Protein 2FHD (pdb70)

Organism: Schizosaccharomyces pombe (strain 972 / ATCC 24843) (NCBI:txid284812)

B-factor: mean 39.92, std 14.91, range [3.48, 126.41]

Radius of gyration: 26.93 Å; Cα contacts (8 Å, |Δi|>4): 938; chains: 3; bounding box: 66×70×70 Å

Foldseek 3Di:
DDDDDLLQWKFFFDPDPPTWTAIWGFDAKDCDPPDHAITDIAAPVRDDDHGQLGIWAPDFDFQQWWDFQVPPPQIWTWHDFAAPDDDDDDSLQAGNVRTNTWTHDPNDIDDDGSSRIIGHPVSVVPDPPTGDDPVPDHDDDDDPD/DFDLQQWKFFQDPDPPGWTAIWGFQAKDADDVPGAITDIAGLDDGHDDHLLTMWAFDADFAQWKDFQVHPPDIWTFPHFAADDPDDDDSLQAGNPRTQTWTHDPHDTDDDGSNRIIHGPVRVVPDPPIGDDDPDDND/DLLQWKFFFDPDPPTWTAIWGWDFWDDDPVDRAITDTQGPVRHDDDGQLGIWAFDFDFAQWKDFQPDDPDTKTWPDFAAPDPDDDDSLQAGNVRTQTWIDDVPDIDDDGSNRMIGHSVSVVVDDPTHDDPPRVVPHHD

Solvent-accessible surface area: 22410 Å² total

Nearest PDB structures (foldseek):
  2fhd-assembly1_B  TM=1.005E+00  e=3.250E-24  Schizosaccharomyces pombe
  2fhd-assembly1_A  TM=9.693E-01  e=2.604E-20  Schizosaccharomyces pombe
  6my0-assembly2_B  TM=7.775E-01  e=3.580E-03  Homo sapiens
  5j26-assembly1_A  TM=7.506E-01  e=7.300E-03  Homo sapiens
  4iuu-assembly1_A  TM=3.582E-01  e=1.489E-02  Arabidopsis thaliana

Sequence (420 aa):
HSRRSFKNRVLAFFKGYPSSFYYPATLVAPVHSAVTSSIYKVQFDDATSTVNSNQIKRFFLKKGDVVQSTRLGKIKHTVVKTFRSTNEQLSLIAVDALNNDVILAHGEIEVTVPISTIYVAPVNIRRFQGRDLLSFSTLKDKKFEETSRRSFKNRVLAFFKGYPSFYYPATLVAPVHSAVTSSIYKVQFDDATSTVNSNQIKRFFLKKGDVVQSTRLGKIKHTVVKTFRSTNEQLSLIAVDALNNDVILAHGEIEVTVPISTIYVAPVNIRRFQGRDDLSFSTLKDSFKNRVLAFFKGYPSFYYPATLVAPVHSAVTSSSIYKVQFDDATSTVNSNQIKRFFLKKGDVVQSTRLGKIKHTVVKTFRSTNEQLSLIAVDALNNDVILAHGEIEVTVPISTIYVAPVNIRRFQGRDLSFSTLKDKFE

GO terms:
  GO:0005634 nucleus (C, EXP)
  GO:0035861 site of double-strand break (C, IDA)
  GO:0000785 chro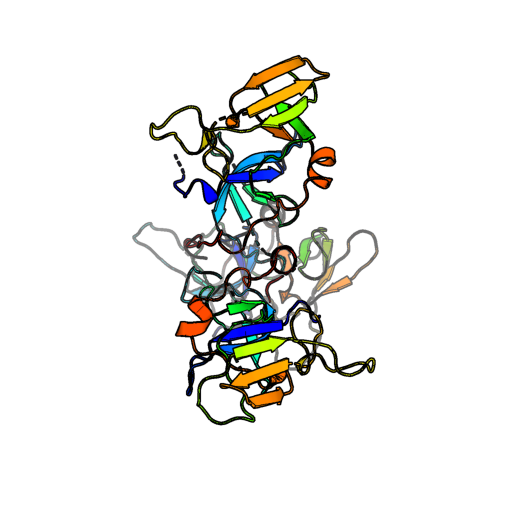matin (C, IDA)
  GO:0005634 nucleus (C, IDA)
  GO:0007095 mitotic G2 DNA damage checkpoint signaling (P, IDA)
  GO:0044773 mitotic DNA damage checkpoint signaling (P, EXP)
  GO:0042393 histone binding (F, EXP)
  GO:0140005 histone H4K20me2 reader activity (F, EXP)
  GO:0010569 regulation of double-strand break repair via homologous recombination (P, IGI)
  GO:0005634 nucleus (C, HDA)
  GO:0044773 mitotic DNA damage checkpoint signaling (P, IMP)
  GO:0033314 mitotic DNA replication checkpoint signaling (P, IMP)
  GO:0007095 mitotic G2 DNA damage checkpoint signaling (P, IMP)
  GO:0000077 DNA damage checkpoint signaling (P, IMP)
  GO:0005515 protein binding (F, IPI)
  GO:0140172 histone H2AT120pho reader activity (F, IPI)
  GO:0140173 histone H2AS139pho reader activity (F, IPI)
  GO:0140463 chromatin-protein adaptor activity (F, IPI)
  GO:0042802 identical protein binding (F, IPI)

InterPro domains:
  IPR001357 BRCT domain [PF00533] (536-640)
  IPR001357 BRCT domain [PS50172] (535-653)
  IPR001357 BRCT domain [PS50172] (759-778)
  IPR001357 BRCT domain [SM00292] (537-643)
  IPR036420 BRCT domain superfamily [G3DSA:3.40.50.10190] (538-685)
  IPR036420 BRCT domain superfamily [G3DSA:3.40.50.10190] (686-778)
  IPR036420 BRCT domain superfamily [SSF52113] (534-669)
  IPR041297 DNA repair protein Crb2, Tudor domain [PF18115] (363-416)
  IPR047249 TP53-binding protein 1-like, first BRCT domain [cd17745] (539-644)
  IPR047252 TP53-binding protein 1-like [PTHR15321] (517-773)
  IPR055249 Crb2, Tudor domain, schizosaccharomyces [PF22520] (420-480)
  IPR055249 Crb2, Tudor domain, schizosaccharomyces [cd20396] (419-491)
  IPR059148 Crb2, C-terminal domain [PF22395] (690-771)

CATH classification: 2.30.30.140 (+1 more: 2.30.30.810)

Secondary structure (DSSP, 8-state):
-----GGGEEEEE--SSS--EEEEEEEE----SS-----EEEETT---B--TTSEEES---TT-EEEETTSTT--EEEEE-----SS---GGG--TT----EEEETTEEEE--GGGEEB-HHHHTT--S-SPPTT-------S--/---GGGEEEEE-SSSS--EEEEEEEE----SSSS---EEEESS------TTSEEES---TT-EEEETTSTT--EEEEE-----SS---GGG--TTS---EE-STT--EE--GGGEEB-HHHHHT--S-----S-S--/--TTEEEEE-SSSS--EEEEEEEE----SS-S---EEEETT------TTSEEES---TT-B-EETTS-SS--EEEE---S-SS---GGG--TTS---EEEETTEEEE--GGGEEB-HHHHTT--S----SHHHH----

Structure (mmCIF, N/CA/C/O backbone):
data_2FHD
#
_entry.id   2FHD
#
_cell.length_a   116.924
_cell.length_b   116.924
_cell.length_c   87.015
_cell.angle_alpha   90.00
_cell.angle_beta   90.00
_cell.angle_gamma   120.00
#
_symmetry.space_group_name_H-M   'P 32 2 1'
#
loop_
_entity.id
_entity.type
_entity.pdbx_description
1 polymer 'DNA repair protein rhp9/CRB2'
2 non-polymer 'PHOSPHATE ION'
3 water water
#
loop_
_atom_site.group_PDB
_atom_site.id
_atom_site.type_symbol
_atom_site.label_atom_id
_atom_site.label_alt_id
_atom_site.label_comp_id
_atom_site.label_asym_id
_atom_site.label_entity_id
_atom_site.label_seq_id
_atom_site.pdbx_PDB_ins_code
_atom_site.Cartn_x
_atom_site.Cartn_y
_atom_site.Cartn_z
_atom_site.occupancy
_atom_site.B_iso_or_equiv
_atom_site.auth_seq_id
_atom_site.auth_comp_id
_atom_site.auth_asym_id
_atom_site.auth_atom_id
_atom_site.pdbx_PDB_model_num
ATOM 1 N N . HIS A 1 2 ? 27.133 62.042 3.461 1.00 54.52 356 HIS A N 1
ATOM 2 C CA . HIS A 1 2 ? 27.611 60.806 4.152 1.00 53.13 356 HIS A CA 1
ATOM 3 C C . HIS A 1 2 ? 29.056 60.967 4.711 1.00 52.84 356 HIS A C 1
ATOM 4 O O . HIS A 1 2 ? 29.678 62.043 4.486 1.00 51.11 356 HIS A O 1
ATOM 19 N N . SER A 1 4 ? 29.511 56.659 5.764 1.00 50.13 358 SER A N 1
ATOM 20 C CA . SER A 1 4 ? 29.571 55.542 4.915 1.00 48.43 358 SER A CA 1
ATOM 21 C C . SER A 1 4 ? 29.392 54.244 5.702 1.00 47.77 358 SER A C 1
ATOM 22 O O . SER A 1 4 ? 29.591 54.210 6.948 1.00 47.65 358 SER A O 1
ATOM 25 N N . ARG A 1 5 ? 28.911 53.183 5.076 1.00 45.58 359 ARG A N 1
ATOM 26 C CA . ARG A 1 5 ? 27.579 52.705 5.064 1.00 44.03 359 ARG A CA 1
ATOM 27 C C . ARG A 1 5 ? 28.184 51.273 5.280 1.00 42.49 359 ARG A C 1
ATOM 28 O O . ARG A 1 5 ? 28.770 50.667 4.374 1.00 40.32 359 ARG A O 1
ATOM 36 N N . ARG A 1 6 ? 28.162 50.818 6.525 1.00 39.74 360 ARG A N 1
ATOM 37 C CA . ARG A 1 6 ? 28.788 49.577 6.924 1.00 38.20 360 ARG A CA 1
ATOM 38 C C . ARG A 1 6 ? 27.854 48.975 7.986 1.00 37.24 360 ARG A C 1
ATOM 39 O O . ARG A 1 6 ? 27.003 49.682 8.521 1.00 37.08 360 ARG A O 1
ATOM 47 N N . SER A 1 7 ? 27.994 47.689 8.304 1.00 35.74 361 SER A N 1
ATOM 48 C CA . SER A 1 7 ? 27.237 47.077 9.407 1.00 33.98 361 SER A CA 1
ATOM 49 C C . SER A 1 7 ? 27.667 47.711 10.748 1.00 32.59 361 SER A C 1
ATOM 50 O O . SER A 1 7 ? 28.805 48.191 10.865 1.00 32.53 361 SER A O 1
ATOM 53 N N . PHE A 1 8 ? 26.807 47.642 11.761 1.00 31.05 362 PHE A N 1
ATOM 54 C CA . PHE A 1 8 ? 27.095 48.140 13.120 1.00 31.13 362 PHE A CA 1
ATOM 55 C C . PHE A 1 8 ? 28.298 47.416 13.739 1.00 30.12 362 PHE A C 1
ATOM 56 O O . PHE A 1 8 ? 29.022 47.991 14.525 1.00 30.20 362 PHE A O 1
ATOM 64 N N . LYS A 1 9 ? 28.476 46.162 13.357 1.00 29.59 363 LYS A N 1
ATOM 65 C CA . LYS A 1 9 ? 29.621 45.321 13.739 1.00 29.19 363 LYS A CA 1
ATOM 66 C C . LYS A 1 9 ? 31.010 45.923 13.349 1.00 27.80 363 LYS A C 1
ATOM 67 O O . LYS A 1 9 ? 31.995 45.584 13.958 1.00 25.71 363 LYS A O 1
ATOM 73 N N . ASN A 1 10 ? 31.038 46.826 12.355 1.00 26.04 364 ASN A N 1
ATOM 74 C CA . ASN A 1 10 ? 32.184 47.700 12.059 1.00 26.97 364 ASN A CA 1
ATOM 75 C C . ASN A 1 10 ? 32.456 48.915 12.994 1.00 26.06 364 ASN A C 1
ATOM 76 O O . ASN A 1 10 ? 33.444 49.641 12.786 1.00 24.14 364 ASN A O 1
ATOM 81 N N . ARG A 1 11 ? 31.615 49.121 14.000 1.00 23.84 365 ARG A N 1
ATOM 82 C CA . ARG A 1 11 ? 31.894 50.182 14.966 1.00 23.29 365 ARG A CA 1
ATOM 83 C C . ARG A 1 11 ? 33.112 49.893 15.851 1.00 22.01 365 ARG A C 1
ATOM 84 O O . ARG A 1 11 ? 33.214 48.825 16.485 1.00 20.90 365 ARG A O 1
ATOM 92 N N . VAL A 1 12 ? 33.994 50.889 15.924 1.00 22.06 366 VAL A N 1
ATOM 93 C CA . VAL A 1 12 ? 35.252 50.805 16.664 1.00 22.88 366 VAL A CA 1
ATOM 94 C C . VAL A 1 12 ? 35.394 52.040 17.548 1.00 24.18 366 VAL A C 1
ATOM 95 O O . VAL A 1 12 ? 34.612 53.002 17.404 1.00 25.45 366 VAL A O 1
ATOM 99 N N . LEU A 1 13 ? 36.370 51.976 18.443 1.00 22.63 367 LEU A N 1
ATOM 100 C CA . LEU A 1 13 ? 36.943 53.098 19.111 1.00 23.39 367 LEU A CA 1
ATOM 101 C C . LEU A 1 13 ? 38.343 53.235 18.468 1.00 22.85 367 LEU A C 1
ATOM 102 O O . LEU A 1 13 ? 39.154 52.296 18.483 1.00 23.54 367 LEU A O 1
ATOM 107 N N . ALA A 1 14 ? 38.609 54.373 17.849 1.00 22.59 368 ALA A N 1
ATOM 108 C CA . ALA A 1 14 ? 39.775 54.506 17.061 1.00 22.40 368 ALA A CA 1
ATOM 109 C C . ALA A 1 14 ? 40.533 55.685 17.674 1.00 24.58 368 ALA A C 1
ATOM 110 O O . ALA A 1 14 ? 39.926 56.653 18.154 1.00 24.22 368 ALA A O 1
ATOM 112 N N . PHE A 1 15 ? 41.865 55.609 17.664 1.00 27.08 369 PHE A N 1
ATOM 113 C CA . PHE A 1 15 ? 42.693 56.692 18.200 1.00 29.26 369 PHE A CA 1
ATOM 114 C C . PHE A 1 15 ? 42.654 57.885 17.271 1.00 31.78 369 PHE A C 1
ATOM 115 O O . PHE A 1 15 ? 43.011 57.744 16.102 1.00 32.95 369 PHE A O 1
ATOM 123 N N . PHE A 1 16 ? 42.254 59.038 17.787 1.00 33.93 370 PHE A N 1
ATOM 124 C CA . PHE A 1 16 ? 42.248 60.249 17.020 1.00 36.35 370 PHE A CA 1
ATOM 125 C C . PHE A 1 16 ? 43.607 60.926 17.134 1.00 38.73 370 PHE A C 1
ATOM 126 O O . PHE A 1 16 ? 44.029 61.348 18.221 1.00 38.01 370 PHE A O 1
ATOM 134 N N . LYS A 1 17 ? 44.268 61.005 15.972 1.00 42.81 371 LYS A N 1
ATOM 135 C CA . LYS A 1 17 ? 45.700 61.313 15.814 1.00 47.15 371 LYS A CA 1
ATOM 136 C C . LYS A 1 17 ? 46.014 62.811 15.856 1.00 50.10 371 LYS A C 1
ATOM 137 O O . LYS A 1 17 ? 47.186 63.197 16.092 1.00 50.73 371 LYS A O 1
ATOM 143 N N . GLY A 1 18 ? 44.954 63.622 15.639 1.00 52.12 372 GLY A N 1
ATOM 144 C CA . GLY A 1 18 ? 44.933 65.070 15.867 1.00 54.27 372 GLY A CA 1
ATOM 145 C C . GLY A 1 18 ? 44.913 65.412 17.349 1.00 55.84 372 GLY A C 1
ATOM 146 O O . GLY A 1 18 ? 45.115 64.527 18.193 1.00 55.96 372 GLY A O 1
ATOM 147 N N . TYR A 1 19 ? 44.639 66.680 17.685 1.00 57.92 373 TYR A N 1
ATOM 148 C CA . TYR A 1 19 ? 45.197 67.211 18.951 1.00 59.70 373 TYR A CA 1
ATOM 149 C C . TYR A 1 19 ? 44.399 67.762 20.140 1.00 57.61 373 TYR A C 1
ATOM 150 O O . TYR A 1 19 ? 44.823 68.772 20.742 1.00 59.65 373 TYR A O 1
ATOM 159 N N . PRO A 1 20 ? 43.239 67.153 20.466 1.00 54.16 374 PRO A N 1
ATOM 160 C CA . PRO A 1 20 ? 43.185 66.468 21.805 1.00 48.79 374 PRO A CA 1
ATOM 161 C C . PRO A 1 20 ? 43.294 64.913 21.501 1.00 45.55 374 PRO A C 1
ATOM 162 O O . PRO A 1 20 ? 42.521 64.420 20.671 1.00 45.15 374 PRO A O 1
ATOM 166 N N A SER A 1 21 ? 44.230 64.182 22.126 0.50 43.71 375 SER A N 1
ATOM 167 N N B SER A 1 21 ? 44.218 64.167 22.107 0.50 42.57 375 SER A N 1
ATOM 168 C CA A SER A 1 21 ? 44.368 62.742 21.792 0.50 42.41 375 SER A CA 1
ATOM 169 C CA B SER A 1 21 ? 44.351 62.760 21.671 0.50 39.54 375 SER A CA 1
ATOM 170 C C A SER A 1 21 ? 43.510 61.826 22.657 0.50 38.38 375 SER A C 1
ATOM 171 C C B SER A 1 21 ? 43.585 61.760 22.565 0.50 37.08 375 SER A C 1
ATOM 172 O O A SER A 1 21 ? 43.814 61.611 23.825 0.50 38.28 375 SER A O 1
ATOM 173 O O B SER A 1 21 ? 44.012 61.439 23.664 0.50 36.96 375 SER A O 1
ATOM 178 N N . PHE A 1 22 ? 42.429 61.310 22.066 1.00 34.87 376 PHE A N 1
ATOM 179 C CA . PHE A 1 22 ? 41.550 60.371 22.732 1.00 30.76 376 PHE A CA 1
ATOM 180 C C . PHE A 1 22 ? 41.148 59.325 21.712 1.00 28.78 376 PHE A C 1
ATOM 181 O O . PHE A 1 22 ? 41.327 59.552 20.527 1.00 29.38 376 PHE A O 1
ATOM 189 N N . TYR A 1 23 ? 40.649 58.174 22.156 1.00 26.56 377 TYR A N 1
ATOM 190 C CA . TYR A 1 23 ? 39.864 57.240 21.322 1.00 25.06 377 TYR A CA 1
ATOM 191 C C . TYR A 1 23 ? 38.412 57.671 21.187 1.00 25.34 377 TYR A C 1
ATOM 192 O O . TYR A 1 23 ? 37.722 57.963 22.203 1.00 25.53 377 TYR A O 1
ATOM 201 N N . TYR A 1 24 ? 37.922 57.703 19.963 1.00 23.90 378 TYR A N 1
ATOM 202 C CA . TYR A 1 24 ? 36.527 58.064 19.761 1.00 24.02 378 TYR A CA 1
ATOM 203 C C . TYR A 1 24 ? 35.789 56.977 19.002 1.00 23.57 378 TYR A C 1
ATOM 204 O O . TYR A 1 24 ? 36.434 56.180 18.293 1.00 24.01 378 TYR A O 1
ATOM 213 N N . PRO A 1 25 ? 34.439 56.991 19.060 1.00 23.58 3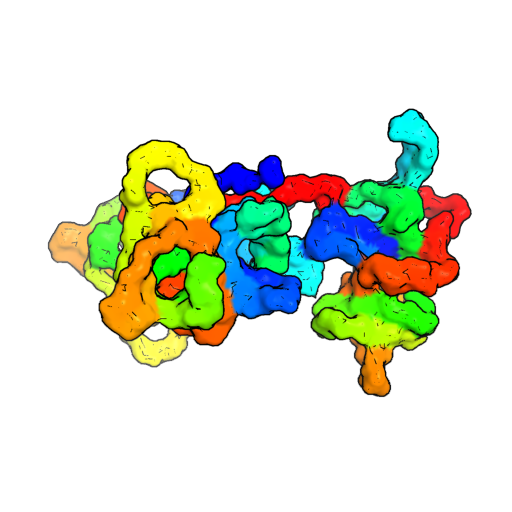79 PRO A N 1
ATOM 214 C CA . PRO A 1 25 ? 33.597 56.094 18.199 1.00 22.32 379 PRO A CA 1
ATOM 215 C C . PRO A 1 25 ? 33.848 56.338 16.681 1.00 22.91 379 PRO A C 1
ATOM 216 O O . PRO A 1 25 ? 33.915 57.475 16.229 1.00 21.74 379 PRO A O 1
ATOM 220 N N . ALA A 1 26 ? 33.974 55.279 15.887 1.00 22.92 380 ALA A N 1
ATOM 221 C CA . ALA A 1 26 ? 34.182 55.484 14.472 1.00 21.52 380 ALA A CA 1
ATOM 222 C C . ALA A 1 26 ? 33.610 54.225 13.840 1.00 22.67 380 ALA A C 1
ATOM 223 O O . ALA A 1 26 ? 33.241 53.259 14.551 1.00 23.69 380 ALA A O 1
ATOM 225 N N . THR A 1 27 ? 33.551 54.220 12.517 1.00 23.43 381 THR A N 1
ATOM 226 C CA . THR A 1 27 ? 33.272 53.047 11.709 1.00 24.43 381 THR A CA 1
ATOM 227 C C . THR A 1 27 ? 34.547 52.573 10.983 1.00 24.29 381 THR A C 1
ATOM 228 O O . THR A 1 27 ? 35.269 53.365 10.352 1.00 23.74 381 THR A O 1
ATOM 232 N N . LEU A 1 28 ? 34.878 51.295 11.141 1.00 24.82 382 LEU A N 1
ATOM 233 C CA . LEU A 1 28 ? 35.903 50.641 10.320 1.00 24.28 382 LEU A CA 1
ATOM 234 C C . LEU A 1 28 ? 35.409 50.551 8.838 1.00 24.17 382 LEU A C 1
ATOM 235 O O . LEU A 1 28 ? 34.405 49.882 8.537 1.00 23.00 382 LEU A O 1
ATOM 240 N N . VAL A 1 29 ? 36.123 51.242 7.963 1.00 22.74 383 VAL A N 1
ATOM 241 C CA . VAL A 1 29 ? 35.715 51.457 6.607 1.00 25.55 383 VAL A CA 1
ATOM 242 C C . VAL A 1 29 ? 36.369 50.394 5.671 1.00 26.82 383 VAL A C 1
ATOM 243 O O . VAL A 1 29 ? 35.693 49.789 4.815 1.00 29.32 383 VAL A O 1
ATOM 247 N N . ALA A 1 30 ? 37.656 50.101 5.883 1.00 26.48 384 ALA A N 1
ATOM 248 C CA . ALA A 1 30 ? 38.413 49.243 5.009 1.00 26.21 384 ALA A CA 1
ATOM 249 C C . ALA A 1 30 ? 39.802 48.989 5.608 1.00 26.78 384 ALA A C 1
ATOM 250 O O . ALA A 1 30 ? 40.382 49.904 6.218 1.00 26.95 384 ALA A O 1
ATOM 252 N N . PRO A 1 31 ? 40.394 47.790 5.320 1.00 27.20 385 PRO A N 1
ATOM 253 C CA . PRO A 1 31 ? 41.809 47.542 5.568 1.00 26.28 385 PRO A CA 1
ATOM 254 C C . PRO A 1 31 ? 42.628 48.367 4.560 1.00 28.68 385 PRO A C 1
ATOM 255 O O . PRO A 1 31 ? 42.177 48.675 3.432 1.00 28.98 385 PRO A O 1
ATOM 259 N N . VAL A 1 32 ? 43.821 48.757 4.964 1.00 29.38 386 VAL A N 1
ATOM 260 C CA . VAL A 1 32 ? 44.719 49.520 4.128 1.00 29.77 386 VAL A CA 1
ATOM 261 C C . VAL A 1 32 ? 46.067 48.742 4.047 1.00 31.05 386 VAL A C 1
ATOM 262 O O . VAL A 1 32 ? 46.645 48.282 5.090 1.00 31.37 386 VAL A O 1
ATOM 266 N N . HIS A 1 33 ? 46.530 48.545 2.818 1.00 30.95 387 HIS A N 1
ATOM 267 C CA . HIS A 1 33 ? 47.898 48.146 2.558 1.00 32.20 387 HIS A CA 1
ATOM 268 C C . HIS A 1 33 ? 48.751 49.438 2.398 1.00 30.87 387 HIS A C 1
ATOM 269 O O . HIS A 1 33 ? 48.652 50.146 1.415 1.00 30.86 387 HIS A O 1
ATOM 276 N N . SER A 1 34 ? 49.609 49.710 3.358 1.00 29.65 388 SER A N 1
ATOM 277 C CA . SER A 1 34 ? 50.569 50.793 3.221 1.00 31.24 388 SER A CA 1
ATOM 278 C C . SER A 1 34 ? 51.725 50.515 2.295 1.00 31.68 388 SER A C 1
ATOM 279 O O . SER A 1 34 ? 52.358 49.544 2.476 1.00 31.36 388 SER A O 1
ATOM 282 N N . ALA A 1 35 ? 52.052 51.414 1.353 1.00 34.11 389 ALA A N 1
ATOM 283 C CA . ALA A 1 35 ? 53.164 51.173 0.395 1.00 34.93 389 ALA A CA 1
ATOM 284 C C . ALA A 1 35 ? 54.552 51.131 1.011 1.00 36.72 389 ALA A C 1
ATOM 285 O O . ALA A 1 35 ? 55.526 50.696 0.398 1.00 37.77 389 ALA A O 1
ATOM 287 N N . VAL A 1 36 ? 54.609 51.513 2.271 1.00 39.89 390 VAL A N 1
ATOM 288 C CA . VAL A 1 36 ? 55.810 51.969 2.955 1.00 41.72 390 VAL A CA 1
ATOM 289 C C . VAL A 1 36 ? 56.049 51.257 4.306 1.00 43.95 390 VAL A C 1
ATOM 290 O O . VAL A 1 36 ? 57.151 51.362 4.847 1.00 44.45 390 VAL A O 1
ATOM 294 N N . THR A 1 37 ? 55.028 50.593 4.880 1.00 44.39 391 THR A N 1
ATOM 295 C CA . THR A 1 37 ? 55.252 49.734 6.068 1.00 45.85 391 THR A CA 1
ATOM 296 C C . THR A 1 37 ? 54.524 48.397 5.944 1.00 43.77 391 THR A C 1
ATOM 297 O O . THR A 1 37 ? 53.535 48.265 5.223 1.00 43.92 391 THR A O 1
ATOM 301 N N . SER A 1 38 ? 54.999 47.389 6.646 1.00 42.56 392 SER A N 1
ATOM 302 C CA . SER A 1 38 ? 54.335 46.104 6.491 1.00 41.36 392 SER A CA 1
ATOM 303 C C . SER A 1 38 ? 53.120 45.864 7.377 1.00 39.09 392 SER A C 1
ATOM 304 O O . SER A 1 38 ? 52.282 45.097 7.005 1.00 37.26 392 SER A O 1
ATOM 307 N N . SER A 1 39 ? 53.007 46.461 8.546 1.00 38.69 393 SER A N 1
ATOM 308 C CA . SER A 1 39 ? 51.815 46.125 9.374 1.00 40.10 393 SER A CA 1
ATOM 309 C C . SER A 1 39 ? 50.510 46.455 8.646 1.00 39.22 393 SER A C 1
ATOM 310 O O . SER A 1 39 ? 50.427 47.443 7.907 1.00 39.04 393 SER A O 1
ATOM 313 N N . ILE A 1 40 ? 49.489 45.641 8.848 1.00 38.16 394 ILE A N 1
ATOM 314 C CA . ILE A 1 40 ? 48.145 45.975 8.338 1.00 37.20 394 ILE A CA 1
ATOM 315 C C . ILE A 1 40 ? 47.593 47.292 8.941 1.00 36.95 394 ILE A C 1
ATOM 316 O O . ILE A 1 40 ? 47.813 47.569 10.097 1.00 34.92 394 ILE A O 1
ATOM 329 N N . TYR A 1 42 ? 44.193 50.464 8.937 1.00 31.58 396 TYR A N 1
ATOM 330 C CA . TYR A 1 42 ? 42.706 50.601 8.918 1.00 29.62 396 TYR A CA 1
ATOM 331 C C . TYR A 1 42 ? 42.191 51.965 8.589 1.00 28.08 396 TYR A C 1
ATOM 332 O O . TYR A 1 42 ? 42.584 52.955 9.202 1.00 27.18 396 TYR A O 1
ATOM 341 N N . LYS A 1 43 ? 41.347 52.030 7.569 1.00 25.79 397 LYS A N 1
ATOM 342 C CA . LYS A 1 43 ? 40.723 53.265 7.350 1.00 25.42 397 LYS A CA 1
ATOM 343 C C . LYS A 1 43 ? 39.469 53.258 8.247 1.00 24.29 397 LYS A C 1
ATOM 344 O O . LYS A 1 43 ? 38.668 52.321 8.233 1.00 23.14 397 LYS A O 1
ATOM 350 N N . VAL A 1 44 ? 39.312 54.362 8.959 1.00 21.75 398 VAL A N 1
ATOM 351 C CA . VAL A 1 44 ? 38.277 54.517 9.948 1.00 22.59 398 VAL A CA 1
ATOM 352 C C . VAL A 1 44 ? 37.627 55.887 9.681 1.00 23.08 398 VAL A C 1
ATOM 353 O O . VAL A 1 44 ? 38.265 56.809 9.198 1.00 21.96 398 VAL A O 1
ATOM 357 N N . GLN A 1 45 ? 36.321 55.979 9.953 1.00 25.29 399 GLN A N 1
ATOM 358 C CA . GLN A 1 45 ? 35.551 57.246 9.872 1.00 24.54 399 GLN A CA 1
ATOM 359 C C . GLN A 1 45 ? 34.951 57.696 11.249 1.00 25.03 399 GLN A C 1
ATOM 360 O O . GLN A 1 45 ? 34.212 56.997 11.868 1.00 23.89 399 GLN A O 1
ATOM 366 N N . PHE A 1 46 ? 35.276 58.898 11.703 1.00 26.51 400 PHE A N 1
ATOM 367 C CA . PHE A 1 46 ? 34.700 59.436 12.925 1.00 26.44 400 PHE A CA 1
ATOM 368 C C . PHE A 1 46 ? 33.261 59.921 12.648 1.00 28.05 400 PHE A C 1
ATOM 369 O O . PHE A 1 46 ? 32.803 59.943 11.489 1.00 28.55 400 PHE A O 1
ATOM 377 N N . ASP A 1 47 ? 32.556 60.247 13.699 1.00 28.04 401 ASP A N 1
ATOM 378 C CA . ASP A 1 47 ? 31.104 60.496 13.623 1.00 30.66 401 ASP A CA 1
ATOM 379 C C . ASP A 1 47 ? 30.842 61.890 12.982 1.00 31.50 401 ASP A C 1
ATOM 380 O O . ASP A 1 47 ? 29.742 62.136 12.497 1.00 30.87 401 ASP A O 1
ATOM 385 N N . ASP A 1 48 ? 31.868 62.752 12.919 1.00 31.53 402 ASP A N 1
ATOM 386 C CA . ASP A 1 48 ? 31.768 63.977 12.111 1.00 32.94 402 ASP A CA 1
ATOM 387 C C . ASP A 1 48 ? 32.166 63.734 10.637 1.00 34.24 402 ASP A C 1
ATOM 388 O O . ASP A 1 48 ? 32.357 64.687 9.904 1.00 36.49 402 ASP A O 1
ATOM 393 N N . ALA A 1 49 ? 32.242 62.476 10.208 1.00 33.66 403 ALA A N 1
ATOM 394 C CA . ALA A 1 49 ? 32.699 62.058 8.891 1.00 34.10 403 ALA A CA 1
ATOM 395 C C . ALA A 1 49 ? 34.175 62.217 8.537 1.00 33.67 403 ALA A C 1
ATOM 396 O O . ALA A 1 49 ? 34.565 61.824 7.484 1.00 34.68 403 ALA A O 1
ATOM 398 N N . THR A 1 50 ? 34.994 62.769 9.400 1.00 34.09 404 THR A N 1
ATOM 399 C CA . THR A 1 50 ? 36.452 62.718 9.225 1.00 35.31 404 THR A CA 1
ATOM 400 C C . THR A 1 50 ? 36.969 61.281 9.123 1.00 34.83 404 THR A C 1
ATOM 401 O O . THR A 1 50 ? 36.576 60.389 9.908 1.00 33.87 404 THR A O 1
ATOM 413 N N . SER A 1 52 ? 40.360 58.632 8.734 1.00 30.33 406 SER A N 1
ATOM 414 C CA . SER A 1 52 ? 41.725 58.521 9.191 1.00 28.01 406 SER A CA 1
ATOM 415 C C . SER A 1 52 ? 42.250 57.101 9.023 1.00 27.07 406 SER A C 1
ATOM 416 O O . SER A 1 52 ? 41.485 56.163 9.010 1.00 27.86 406 SER A O 1
ATOM 419 N N . THR A 1 53 ? 43.551 56.941 8.862 1.00 26.21 407 THR A N 1
ATOM 420 C CA . THR A 1 53 ? 44.186 55.622 8.740 1.00 26.75 407 THR A CA 1
ATOM 421 C C . THR A 1 53 ? 45.043 55.313 9.988 1.00 25.95 407 THR A C 1
ATOM 422 O O . THR A 1 53 ? 45.882 56.147 10.330 1.00 26.29 407 THR A O 1
ATOM 426 N N . VAL A 1 54 ? 44.820 54.191 10.672 1.00 23.45 408 VAL A N 1
ATOM 427 C CA . VAL A 1 54 ? 45.447 53.979 11.982 1.00 23.24 408 VAL A CA 1
ATOM 428 C C . VAL A 1 54 ? 46.069 52.611 11.968 1.00 25.45 408 VAL A C 1
ATOM 429 O O . VAL A 1 54 ? 45.664 51.758 11.161 1.00 25.89 408 VAL A O 1
ATOM 433 N N . ASN A 1 55 ? 47.033 52.359 12.841 1.00 26.83 409 ASN A N 1
ATOM 434 C CA . ASN A 1 55 ? 47.519 50.986 12.930 1.00 28.92 409 ASN A CA 1
ATOM 435 C C . ASN A 1 55 ? 46.681 50.112 13.853 1.00 29.41 409 ASN A C 1
ATOM 436 O O . ASN A 1 55 ? 45.719 50.610 14.495 1.00 27.37 409 ASN A O 1
ATOM 441 N N . SER A 1 56 ? 47.087 48.830 13.975 1.00 29.90 410 SER A N 1
ATOM 442 C CA . SER A 1 56 ? 46.324 47.806 14.726 1.00 30.19 410 SER A CA 1
ATOM 443 C C . SER A 1 56 ? 46.426 48.044 16.231 1.00 29.35 410 SER A C 1
ATOM 444 O O . SER A 1 56 ? 45.674 47.503 16.992 1.00 28.69 410 SER A O 1
ATOM 447 N N . ASN A 1 57 ? 47.391 48.857 16.636 1.00 28.39 411 ASN A N 1
ATOM 448 C CA . ASN A 1 57 ? 47.511 49.354 17.989 1.00 29.19 411 ASN A CA 1
ATOM 449 C C . ASN A 1 57 ? 46.637 50.600 18.291 1.00 27.65 411 ASN A C 1
ATOM 450 O O . ASN A 1 57 ? 46.697 51.136 19.379 1.00 26.66 411 ASN A O 1
ATOM 455 N N . GLN A 1 58 ? 45.878 51.069 17.328 1.00 25.03 412 GLN A N 1
ATOM 456 C CA . GLN A 1 58 ? 45.173 52.301 17.518 1.00 24.35 412 GLN A CA 1
ATOM 457 C C . GLN A 1 58 ? 43.668 52.104 17.335 1.00 24.35 412 GLN A C 1
ATOM 458 O O . GLN A 1 58 ? 42.968 53.084 17.108 1.00 24.29 412 GLN A O 1
ATOM 464 N N . ILE A 1 59 ? 43.166 50.861 17.554 1.00 22.39 413 ILE A N 1
ATOM 465 C CA . ILE A 1 59 ? 41.811 50.552 17.216 1.00 23.38 413 ILE A CA 1
ATOM 466 C C . ILE A 1 59 ? 41.321 49.378 18.049 1.00 24.00 413 ILE A C 1
ATOM 467 O O . ILE A 1 59 ? 42.049 48.392 18.254 1.00 24.62 413 ILE A O 1
ATOM 472 N N . LYS A 1 60 ? 40.100 49.525 18.569 1.00 23.17 414 LYS A N 1
ATOM 473 C CA . LYS A 1 60 ? 39.435 48.469 19.362 1.00 24.05 414 LYS A CA 1
ATOM 474 C C . LYS A 1 60 ? 38.023 48.278 18.818 1.00 24.59 414 LYS A C 1
ATOM 475 O O . LYS A 1 60 ? 37.465 49.234 18.310 1.00 24.24 414 LYS A O 1
ATOM 481 N N . ARG A 1 61 ? 37.430 47.097 18.968 1.00 25.38 415 ARG A N 1
ATOM 482 C CA . ARG A 1 61 ? 35.992 46.942 18.762 1.00 27.20 415 ARG A CA 1
ATOM 483 C C . ARG A 1 61 ? 35.243 47.903 19.730 1.00 25.98 415 ARG A C 1
ATOM 484 O O . ARG A 1 61 ? 35.624 48.021 20.869 1.00 24.47 415 ARG A O 1
ATOM 492 N N . PHE A 1 62 ? 34.147 48.517 19.312 1.00 26.20 416 PHE A N 1
ATOM 493 C CA . PHE A 1 62 ? 33.387 49.407 20.211 1.00 26.26 416 PHE A CA 1
ATOM 494 C C . PHE A 1 62 ? 32.466 48.496 21.024 1.00 26.84 416 PHE A C 1
ATOM 495 O O . PHE A 1 62 ? 31.270 48.350 20.694 1.00 25.53 416 PHE A O 1
ATOM 503 N N . PHE A 1 63 ? 33.032 47.782 21.993 1.00 27.15 417 PHE A N 1
ATOM 504 C CA . PHE A 1 63 ? 32.217 47.317 23.057 1.00 29.18 417 PHE A CA 1
ATOM 505 C C . PHE A 1 63 ? 32.794 47.498 24.440 1.00 29.35 417 PHE A C 1
ATOM 506 O O . PHE A 1 63 ? 34.033 47.506 24.660 1.00 30.66 417 PHE A O 1
ATOM 514 N N . LEU A 1 64 ? 31.862 47.737 25.344 1.00 27.79 418 LEU A N 1
ATOM 515 C CA . LEU A 1 64 ? 32.157 48.261 26.644 1.00 28.20 418 LEU A CA 1
ATOM 516 C C . LEU A 1 64 ? 31.796 47.181 27.595 1.00 27.36 418 LEU A C 1
ATOM 517 O O . LEU A 1 64 ? 30.825 46.468 27.390 1.00 28.19 418 LEU A O 1
ATOM 522 N N . LYS A 1 65 ? 32.610 47.058 28.621 1.00 27.57 419 LYS A N 1
ATOM 523 C CA . LYS A 1 65 ? 32.398 46.085 29.664 1.00 29.43 419 LYS A CA 1
ATOM 524 C C . LYS A 1 65 ? 32.252 46.835 30.950 1.00 28.91 419 LYS A C 1
ATOM 525 O O . LYS A 1 65 ? 32.873 47.892 31.146 1.00 29.25 419 LYS A O 1
ATOM 531 N N . LYS A 1 66 ? 31.459 46.254 31.825 1.00 29.07 420 LYS A N 1
ATOM 532 C CA . LYS A 1 66 ? 31.380 46.672 33.213 1.00 31.09 420 LYS A CA 1
ATOM 533 C C . LYS A 1 66 ? 32.761 46.957 33.825 1.00 29.22 420 LYS A C 1
ATOM 534 O O . LYS A 1 66 ? 33.669 46.126 33.730 1.00 30.07 420 LYS A O 1
ATOM 540 N N . GLY A 1 67 ? 32.925 48.122 34.450 1.00 27.99 421 GLY A N 1
ATOM 541 C CA . GLY A 1 67 ? 34.211 48.465 35.078 1.00 25.48 421 GLY A CA 1
ATOM 542 C C . GLY A 1 67 ? 35.154 49.218 34.135 1.00 25.68 421 GLY A C 1
ATOM 543 O O . GLY A 1 67 ? 36.134 49.736 34.602 1.00 25.45 421 GLY A O 1
ATOM 544 N N . ASP A 1 68 ? 34.869 49.308 32.820 1.00 24.52 422 ASP A N 1
ATOM 545 C CA . ASP A 1 68 ? 35.720 50.094 31.921 1.00 23.76 422 ASP A CA 1
ATOM 546 C C . ASP A 1 68 ? 35.628 51.508 32.422 1.00 24.43 422 ASP A C 1
ATOM 547 O O . ASP A 1 68 ? 34.510 52.001 32.773 1.00 24.03 422 ASP A O 1
ATOM 552 N N . VAL A 1 69 ? 36.771 52.189 32.415 1.00 24.17 423 VAL A N 1
ATOM 553 C CA . VAL A 1 69 ? 36.847 53.600 32.745 1.00 23.54 423 VAL A CA 1
ATOM 554 C C . VAL A 1 69 ? 36.787 54.408 31.428 1.00 25.75 423 VAL A C 1
ATOM 555 O O . VAL A 1 69 ? 37.681 54.292 30.551 1.00 26.46 423 VAL A O 1
ATOM 559 N N . VAL A 1 70 ? 35.782 55.289 31.323 1.00 25.08 424 VAL A N 1
ATOM 560 C CA . VAL A 1 70 ? 35.552 56.067 30.151 1.00 25.59 424 VAL A CA 1
ATOM 561 C C . VAL A 1 70 ? 35.163 57.500 30.496 1.00 26.57 424 VAL A C 1
ATOM 562 O O . VAL A 1 70 ? 34.886 57.818 31.648 1.00 29.16 424 VAL A O 1
ATOM 566 N N . GLN A 1 71 ? 35.106 58.372 29.502 1.00 26.52 425 GLN A N 1
ATOM 567 C CA . GLN A 1 71 ? 34.470 59.680 29.690 1.00 25.73 425 GLN A CA 1
ATOM 568 C C . GLN A 1 71 ? 33.292 59.803 28.787 1.00 25.78 425 GLN A C 1
ATOM 569 O O . GLN A 1 71 ? 33.039 58.909 27.947 1.00 24.37 425 GLN A O 1
ATOM 575 N N . SER A 1 72 ? 32.512 60.859 28.997 1.00 26.45 426 SER A N 1
ATOM 576 C CA . SER A 1 72 ? 31.383 61.156 28.111 1.00 26.71 426 SER A CA 1
ATOM 577 C C . SER A 1 72 ? 31.410 62.661 27.897 1.00 28.06 426 SER A C 1
ATOM 578 O O . SER A 1 72 ? 31.725 63.443 28.785 1.00 27.55 426 SER A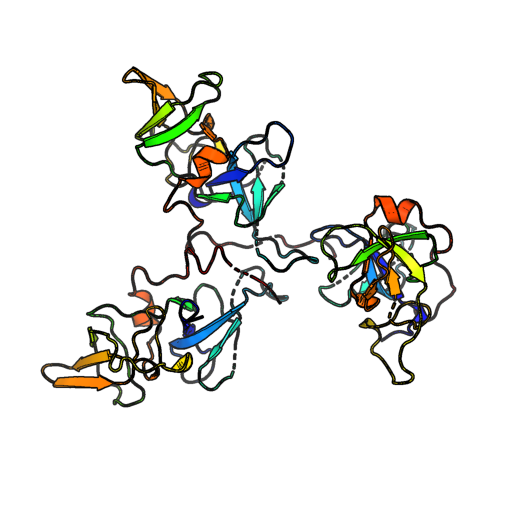 O 1
ATOM 581 N N . THR A 1 73 ? 31.231 62.998 26.650 1.00 26.91 427 THR A N 1
ATOM 582 C CA . THR A 1 73 ? 30.969 64.325 26.134 1.00 29.96 427 THR A CA 1
ATOM 583 C C . THR A 1 73 ? 29.890 65.246 26.876 1.00 29.69 427 THR A C 1
ATOM 584 O O . THR A 1 73 ? 29.983 66.437 26.815 1.00 31.50 427 THR A O 1
ATOM 588 N N . ARG A 1 74 ? 28.931 64.677 27.573 1.00 28.66 428 ARG A N 1
ATOM 589 C CA . ARG A 1 74 ? 27.952 65.365 28.326 1.00 30.74 428 ARG A CA 1
ATOM 590 C C . ARG A 1 74 ? 28.254 65.523 29.811 1.00 32.74 428 ARG A C 1
ATOM 591 O O . ARG A 1 74 ? 27.480 66.202 30.518 1.00 33.19 428 ARG A O 1
ATOM 599 N N . LEU A 1 75 ? 29.346 64.900 30.286 1.00 31.84 429 LEU A N 1
ATOM 600 C CA . LEU A 1 75 ? 29.784 64.985 31.678 1.00 32.61 429 LEU A CA 1
ATOM 601 C C . LEU A 1 75 ? 31.213 65.610 31.810 1.00 33.78 429 LEU A C 1
ATOM 602 O O . LEU A 1 75 ? 31.951 65.242 32.683 1.00 34.00 429 LEU A O 1
ATOM 607 N N . GLY A 1 76 ? 31.615 66.484 30.906 1.00 34.76 430 GLY A N 1
ATOM 608 C CA . GLY A 1 76 ? 32.896 67.147 31.057 1.00 35.99 430 GLY A CA 1
ATOM 609 C C . GLY A 1 76 ? 34.008 66.119 30.975 1.00 37.83 430 GLY A C 1
ATOM 610 O O . GLY A 1 76 ? 33.944 65.195 30.145 1.00 38.71 430 GLY A O 1
ATOM 611 N N . LYS A 1 77 ? 35.016 66.262 31.852 1.00 37.30 431 LYS A N 1
ATOM 612 C CA . LYS A 1 77 ? 36.221 65.405 31.838 1.00 37.53 431 LYS A CA 1
ATOM 613 C C . LYS A 1 77 ? 36.184 64.378 32.989 1.00 35.87 431 LYS A C 1
ATOM 614 O O . LYS A 1 77 ? 37.179 63.710 33.258 1.00 38.16 431 LYS A O 1
ATOM 620 N N . ILE A 1 78 ? 35.029 64.245 33.632 1.00 33.68 432 ILE A N 1
ATOM 621 C CA . ILE A 1 78 ? 34.852 63.405 34.787 1.00 31.25 432 ILE A CA 1
ATOM 622 C C . ILE A 1 78 ? 34.868 61.948 34.338 1.00 30.10 432 ILE A C 1
ATOM 623 O O . ILE A 1 78 ? 34.079 61.537 33.508 1.00 29.66 432 ILE A O 1
ATOM 628 N N . LYS A 1 79 ? 35.796 61.188 34.860 1.00 28.25 433 LYS A N 1
ATOM 629 C CA . LYS A 1 79 ? 35.917 59.795 34.518 1.00 28.15 433 LYS A CA 1
ATOM 630 C C . LYS A 1 79 ? 34.835 58.966 35.214 1.00 27.74 433 LYS A C 1
ATOM 631 O O . LYS A 1 79 ? 34.547 59.221 36.371 1.00 27.99 433 LYS A O 1
ATOM 637 N N . HIS A 1 80 ? 34.268 57.975 34.515 1.00 27.13 434 HIS A N 1
ATOM 638 C CA . HIS A 1 80 ? 33.186 57.153 35.013 1.00 27.53 434 HIS A CA 1
ATOM 639 C C . HIS A 1 80 ? 33.530 55.707 34.779 1.00 27.44 434 HIS A C 1
ATOM 640 O O . HIS A 1 80 ? 34.334 55.458 33.985 1.00 29.98 434 HIS A O 1
ATOM 647 N N . THR A 1 81 ? 32.901 54.751 35.425 1.00 27.02 435 THR A N 1
ATOM 648 C CA . THR A 1 81 ? 33.032 53.368 35.030 1.00 26.97 435 THR A CA 1
ATOM 649 C C . THR A 1 81 ? 31.695 52.932 34.360 1.00 25.62 435 THR A C 1
ATOM 650 O O . THR A 1 81 ? 30.597 53.443 34.655 1.00 27.03 435 THR A O 1
ATOM 654 N N . VAL A 1 82 ? 31.810 51.996 33.438 1.00 24.01 436 VAL A N 1
ATOM 655 C CA . VAL A 1 82 ? 30.718 51.489 32.779 1.00 23.26 436 VAL A CA 1
ATOM 656 C C . VAL A 1 82 ? 29.952 50.556 33.702 1.00 24.65 436 VAL A C 1
ATOM 657 O O . VAL A 1 82 ? 30.487 49.670 34.386 1.00 23.15 436 VAL A O 1
ATOM 661 N N . VAL A 1 83 ? 28.653 50.790 33.739 1.00 25.96 437 VAL A N 1
ATOM 662 C CA . VAL A 1 83 ? 27.778 49.889 34.473 1.00 25.61 437 VAL A CA 1
ATOM 663 C C . VAL A 1 83 ? 27.173 48.899 33.497 1.00 24.71 437 VAL A C 1
ATOM 664 O O . VAL A 1 83 ? 27.414 47.758 33.668 1.00 25.81 437 VAL A O 1
ATOM 668 N N . LYS A 1 84 ? 26.475 49.326 32.450 1.00 25.05 438 LYS A N 1
ATOM 669 C CA . LYS A 1 84 ? 25.793 48.419 31.507 1.00 25.70 438 LYS A CA 1
ATOM 670 C C . LYS A 1 84 ? 25.473 49.153 30.227 1.00 25.51 438 LYS A C 1
ATOM 671 O O . LYS A 1 84 ? 25.183 50.329 30.249 1.00 28.37 438 LYS A O 1
ATOM 677 N N . THR A 1 85 ? 25.550 48.498 29.088 1.00 25.20 439 THR A N 1
ATOM 678 C CA . THR A 1 85 ? 25.097 49.098 27.829 1.00 26.11 439 THR A CA 1
ATOM 679 C C . THR A 1 85 ? 23.788 48.349 27.455 1.00 27.28 439 THR A C 1
ATOM 680 O O . THR A 1 85 ? 23.602 47.153 27.831 1.00 27.63 439 THR A O 1
ATOM 684 N N . PHE A 1 86 ? 22.889 49.042 26.752 1.00 26.59 440 PHE A N 1
ATOM 685 C CA . PHE A 1 86 ? 21.673 48.457 26.325 1.00 26.40 440 PHE A CA 1
ATOM 686 C C . PHE A 1 86 ? 21.156 49.145 25.082 1.00 26.82 440 PHE A C 1
ATOM 687 O O . PHE A 1 86 ? 21.645 50.208 24.732 1.00 26.28 440 PHE A O 1
ATOM 695 N N . ARG A 1 87 ? 20.191 48.511 24.397 1.00 29.10 441 ARG A N 1
ATOM 696 C CA . ARG A 1 87 ? 19.454 49.139 23.317 1.00 32.00 441 ARG A CA 1
ATOM 697 C C . ARG A 1 87 ? 18.040 49.682 23.747 1.00 32.41 441 ARG A C 1
ATOM 698 O O . ARG A 1 87 ? 17.148 48.937 24.175 1.00 31.71 441 ARG A O 1
ATOM 706 N N . SER A 1 88 ? 17.854 50.986 23.620 1.00 34.20 442 SER A N 1
ATOM 707 C CA . SER A 1 88 ? 16.670 51.635 24.143 1.00 36.70 442 SER A CA 1
ATOM 708 C C . SER A 1 88 ? 15.473 51.478 23.227 1.00 40.22 442 SER A C 1
ATOM 709 O O . SER A 1 88 ? 14.374 51.867 23.573 1.00 41.50 442 SER 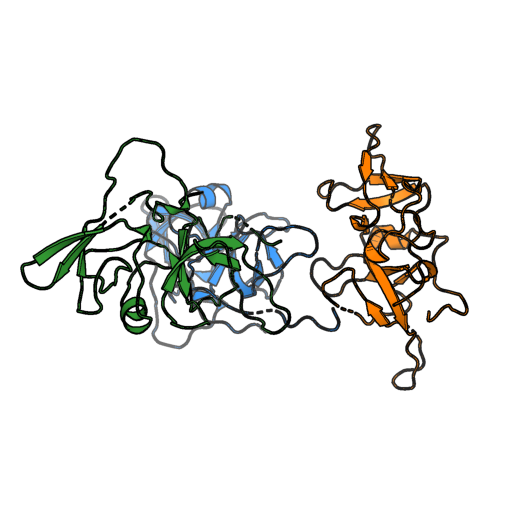A O 1
ATOM 712 N N . THR A 1 89 ? 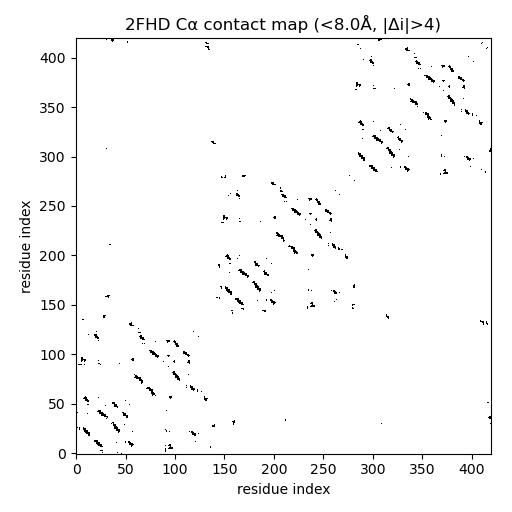15.662 50.954 22.038 1.00 43.88 443 THR A N 1
ATOM 713 C CA . THR A 1 89 ? 14.578 51.017 21.093 1.00 46.57 443 THR A CA 1
ATOM 714 C C . THR A 1 89 ? 14.681 49.944 20.061 1.00 47.21 443 THR A C 1
ATOM 715 O O . THR A 1 89 ? 15.731 49.332 19.874 1.00 46.31 443 THR A O 1
ATOM 719 N N . ASN A 1 90 ? 13.561 49.699 19.397 1.00 49.15 444 ASN A N 1
ATOM 720 C CA . ASN A 1 90 ? 13.578 48.665 18.406 1.00 51.52 444 ASN A CA 1
ATOM 721 C C . ASN A 1 90 ? 13.624 49.220 16.977 1.00 52.85 444 ASN A C 1
ATOM 722 O O . ASN A 1 90 ? 13.907 48.471 16.047 1.00 53.12 444 ASN A O 1
ATOM 727 N N . GLU A 1 91 ? 13.468 50.547 16.852 1.00 54.88 445 GLU A N 1
ATOM 728 C CA . GLU A 1 91 ? 13.576 51.259 15.585 1.00 57.50 445 GLU A CA 1
ATOM 729 C C . GLU A 1 91 ? 15.000 51.201 15.038 1.00 57.93 445 GLU A C 1
ATOM 730 O O . GLU A 1 91 ? 15.951 50.909 15.776 1.00 58.09 445 GLU A O 1
ATOM 736 N N . GLN A 1 92 ? 15.114 51.440 13.725 1.00 57.98 446 GLN A N 1
ATOM 737 C CA . GLN A 1 92 ? 16.391 51.510 13.012 1.00 57.65 446 GLN A CA 1
ATOM 738 C C . GLN A 1 92 ? 17.118 52.731 13.555 1.00 55.48 446 GLN A C 1
ATOM 739 O O . GLN A 1 92 ? 16.520 53.815 13.713 1.00 56.06 446 GLN A O 1
ATOM 745 N N . LEU A 1 93 ? 18.384 52.552 13.918 1.00 52.26 447 LEU A N 1
ATOM 746 C CA . LEU A 1 93 ? 19.125 53.686 14.436 1.00 48.51 447 LEU A CA 1
ATOM 747 C C . LEU A 1 93 ? 20.223 53.847 13.456 1.00 45.99 447 LEU A C 1
ATOM 748 O O . LEU A 1 93 ? 20.567 52.913 12.774 1.00 46.01 447 LEU A O 1
ATOM 753 N N . SER A 1 94 ? 20.747 55.042 13.373 1.00 43.15 448 SER A N 1
ATOM 754 C CA . SER A 1 94 ? 21.860 55.339 12.518 1.00 41.67 448 SER A CA 1
ATOM 755 C C . SER A 1 94 ? 23.204 54.800 13.089 1.00 40.20 448 SER A C 1
ATOM 756 O O . SER A 1 94 ? 23.364 54.629 14.298 1.00 40.55 448 SER A O 1
ATOM 759 N N . LEU A 1 95 ? 24.174 54.586 12.219 1.00 37.38 449 LEU A N 1
ATOM 760 C CA . LEU A 1 95 ? 25.479 54.087 12.623 1.00 35.98 449 LEU A CA 1
ATOM 761 C C . LEU A 1 95 ? 26.183 54.902 13.747 1.00 34.52 449 LEU A C 1
ATOM 762 O O . LEU A 1 95 ? 26.749 54.341 14.666 1.00 32.84 449 LEU A O 1
ATOM 767 N N . ILE A 1 96 ? 26.135 56.223 13.663 1.00 33.80 450 ILE A N 1
ATOM 768 C CA . ILE A 1 96 ? 26.783 57.047 14.692 1.00 34.26 450 ILE A CA 1
ATOM 769 C C . ILE A 1 96 ? 26.132 56.898 16.109 1.00 31.68 450 ILE A C 1
ATOM 770 O O . ILE A 1 96 ? 26.744 57.237 17.088 1.00 33.01 450 ILE A O 1
ATOM 775 N N . ALA A 1 97 ? 24.942 56.313 16.199 1.00 29.27 451 ALA A N 1
ATOM 776 C CA . ALA A 1 97 ? 24.171 56.208 17.456 1.00 27.39 451 ALA A CA 1
ATOM 777 C C . ALA A 1 97 ? 24.513 54.921 18.211 1.00 27.26 451 ALA A C 1
ATOM 778 O O . ALA A 1 97 ? 24.300 54.885 19.401 1.00 25.83 451 ALA A O 1
ATOM 780 N N . VAL A 1 98 ? 25.090 53.897 17.535 1.00 27.47 452 VAL A N 1
ATOM 781 C CA . VAL A 1 98 ? 25.309 52.556 18.140 1.00 25.95 452 VAL A CA 1
ATOM 782 C C . VAL A 1 98 ? 26.786 52.154 18.317 1.00 26.90 452 VAL A C 1
ATOM 783 O O . VAL A 1 98 ? 27.671 52.785 17.778 1.00 27.69 452 VAL A O 1
ATOM 787 N N . ASP A 1 99 ? 27.055 51.088 19.071 1.00 27.15 453 ASP A N 1
ATOM 788 C CA . ASP A 1 99 ? 28.364 50.485 19.169 1.00 25.66 453 ASP A CA 1
ATOM 789 C C . ASP A 1 99 ? 28.325 49.161 18.391 1.00 25.78 453 ASP A C 1
ATOM 790 O O . ASP A 1 99 ? 27.354 48.895 17.642 1.00 26.61 453 ASP A O 1
ATOM 795 N N . ALA A 1 100 ? 29.328 48.302 18.599 1.00 24.60 454 ALA A N 1
ATOM 796 C CA . ALA A 1 100 ? 29.505 47.111 17.796 1.00 24.99 454 ALA A CA 1
ATOM 797 C C . ALA A 1 100 ? 28.460 46.031 18.087 1.00 25.75 454 ALA A C 1
ATOM 798 O O . ALA A 1 100 ? 28.370 45.031 17.369 1.00 25.52 454 ALA A O 1
ATOM 800 N N . LEU A 1 101 ? 27.696 46.186 19.149 1.00 27.00 455 LEU A N 1
ATOM 801 C CA . LEU A 1 101 ? 26.645 45.182 19.405 1.00 29.28 455 LEU A CA 1
ATOM 802 C C . LEU A 1 101 ? 25.250 45.801 19.168 1.00 28.63 455 LEU A C 1
ATOM 803 O O . LEU A 1 101 ? 24.219 45.226 19.512 1.00 29.08 455 LEU A O 1
ATOM 808 N N . ASN A 1 102 ? 25.226 46.985 18.573 1.00 27.87 456 ASN A N 1
ATOM 809 C CA . ASN A 1 102 ? 23.963 47.639 18.272 1.00 27.99 456 ASN A CA 1
ATOM 810 C C . ASN A 1 102 ? 23.265 48.225 19.517 1.00 28.55 456 ASN A C 1
ATOM 811 O O . ASN A 1 102 ? 22.081 48.506 19.462 1.00 29.22 456 ASN A O 1
ATOM 816 N N . ASN A 1 103 ? 24.007 48.415 20.622 1.00 27.71 457 ASN A N 1
ATOM 817 C CA . ASN A 1 103 ? 23.557 49.252 21.685 1.00 28.89 457 ASN A CA 1
ATOM 818 C C . ASN A 1 103 ? 23.668 50.708 21.358 1.00 28.60 457 ASN A C 1
ATOM 819 O O . ASN A 1 103 ? 24.484 51.180 20.606 1.00 29.72 457 ASN A O 1
ATOM 824 N N . ASP A 1 104 ? 22.944 51.412 22.160 1.00 29.27 458 ASP A N 1
ATOM 825 C CA . ASP A 1 104 ? 22.512 52.739 21.975 1.00 28.15 458 ASP A CA 1
ATOM 826 C C . ASP A 1 104 ? 22.818 53.622 23.178 1.00 26.15 458 ASP A C 1
ATOM 827 O O . ASP A 1 104 ? 23.001 54.831 23.054 1.00 24.83 458 ASP A O 1
ATOM 840 N N . VAL A 1 106 ? 24.379 53.926 27.372 1.00 25.77 460 VAL A N 1
ATOM 841 C CA . VAL A 1 106 ? 25.218 53.357 28.398 1.00 24.43 460 VAL A CA 1
ATOM 842 C C . VAL A 1 106 ? 24.945 54.002 29.767 1.00 24.30 460 VAL A C 1
ATOM 843 O O . VAL A 1 106 ? 24.771 55.218 29.870 1.00 26.93 460 VAL A O 1
ATOM 847 N N . ILE A 1 107 ? 24.929 53.188 30.796 1.00 23.86 461 ILE A N 1
ATOM 848 C CA . ILE A 1 107 ? 24.923 53.665 32.172 1.00 24.95 461 ILE A CA 1
ATOM 849 C C . ILE A 1 107 ? 26.377 53.703 32.767 1.00 24.17 461 ILE A C 1
ATOM 850 O O . ILE A 1 107 ? 27.136 52.706 32.747 1.00 24.40 461 ILE A O 1
ATOM 855 N N . LEU A 1 108 ? 26.731 54.876 33.279 1.00 25.21 462 LEU A N 1
ATOM 856 C CA . LEU A 1 108 ? 28.038 55.271 33.803 1.00 24.38 462 LEU A CA 1
ATOM 857 C C . LEU A 1 108 ? 27.940 55.599 35.286 1.00 26.45 462 LEU A C 1
ATOM 858 O O . LEU A 1 108 ? 26.947 56.180 35.705 1.00 28.27 462 LEU A O 1
ATOM 863 N N . ALA A 1 109 ? 28.964 55.246 36.077 1.00 26.99 463 ALA A N 1
ATOM 864 C CA . ALA A 1 109 ? 29.000 55.490 37.526 1.00 26.53 463 ALA A CA 1
ATOM 865 C C . ALA A 1 109 ? 30.200 56.310 37.894 1.00 28.55 463 ALA A C 1
ATOM 866 O O . ALA A 1 109 ? 31.291 56.187 37.327 1.00 28.80 463 ALA A O 1
ATOM 868 N N . HIS A 1 110 ? 29.992 57.212 38.826 1.00 31.57 464 HIS A N 1
ATOM 869 C CA . HIS A 1 110 ? 31.088 57.980 39.386 1.00 34.37 464 HIS A CA 1
ATOM 870 C C . HIS A 1 110 ? 30.815 58.008 40.839 1.00 36.39 464 HIS A C 1
ATOM 871 O O . HIS A 1 110 ? 30.099 58.868 41.368 1.00 38.10 464 HIS A O 1
ATOM 878 N N . GLY A 1 111 ? 31.465 57.059 41.488 1.00 38.22 465 GLY A N 1
ATOM 879 C CA . GLY A 1 111 ? 31.126 56.688 42.793 1.00 38.78 465 GLY A CA 1
ATOM 880 C C . GLY A 1 111 ? 30.057 55.639 42.544 1.00 40.41 465 GLY A C 1
ATOM 881 O O . GLY A 1 111 ? 30.193 54.675 41.699 1.00 41.01 465 GLY A O 1
ATOM 882 N N . GLU A 1 112 ? 28.985 55.849 43.279 1.00 39.22 466 GLU A N 1
ATOM 883 C CA . GLU A 1 112 ? 27.807 55.096 43.107 1.00 39.58 466 GLU A CA 1
ATOM 884 C C . GLU A 1 112 ? 26.669 56.004 42.604 1.00 36.40 466 GLU A C 1
ATOM 885 O O . GLU A 1 112 ? 25.519 55.670 42.759 1.00 35.69 466 GLU A O 1
ATOM 891 N N . ILE A 1 113 ? 27.028 57.116 41.976 1.00 32.74 467 ILE A N 1
ATOM 892 C CA . ILE A 1 113 ? 26.104 57.940 41.298 1.00 30.72 467 ILE A CA 1
ATOM 893 C C . ILE A 1 113 ? 26.087 57.568 39.800 1.00 29.91 467 ILE A C 1
ATOM 894 O O . ILE A 1 113 ? 27.061 57.762 39.090 1.00 30.24 467 ILE A O 1
ATOM 899 N N . GLU A 1 114 ? 24.949 57.072 39.342 1.00 27.73 468 GLU A N 1
ATOM 900 C CA . GLU A 1 114 ? 24.786 56.582 37.983 1.00 27.88 468 GLU A CA 1
ATOM 901 C C . GLU A 1 114 ? 24.039 57.607 37.165 1.00 27.96 468 GLU A C 1
ATOM 902 O O . GLU A 1 114 ? 23.133 58.321 37.704 1.00 27.68 468 GLU A O 1
ATOM 908 N N . VAL A 1 115 ? 24.411 57.647 35.881 1.00 26.22 469 VAL A N 1
ATOM 909 C CA . VAL A 1 115 ? 23.810 58.482 34.874 1.00 26.66 469 VAL A CA 1
ATOM 910 C C . VAL A 1 115 ? 23.689 57.627 33.661 1.00 26.11 469 VAL A C 1
ATOM 911 O O . VAL A 1 115 ? 24.605 56.844 33.358 1.00 25.82 469 VAL A O 1
ATOM 915 N N . THR A 1 116 ? 22.613 57.829 32.904 1.00 25.75 470 THR A N 1
ATOM 916 C CA . THR A 1 116 ? 22.386 57.127 31.639 1.00 25.80 470 THR A CA 1
ATOM 917 C C . THR A 1 116 ? 22.678 58.096 30.499 1.00 27.27 470 THR A C 1
ATOM 918 O O . THR A 1 116 ? 22.200 59.214 30.538 1.00 28.97 470 THR A O 1
ATOM 922 N N . VAL A 1 117 ? 23.487 57.687 29.518 1.00 26.71 471 VAL A N 1
ATOM 923 C CA . VAL A 1 117 ? 23.944 58.610 28.483 1.00 25.40 471 VAL A CA 1
ATOM 924 C C . VAL A 1 117 ? 23.957 57.858 27.114 1.00 24.02 471 VAL A C 1
ATOM 925 O O . VAL A 1 117 ? 24.016 56.616 27.106 1.00 24.55 471 VAL A O 1
ATOM 929 N N . PRO A 1 118 ? 23.832 58.577 25.979 1.00 22.47 472 PRO A N 1
ATOM 930 C CA . PRO A 1 118 ? 23.992 57.881 24.694 1.00 22.32 472 PRO A CA 1
ATOM 931 C C . PRO A 1 118 ? 25.417 57.367 24.523 1.00 23.69 472 PRO A C 1
ATOM 932 O O . PRO A 1 118 ? 26.362 58.061 24.886 1.00 24.63 472 PRO A O 1
ATOM 936 N N . ILE A 1 119 ? 25.551 56.143 24.015 1.00 24.59 473 ILE A N 1
ATOM 937 C CA . ILE A 1 119 ? 26.815 55.448 23.767 1.00 26.06 473 ILE A CA 1
ATOM 938 C C . ILE A 1 119 ? 27.694 56.330 22.781 1.00 28.02 473 ILE A C 1
ATOM 939 O O . ILE A 1 119 ? 28.957 56.383 22.917 1.00 28.91 473 ILE A O 1
ATOM 944 N N . SER A 1 120 ? 27.063 57.080 21.859 1.00 26.75 474 SER A N 1
ATOM 945 C CA . SER A 1 120 ? 27.817 57.923 20.872 1.00 27.38 474 SER A CA 1
ATOM 946 C C . SER A 1 120 ? 28.635 59.062 21.498 1.00 27.21 474 SER A C 1
ATOM 947 O O . SER A 1 120 ? 29.530 59.645 20.848 1.00 28.87 474 SER A O 1
ATOM 950 N N . THR A 1 121 ? 28.367 59.323 22.774 1.00 24.83 475 THR A N 1
ATOM 951 C CA . THR A 1 121 ? 28.959 60.411 23.601 1.00 23.86 475 THR A CA 1
ATOM 952 C C . THR A 1 121 ? 30.292 59.914 24.298 1.00 24.58 475 THR A C 1
ATOM 953 O O . THR A 1 121 ? 31.105 60.674 24.802 1.00 25.34 475 THR A O 1
ATOM 957 N N . ILE A 1 122 ? 30.526 58.616 24.290 1.00 24.60 476 ILE A N 1
ATOM 958 C CA . ILE A 1 122 ? 31.747 58.059 24.851 1.00 25.54 476 ILE A CA 1
ATOM 959 C C . ILE A 1 122 ? 33.020 58.506 24.183 1.00 26.44 476 ILE A C 1
ATOM 960 O O . ILE A 1 122 ? 33.116 58.613 22.951 1.00 26.65 476 ILE A O 1
ATOM 965 N N . TYR A 1 123 ? 34.046 58.726 24.998 1.00 26.74 477 TYR A N 1
ATOM 966 C CA . TYR A 1 123 ? 35.405 58.841 24.468 1.00 25.07 477 TYR A CA 1
ATOM 967 C C . TYR A 1 123 ? 36.325 58.336 25.535 1.00 24.83 477 TYR A C 1
ATOM 968 O O . TYR A 1 123 ? 35.911 58.211 26.693 1.00 25.06 477 TYR A O 1
ATOM 977 N N . VAL A 1 124 ? 37.542 57.948 25.147 1.00 24.17 478 VAL A N 1
ATOM 978 C CA . VAL A 1 124 ? 38.381 57.153 26.034 1.00 22.22 478 VAL A CA 1
ATOM 979 C C . VAL A 1 124 ? 39.824 57.602 26.017 1.00 23.05 478 VAL A C 1
ATOM 980 O O . VAL A 1 124 ? 40.407 57.827 24.945 1.00 22.45 478 VAL A O 1
ATOM 984 N N . ALA A 1 125 ? 40.394 57.761 27.210 1.00 23.15 479 ALA A N 1
ATOM 985 C CA . ALA A 1 125 ? 41.764 58.090 27.302 1.00 24.54 479 ALA A CA 1
ATOM 986 C C . ALA A 1 125 ? 42.594 56.889 26.861 1.00 24.61 479 ALA A C 1
ATOM 987 O O . ALA A 1 125 ? 42.333 55.751 27.272 1.00 25.37 479 ALA A O 1
ATOM 989 N N . PRO A 1 126 ? 43.620 57.146 26.049 1.00 24.67 480 PRO A N 1
ATOM 990 C CA . PRO A 1 126 ? 44.548 56.051 25.763 1.00 25.26 480 PRO A CA 1
ATOM 991 C C . PRO A 1 126 ? 45.042 55.259 27.016 1.00 26.11 480 PRO A C 1
ATOM 992 O O . PRO A 1 126 ? 45.211 54.033 26.904 1.00 27.23 480 PRO A O 1
ATOM 996 N N . VAL A 1 127 ? 45.319 55.911 28.177 1.00 26.48 481 VAL A N 1
ATOM 997 C CA . VAL A 1 127 ? 45.744 55.105 29.363 1.00 25.82 481 VAL A CA 1
ATOM 998 C C . VAL A 1 127 ? 44.655 54.173 29.849 1.00 25.76 481 VAL A C 1
ATOM 999 O O . VAL A 1 127 ? 44.898 53.138 30.423 1.00 26.15 481 VAL A O 1
ATOM 1003 N N . ASN A 1 128 ? 43.412 54.538 29.604 1.00 26.79 482 ASN A N 1
ATOM 1004 C CA . ASN A 1 128 ? 42.321 53.671 29.985 1.00 26.13 482 ASN A CA 1
ATOM 1005 C C . ASN A 1 128 ? 42.107 52.560 29.005 1.00 27.34 482 ASN A C 1
ATOM 1006 O O . ASN A 1 128 ? 41.801 51.465 29.397 1.00 27.58 482 ASN A O 1
ATOM 1011 N N . ILE A 1 129 ? 42.340 52.837 27.729 1.00 28.94 483 ILE A N 1
ATOM 1012 C CA . ILE A 1 129 ? 42.245 51.847 26.678 1.00 30.96 483 ILE A CA 1
ATOM 1013 C C . ILE A 1 129 ? 43.275 50.682 26.837 1.00 33.59 483 ILE A C 1
ATOM 1014 O O . ILE A 1 129 ? 43.010 49.562 26.393 1.00 32.70 483 ILE A O 1
ATOM 1019 N N . ARG A 1 130 ? 44.421 50.937 27.465 1.00 35.87 484 ARG A N 1
ATOM 1020 C CA . ARG A 1 130 ? 45.418 49.873 27.590 1.00 39.67 484 ARG A CA 1
ATOM 1021 C C . ARG A 1 130 ? 44.926 48.729 28.471 1.00 39.43 484 ARG A C 1
ATOM 1022 O O . ARG A 1 130 ? 45.386 47.557 28.371 1.00 39.01 484 ARG A O 1
ATOM 1030 N N . ARG A 1 131 ? 43.886 49.011 29.235 1.00 39.51 485 ARG A N 1
ATOM 1031 C CA . ARG A 1 131 ? 43.322 47.955 30.046 1.00 39.76 485 ARG A CA 1
ATOM 1032 C C . ARG A 1 131 ? 42.028 47.297 29.525 1.00 38.58 485 ARG A C 1
ATOM 1033 O O . ARG A 1 131 ? 41.495 46.414 30.110 1.00 39.75 485 ARG A O 1
ATOM 1041 N N . PHE A 1 132 ? 41.590 47.665 28.347 1.00 36.63 486 PHE A N 1
ATOM 1042 C CA . PHE A 1 132 ? 40.519 46.964 27.708 1.00 35.35 486 PHE A CA 1
ATOM 1043 C C . PHE A 1 132 ? 40.998 45.584 27.243 1.00 36.78 486 PHE A C 1
ATOM 1044 O O . PHE A 1 132 ? 41.781 45.472 26.333 1.00 38.52 486 PHE A O 1
ATOM 1052 N N . GLN A 1 133 ? 40.538 44.514 27.858 1.00 37.40 487 GLN A N 1
ATOM 1053 C CA . GLN A 1 133 ? 40.952 43.176 27.419 1.00 36.54 487 GLN A CA 1
ATOM 1054 C C . GLN A 1 133 ? 39.845 42.640 26.564 1.00 33.57 487 GLN A C 1
ATOM 1055 O O . GLN A 1 133 ? 38.708 43.009 26.789 1.00 33.29 487 GLN A O 1
ATOM 1061 N N . GLY A 1 134 ? 40.133 41.750 25.608 1.00 31.52 488 GLY A N 1
ATOM 1062 C CA . GLY A 1 134 ? 39.067 41.171 24.787 1.00 28.61 488 GLY A CA 1
ATOM 1063 C C . GLY A 1 134 ? 38.380 42.131 23.821 1.00 28.47 488 GLY A C 1
ATOM 1064 O O . GLY A 1 134 ? 37.278 41.798 23.312 1.00 29.62 488 GLY A O 1
ATOM 1065 N N . ARG A 1 135 ? 39.012 43.285 23.519 1.00 27.03 489 ARG A N 1
ATOM 1066 C CA . ARG A 1 135 ? 38.431 44.313 22.627 1.00 26.68 489 ARG A CA 1
ATOM 1067 C C . ARG A 1 135 ? 39.074 44.509 21.268 1.00 27.30 489 ARG A C 1
ATOM 1068 O O . ARG A 1 135 ? 38.718 45.418 20.523 1.00 28.67 489 ARG A O 1
ATOM 1076 N N . ASP A 1 136 ? 39.980 43.638 20.906 1.00 28.88 490 ASP A N 1
ATOM 1077 C CA . ASP A 1 136 ? 40.627 43.705 19.626 1.00 30.77 490 ASP A CA 1
ATOM 1078 C C . ASP A 1 136 ? 39.589 43.325 18.552 1.00 31.12 490 ASP A C 1
ATOM 1079 O O . ASP A 1 136 ? 38.601 42.610 18.855 1.00 31.09 490 ASP A O 1
ATOM 1084 N N A LEU A 1 137 ? 39.803 43.810 17.325 0.50 31.14 491 LEU A N 1
ATOM 1085 N N B LEU A 1 137 ? 39.819 43.795 17.326 0.50 31.18 491 LEU A N 1
ATOM 1086 C CA A LEU A 1 137 ? 39.014 43.389 16.170 0.50 31.85 491 LEU A CA 1
ATOM 1087 C CA B LEU A 1 137 ? 39.056 43.386 16.147 0.50 31.91 491 LEU A CA 1
ATOM 1088 C C A LEU A 1 137 ? 38.973 41.858 16.037 0.50 32.55 491 LEU A C 1
ATOM 1089 C C B LEU A 1 137 ? 38.989 41.855 15.984 0.50 32.61 491 LEU A C 1
ATOM 1090 O O A LEU A 1 137 ? 40.000 41.165 16.167 0.50 32.59 491 LEU A O 1
ATOM 1091 O O B LEU A 1 137 ? 40.019 41.155 16.041 0.50 32.64 491 LEU A O 1
ATOM 1100 N N . SER A 1 138 ? 37.787 41.341 15.776 1.00 32.29 492 SER A N 1
ATOM 1101 C CA . SER A 1 138 ? 37.616 39.937 15.550 1.00 33.52 492 SER A CA 1
ATOM 1102 C C . SER A 1 138 ? 37.725 39.596 14.064 1.00 34.15 492 SER A C 1
ATOM 1103 O O . SER A 1 138 ? 37.394 40.420 13.210 1.00 34.84 492 SER A O 1
ATOM 1106 N N . PHE A 1 139 ? 38.181 38.377 13.757 1.00 35.65 493 PHE A N 1
ATOM 1107 C CA . PHE A 1 139 ? 38.148 37.808 12.397 1.00 35.93 493 PHE A CA 1
ATOM 1108 C C . PHE A 1 139 ? 36.831 38.026 11.640 1.00 37.18 493 PHE A C 1
ATOM 1109 O O . PHE A 1 139 ? 36.858 38.433 10.471 1.00 35.17 493 PHE A O 1
ATOM 1117 N N . SER A 1 140 ? 35.695 37.733 12.286 1.00 38.52 494 SER A N 1
ATOM 1118 C CA . SER A 1 140 ? 34.387 38.002 11.620 1.00 40.93 494 SER A CA 1
ATOM 1119 C C . SER A 1 140 ? 34.209 39.430 11.093 1.00 41.55 494 SER A C 1
ATOM 1120 O O . SER A 1 140 ? 33.556 39.576 10.074 1.00 41.36 494 SER A O 1
ATOM 1123 N N . THR A 1 141 ? 34.820 40.457 11.710 1.00 42.42 495 THR A N 1
ATOM 1124 C CA . THR A 1 141 ? 34.970 41.781 11.037 1.00 44.38 495 THR A CA 1
ATOM 1125 C C . THR A 1 141 ? 35.961 41.731 9.823 1.00 44.19 495 THR A C 1
ATOM 1126 O O . THR A 1 141 ? 37.123 41.394 9.958 1.00 42.60 495 THR A O 1
ATOM 1130 N N . LEU A 1 142 ? 35.471 42.035 8.613 1.00 48.85 496 LEU A N 1
ATOM 1131 C CA . LEU A 1 142 ? 36.142 41.569 7.212 1.00 49.32 496 LEU A CA 1
ATOM 1132 C C . LEU A 1 142 ? 35.114 41.407 5.925 1.00 49.89 496 LEU A C 1
ATOM 1133 O O . LEU A 1 142 ? 34.253 40.497 5.979 1.00 49.73 496 LEU A O 1
ATOM 1138 N N . LYS A 1 143 ? 35.160 42.214 4.809 1.00 49.38 497 LYS A N 1
ATOM 1139 C CA . LYS A 1 143 ? 35.963 43.467 4.540 1.00 48.35 497 LYS A CA 1
ATOM 1140 C C . LYS A 1 143 ? 36.844 43.646 3.273 1.00 47.69 497 LYS A C 1
ATOM 1141 O O . LYS A 1 143 ? 37.686 42.809 2.919 1.00 47.28 497 LYS A O 1
ATOM 1147 N N . ASP A 1 144 ? 36.654 44.797 2.627 1.00 46.85 498 ASP A N 1
ATOM 1148 C CA . ASP A 1 144 ? 37.273 45.094 1.317 1.00 46.79 498 ASP A CA 1
ATOM 1149 C C . ASP A 1 144 ? 38.298 46.224 1.255 1.00 45.04 498 ASP A C 1
ATOM 1150 O O . ASP A 1 144 ? 38.027 47.316 1.716 1.00 44.30 498 ASP A O 1
ATOM 1171 N N A LYS A 1 146 ? 39.860 49.593 -0.325 0.70 46.28 500 LYS A N 1
ATOM 1172 N N B LYS A 1 146 ? 40.005 49.086 -0.417 0.30 46.72 500 LYS A N 1
ATOM 1173 C CA A LYS A 1 146 ? 39.321 50.641 -1.203 0.70 48.11 500 LYS A CA 1
ATOM 1174 C CA B LYS A 1 146 ? 39.328 50.071 -1.264 0.30 46.81 500 LYS A CA 1
ATOM 1175 C C A LYS A 1 146 ? 39.813 50.369 -2.665 0.70 48.27 500 LYS A C 1
ATOM 1176 C C B LYS A 1 146 ? 39.781 50.005 -2.724 0.30 48.02 500 LYS A C 1
ATOM 1177 O O A LYS A 1 146 ? 40.986 50.073 -2.869 0.70 47.74 500 LYS A O 1
ATOM 1178 O O B LYS A 1 146 ? 40.911 49.611 -3.003 0.30 47.74 500 LYS A O 1
ATOM 1189 N N . PHE A 1 147 ? 38.909 50.398 -3.656 1.00 49.94 501 PHE A N 1
ATOM 1190 C CA . PHE A 1 147 ? 39.290 50.293 -5.110 1.00 51.00 501 PHE A CA 1
ATOM 1191 C C . PHE A 1 147 ? 40.030 51.567 -5.570 1.00 52.07 501 PHE A C 1
ATOM 1192 O O . PHE A 1 147 ? 39.477 52.534 -6.022 1.00 51.72 501 PHE A O 1
ATOM 1200 N N . GLU A 1 148 ? 41.325 51.536 -5.429 1.00 53.20 502 GLU A N 1
ATOM 1201 C CA . GLU A 1 148 ? 42.082 52.713 -5.610 1.00 55.13 502 GLU A CA 1
ATOM 1202 C C . GLU A 1 148 ? 42.035 53.174 -7.089 1.00 55.90 502 GLU A C 1
ATOM 1203 O O . GLU A 1 148 ? 42.283 52.409 -8.053 1.00 55.56 502 GLU A O 1
ATOM 1209 N N . GLU A 1 149 ? 41.669 54.444 -7.231 1.00 56.81 503 GLU A N 1
ATOM 1210 C CA . GLU A 1 149 ? 41.669 55.163 -8.500 1.00 57.89 503 GLU A CA 1
ATOM 1211 C C . GLU A 1 149 ? 43.054 55.473 -9.169 1.00 57.90 503 GLU A C 1
ATOM 1212 O O . GLU A 1 149 ? 43.817 56.347 -8.704 1.00 57.41 503 GLU A O 1
ATOM 1218 N N . THR A 1 150 ? 43.329 54.781 -10.276 1.00 58.11 504 THR A N 1
ATOM 1219 C CA . THR A 1 150 ? 44.580 54.909 -11.068 1.00 58.71 504 THR A CA 1
ATOM 1220 C C . THR A 1 150 ? 45.764 54.101 -10.438 1.00 59.33 504 THR A C 1
ATOM 1221 O O . THR A 1 150 ? 46.151 53.051 -10.967 1.00 59.61 504 THR A O 1
ATOM 1225 N N . SER A 1 151 ? 46.279 54.514 -9.284 1.00 60.01 505 SER A N 1
ATOM 1226 C CA . SER A 1 151 ? 47.160 53.650 -8.510 1.00 60.31 505 SER A CA 1
ATOM 1227 C C . SER A 1 151 ? 46.433 52.483 -7.808 1.00 61.08 505 SER A C 1
ATOM 1228 O O . SER A 1 151 ? 45.904 51.572 -8.451 1.00 61.95 505 SER A O 1
ATOM 1231 N N . ARG B 1 5 ? 61.157 46.289 -21.095 1.00 58.00 359 ARG B N 1
ATOM 1232 C CA . ARG B 1 5 ? 60.367 47.543 -21.049 1.00 58.75 359 ARG B CA 1
ATOM 1233 C C . ARG B 1 5 ? 61.267 48.743 -21.462 1.00 58.56 359 ARG B C 1
ATOM 1234 O O . ARG B 1 5 ? 61.739 48.807 -22.620 1.00 59.51 359 ARG B O 1
ATOM 1242 N N . ARG B 1 6 ? 61.523 49.687 -20.553 1.00 56.81 360 ARG B N 1
ATOM 1243 C CA . ARG B 1 6 ? 62.232 50.930 -20.924 1.00 54.75 360 ARG B CA 1
ATOM 1244 C C . ARG B 1 6 ? 63.725 51.021 -20.611 1.00 52.31 360 ARG B C 1
ATOM 1245 O O . ARG B 1 6 ? 64.301 50.202 -19.911 1.00 53.06 360 ARG B O 1
ATOM 1253 N N . SER B 1 7 ? 64.353 52.034 -21.159 1.00 48.88 361 SER B N 1
ATOM 1254 C CA . SER B 1 7 ? 65.659 52.404 -20.739 1.00 46.35 361 SER B CA 1
ATOM 1255 C C . SER B 1 7 ? 65.592 52.921 -19.255 1.00 44.76 361 SER B C 1
ATOM 1256 O O . SER B 1 7 ? 64.549 53.397 -18.756 1.00 44.40 361 SER B O 1
ATOM 1259 N N . PHE B 1 8 ? 66.701 52.818 -18.549 1.00 42.25 362 PHE B N 1
ATOM 1260 C CA . PHE B 1 8 ? 66.861 53.486 -17.262 1.00 40.35 362 PHE B CA 1
ATOM 1261 C C . PHE B 1 8 ? 66.526 54.987 -17.356 1.00 40.13 362 PHE B C 1
ATOM 1262 O O . PHE B 1 8 ? 66.216 55.614 -16.359 1.00 39.86 362 PHE B O 1
ATOM 1270 N N . LYS B 1 9 ? 66.562 55.562 -18.556 1.00 40.57 363 LYS B N 1
ATOM 1271 C CA . LYS B 1 9 ? 66.388 57.020 -18.700 1.00 41.06 363 LYS B CA 1
ATOM 1272 C C . LYS B 1 9 ? 64.961 57.479 -18.463 1.00 39.75 363 LYS B C 1
ATOM 1273 O O . LYS B 1 9 ? 64.709 58.692 -18.255 1.00 38.76 363 LYS B O 1
ATOM 1279 N N . ASN B 1 10 ? 64.043 56.509 -18.530 1.00 39.00 364 ASN B N 1
ATOM 1280 C CA . ASN B 1 10 ? 62.615 56.696 -18.215 1.00 38.29 364 ASN B CA 1
ATOM 1281 C C . ASN B 1 10 ? 62.266 56.583 -16.708 1.00 36.84 364 ASN B C 1
ATOM 1282 O O . ASN B 1 10 ? 61.093 56.582 -16.384 1.00 37.58 364 ASN B O 1
ATOM 1287 N N . ARG B 1 11 ? 63.235 56.399 -15.799 1.00 34.82 365 ARG B N 1
ATOM 1288 C CA . ARG B 1 11 ? 62.901 56.175 -14.394 1.00 32.59 365 ARG B CA 1
ATOM 1289 C C . ARG B 1 11 ? 62.517 57.534 -13.867 1.00 32.14 365 ARG B C 1
ATOM 1290 O O . ARG B 1 11 ? 63.205 58.539 -14.141 1.00 31.37 365 ARG B O 1
ATOM 1298 N N . VAL B 1 12 ? 61.379 57.542 -13.170 1.00 30.99 366 VAL B N 1
ATOM 1299 C CA . VAL B 1 12 ? 60.802 58.740 -12.571 1.00 31.16 366 VAL B CA 1
ATOM 1300 C C . VAL B 1 12 ? 60.491 58.516 -11.114 1.00 31.32 366 VAL B C 1
ATOM 1301 O O . VAL B 1 12 ? 60.528 57.378 -10.609 1.00 32.54 366 VAL B O 1
ATOM 1305 N N . LEU B 1 13 ? 60.207 59.621 -10.451 1.00 30.68 367 LEU B N 1
ATOM 1306 C CA . LEU B 1 13 ? 59.556 59.647 -9.181 1.00 29.45 367 LEU B CA 1
ATOM 1307 C C . LEU B 1 13 ? 58.159 60.187 -9.477 1.00 29.13 367 LEU B C 1
ATOM 1308 O O . LEU B 1 13 ? 58.031 61.258 -10.072 1.00 28.64 367 LEU B O 1
ATOM 1313 N N . ALA B 1 14 ? 57.135 59.429 -9.100 1.00 28.97 368 ALA B N 1
ATOM 1314 C CA . ALA B 1 14 ? 55.743 59.728 -9.445 1.00 30.01 368 ALA B CA 1
ATOM 1315 C C . ALA B 1 14 ? 54.829 59.708 -8.206 1.00 30.29 368 ALA B C 1
ATOM 1316 O O . ALA B 1 14 ? 54.968 58.868 -7.331 1.00 29.24 368 ALA B O 1
ATOM 1318 N N . PHE B 1 15 ? 53.916 60.675 -8.144 1.00 31.07 369 PHE B N 1
ATOM 1319 C CA . PHE B 1 15 ? 52.869 60.707 -7.145 1.00 31.14 369 PHE B CA 1
ATOM 1320 C C . PHE B 1 15 ? 52.063 59.410 -7.124 1.00 31.28 369 PHE B C 1
ATOM 1321 O O . PHE B 1 15 ? 51.536 58.960 -8.152 1.00 31.81 369 PHE B O 1
ATOM 1329 N N . PHE B 1 16 ? 51.939 58.827 -5.944 1.00 31.40 370 PHE B N 1
ATOM 1330 C CA . PHE B 1 16 ? 51.241 57.582 -5.804 1.00 31.37 370 PHE B CA 1
ATOM 1331 C C . PHE B 1 16 ? 49.892 57.865 -5.247 1.00 32.43 370 PHE B C 1
ATOM 1332 O O . PHE B 1 16 ? 49.766 58.491 -4.211 1.00 31.94 370 PHE B O 1
ATOM 1340 N N . LYS B 1 17 ? 48.874 57.387 -5.936 1.00 34.83 371 LYS B N 1
ATOM 1341 C CA . LYS B 1 17 ? 47.468 57.715 -5.574 1.00 37.32 371 LYS B CA 1
ATOM 1342 C C . LYS B 1 17 ? 46.866 56.826 -4.481 1.00 38.20 371 LYS B C 1
ATOM 1343 O O . LYS B 1 17 ? 45.780 57.123 -3.982 1.00 40.24 371 LYS B O 1
ATOM 1349 N N . GLY B 1 18 ? 47.578 55.764 -4.083 1.00 37.94 372 GLY B N 1
ATOM 1350 C CA . GLY B 1 18 ? 47.201 54.957 -2.898 1.00 35.72 372 GLY B CA 1
ATOM 1351 C C . GLY B 1 18 ? 47.766 55.532 -1.630 1.00 35.26 372 GLY B C 1
ATOM 1352 O O . GLY B 1 18 ? 48.050 56.727 -1.548 1.00 36.95 372 GLY B O 1
ATOM 1353 N N . TYR B 1 19 ? 47.944 54.693 -0.627 1.00 34.96 373 TYR B N 1
ATOM 1354 C CA . TYR B 1 19 ? 48.396 55.129 0.689 1.00 33.95 373 TYR B CA 1
ATOM 1355 C C . TYR B 1 19 ? 49.843 54.687 0.997 1.00 33.64 373 TYR B C 1
ATOM 1356 O O . TYR B 1 19 ? 50.190 53.538 0.793 1.00 34.62 373 TYR B O 1
ATOM 1365 N N . PRO B 1 20 ? 50.676 55.590 1.535 1.00 33.43 374 PRO B N 1
ATOM 1366 C CA . PRO B 1 20 ? 50.492 57.049 1.596 1.00 33.76 374 PRO B CA 1
ATOM 1367 C C . PRO B 1 20 ? 50.881 57.734 0.266 1.00 34.77 374 PRO B C 1
ATOM 1368 O O . PRO B 1 20 ? 51.643 57.209 -0.563 1.00 35.39 374 PRO B O 1
ATOM 1372 N N . SER B 1 21 ? 50.293 58.888 0.038 1.00 35.62 375 SER B N 1
ATOM 1373 C CA . SER B 1 21 ? 50.366 59.477 -1.260 1.00 36.59 375 SER B CA 1
ATOM 1374 C C . SER B 1 21 ? 51.666 60.271 -1.327 1.00 37.06 375 SER B C 1
ATOM 1375 O O . SER B 1 21 ? 51.631 61.497 -1.290 1.00 38.08 375 SER B O 1
ATOM 1378 N N . PHE B 1 22 ? 52.801 59.552 -1.414 1.00 35.87 376 PHE B N 1
ATOM 1379 C CA . PHE B 1 22 ? 54.102 60.162 -1.615 1.00 34.72 376 PHE B CA 1
ATOM 1380 C C . PHE B 1 22 ? 54.562 59.953 -3.062 1.00 33.29 376 PHE B C 1
ATOM 1381 O O . PHE B 1 22 ? 53.800 59.509 -3.893 1.00 32.41 376 PHE B O 1
ATOM 1389 N N . TYR B 1 23 ? 55.818 60.295 -3.352 1.00 32.24 377 TYR B N 1
ATOM 1390 C CA . TYR B 1 23 ? 56.430 60.030 -4.665 1.00 31.25 377 TYR B CA 1
ATOM 1391 C C . TYR B 1 23 ? 57.336 58.845 -4.550 1.00 30.23 377 TYR B C 1
ATOM 1392 O O . TYR B 1 23 ? 58.182 58.778 -3.654 1.00 30.58 377 TYR B O 1
ATOM 1401 N N . TYR B 1 24 ? 57.201 57.941 -5.499 1.00 29.04 378 TYR B N 1
ATOM 1402 C CA . TYR B 1 24 ? 57.894 56.668 -5.483 1.00 28.06 378 TYR B CA 1
ATOM 1403 C C . TYR B 1 24 ? 58.582 56.462 -6.835 1.00 27.21 378 TYR B C 1
ATOM 1404 O O . TYR B 1 24 ? 58.222 57.086 -7.823 1.00 26.94 378 TYR B O 1
ATOM 1413 N N . PRO B 1 25 ? 59.600 55.586 -6.865 1.00 27.10 379 PRO B N 1
ATOM 1414 C CA . PRO B 1 25 ? 60.272 55.243 -8.100 1.00 27.11 379 PRO B CA 1
ATOM 1415 C C . PRO B 1 25 ? 59.293 54.591 -9.052 1.00 27.77 379 PRO B C 1
ATOM 1416 O O . PRO B 1 25 ? 58.488 53.733 -8.615 1.00 27.55 379 PRO B O 1
ATOM 1420 N N . ALA B 1 26 ? 59.339 55.000 -10.332 1.00 29.31 380 ALA B N 1
ATOM 1421 C CA . ALA B 1 26 ? 58.522 54.363 -11.394 1.00 30.72 380 ALA B CA 1
ATOM 1422 C C . ALA B 1 26 ? 59.204 54.460 -12.724 1.00 32.10 380 ALA B C 1
ATOM 1423 O O . ALA B 1 26 ? 60.212 55.177 -12.868 1.00 32.18 380 ALA B O 1
ATOM 1425 N N . THR B 1 27 ? 58.628 53.787 -13.716 1.00 33.35 381 THR B N 1
ATOM 1426 C CA . THR B 1 27 ? 59.143 53.859 -15.073 1.00 35.75 381 THR B CA 1
ATOM 1427 C C . THR B 1 27 ? 58.096 54.566 -15.902 1.00 38.59 381 THR B C 1
ATOM 1428 O O . THR B 1 27 ? 56.880 54.254 -15.795 1.00 39.75 381 THR B O 1
ATOM 1432 N N . LEU B 1 28 ? 58.532 55.543 -16.695 1.00 40.32 382 LEU B N 1
ATOM 1433 C CA . LEU B 1 28 ? 57.599 56.298 -17.533 1.00 42.01 382 LEU B CA 1
ATOM 1434 C C . LEU B 1 28 ? 57.373 55.405 -18.697 1.00 43.12 382 LEU B C 1
ATOM 1435 O O . LEU B 1 28 ? 58.263 55.209 -19.515 1.00 43.11 382 LEU B O 1
ATOM 1440 N N . VAL B 1 29 ? 56.194 54.831 -18.747 1.00 45.53 383 VAL B N 1
ATOM 1441 C CA . VAL B 1 29 ? 55.843 53.933 -19.843 1.00 48.68 383 VAL B CA 1
ATOM 1442 C C . VAL B 1 29 ? 55.472 54.681 -21.149 1.00 50.75 383 VAL B C 1
ATOM 1443 O O . VAL B 1 29 ? 55.988 54.333 -22.195 1.00 52.41 383 VAL B O 1
ATOM 1447 N N . ALA B 1 30 ? 54.619 55.711 -21.077 1.00 53.05 384 ALA B N 1
ATOM 1448 C CA . ALA B 1 30 ? 54.164 56.474 -22.265 1.00 54.91 384 ALA B CA 1
ATOM 1449 C C . ALA B 1 30 ? 53.513 57.803 -21.898 1.00 56.33 384 ALA B C 1
ATOM 1450 O O . ALA B 1 30 ? 52.698 57.869 -20.979 1.00 55.66 384 ALA B O 1
ATOM 1452 N N . PRO B 1 31 ? 53.817 58.856 -22.673 1.00 58.55 385 PRO B N 1
ATOM 1453 C CA . PRO B 1 31 ? 53.090 60.144 -22.490 1.00 59.95 385 PRO B CA 1
ATOM 1454 C C . PRO B 1 31 ? 51.635 59.977 -23.006 1.00 61.24 385 PRO B C 1
ATOM 1455 O O . PRO B 1 31 ? 51.387 59.142 -23.885 1.00 61.86 385 PRO B O 1
ATOM 1459 N N . VAL B 1 32 ? 50.676 60.664 -22.413 1.00 62.20 386 VAL B N 1
ATOM 1460 C CA . VAL B 1 32 ? 49.333 60.598 -22.944 1.00 64.08 386 VAL B CA 1
ATOM 1461 C C . VAL B 1 32 ? 48.726 61.989 -23.218 1.00 66.13 386 VAL B C 1
ATOM 1462 O O . VAL B 1 32 ? 48.681 62.893 -22.386 1.00 65.80 386 VAL B O 1
ATOM 1466 N N . HIS B 1 33 ? 48.287 62.116 -24.453 1.00 69.02 387 HIS B N 1
ATOM 1467 C CA . HIS B 1 33 ? 47.825 63.343 -25.073 1.00 71.76 387 HIS B CA 1
ATOM 1468 C C . HIS B 1 33 ? 46.288 63.299 -25.191 1.00 72.32 387 HIS B C 1
ATOM 1469 O O . HIS B 1 33 ? 45.767 62.253 -25.571 1.00 72.06 387 HIS B O 1
ATOM 1476 N N . SER B 1 34 ? 45.585 64.382 -24.795 1.00 74.19 388 SER B N 1
ATOM 1477 C CA . SER B 1 34 ? 44.325 64.908 -25.485 1.00 75.56 388 SER B CA 1
ATOM 1478 C C . SER B 1 34 ? 43.194 63.949 -26.024 1.00 77.09 388 SER B C 1
ATOM 1479 O O . SER B 1 34 ? 43.330 62.747 -25.955 1.00 78.00 388 SER B O 1
ATOM 1482 N N . ALA B 1 35 ? 42.053 64.434 -26.532 1.00 79.00 389 ALA B N 1
ATOM 1483 C CA . ALA B 1 35 ? 41.566 65.817 -26.478 1.00 80.56 389 ALA B CA 1
ATOM 1484 C C . ALA B 1 35 ? 40.582 65.931 -25.304 1.00 82.30 389 ALA B C 1
ATOM 1485 O O . ALA B 1 35 ? 39.754 66.866 -25.229 1.00 82.40 389 ALA B O 1
ATOM 1487 N N . VAL B 1 36 ? 40.697 64.929 -24.411 1.00 84.44 390 VAL B N 1
ATOM 1488 C CA . VAL B 1 36 ? 39.958 64.756 -23.143 1.00 85.95 390 VAL B CA 1
ATOM 1489 C C . VAL B 1 36 ? 40.367 65.872 -22.160 1.00 87.26 390 VAL B C 1
ATOM 1490 O O . VAL B 1 36 ? 40.317 65.693 -20.917 1.00 88.44 390 VAL B O 1
ATOM 1494 N N . THR B 1 37 ? 40.737 67.029 -22.734 1.00 87.96 391 THR B N 1
ATOM 1495 C CA . THR B 1 37 ? 41.737 67.948 -22.156 1.00 87.88 391 THR B CA 1
ATOM 1496 C C . THR B 1 37 ? 42.321 68.809 -23.313 1.00 87.21 391 THR B C 1
ATOM 1497 O O . THR B 1 37 ? 41.718 68.895 -24.408 1.00 86.70 391 THR B O 1
ATOM 1501 N N . SER B 1 38 ? 43.467 69.452 -23.071 1.00 86.35 392 SER B N 1
ATOM 1502 C CA . SER B 1 38 ? 44.532 69.417 -24.101 1.00 85.40 392 SER B CA 1
ATOM 1503 C C . SER B 1 38 ? 45.859 68.794 -23.580 1.00 84.44 392 SER B C 1
ATOM 1504 O O . SER B 1 38 ? 46.264 67.738 -24.087 1.00 85.60 392 SER B O 1
ATOM 1507 N N . SER B 1 39 ? 46.533 69.443 -22.628 1.00 81.41 393 SER B N 1
ATOM 1508 C CA . SER B 1 39 ? 47.292 68.737 -21.586 1.00 78.85 393 SER B CA 1
ATOM 1509 C C . SER B 1 39 ? 48.047 67.413 -21.920 1.00 77.21 393 SER B C 1
ATOM 1510 O O . SER B 1 39 ? 47.529 66.502 -22.579 1.00 76.81 393 SER B O 1
ATOM 1513 N N . ILE B 1 40 ? 49.269 67.292 -21.413 1.00 74.98 394 ILE B N 1
ATOM 1514 C CA . ILE B 1 40 ? 49.974 66.002 -21.418 1.00 72.26 394 ILE B CA 1
ATOM 1515 C C . ILE B 1 40 ? 49.859 65.300 -20.023 1.00 69.95 394 ILE B C 1
ATOM 1516 O O . ILE B 1 40 ? 50.056 65.934 -18.985 1.00 68.97 394 ILE B O 1
ATOM 1529 N N . TYR B 1 42 ? 50.985 61.322 -18.000 1.00 57.96 396 TYR B N 1
ATOM 1530 C CA . TYR B 1 42 ? 52.020 60.292 -18.138 1.00 54.42 396 TYR B CA 1
ATOM 1531 C C . TYR B 1 42 ? 51.597 59.008 -17.567 1.00 52.20 396 TYR B C 1
ATOM 1532 O O . TYR B 1 42 ? 51.067 58.941 -16.443 1.00 52.43 396 TYR B O 1
ATOM 1541 N N . LYS B 1 43 ? 51.799 57.980 -18.358 1.00 49.43 397 LYS B N 1
ATOM 1542 C CA . LYS B 1 43 ? 51.582 56.626 -17.893 1.00 48.20 397 LYS B CA 1
ATOM 1543 C C . LYS B 1 43 ? 52.913 56.092 -17.334 1.00 46.48 397 LYS B C 1
ATOM 1544 O O . LYS B 1 43 ? 53.969 56.071 -18.009 1.00 45.22 397 LYS B O 1
ATOM 1550 N N . VAL B 1 44 ? 52.779 55.619 -16.102 1.00 43.99 398 VAL B N 1
ATOM 1551 C CA . VAL B 1 44 ? 53.829 55.461 -15.143 1.00 41.89 398 VAL B CA 1
ATOM 1552 C C . VAL B 1 44 ? 53.594 54.058 -14.621 1.00 41.12 398 VAL B C 1
ATOM 1553 O O . VAL B 1 44 ? 52.467 53.652 -14.462 1.00 39.96 398 VAL B O 1
ATOM 1557 N N . GLN B 1 45 ? 54.667 53.288 -14.402 1.00 40.55 399 GLN B N 1
ATOM 1558 C CA . GLN B 1 45 ? 54.547 51.981 -13.778 1.00 38.70 399 GLN B CA 1
ATOM 1559 C C . GLN B 1 45 ? 55.376 51.929 -12.442 1.00 36.98 399 GLN B C 1
ATOM 1560 O O . GLN B 1 45 ? 56.539 52.250 -12.464 1.00 36.64 399 GLN B O 1
ATOM 1566 N N . PHE B 1 46 ? 54.792 51.527 -11.322 1.00 35.00 400 PHE B N 1
ATOM 1567 C CA . PHE B 1 46 ? 55.505 51.534 -10.042 1.00 35.36 400 PHE B CA 1
ATOM 1568 C C . PHE B 1 46 ? 56.189 50.190 -9.912 1.00 36.23 400 PHE B C 1
ATOM 1569 O O . PHE B 1 46 ? 55.964 49.317 -10.753 1.00 36.59 400 PHE B O 1
ATOM 1577 N N . ASP B 1 47 ? 57.045 50.037 -8.914 1.00 37.26 401 ASP B N 1
ATOM 1578 C CA . ASP B 1 47 ? 58.077 48.956 -8.941 1.00 40.05 401 ASP B CA 1
ATOM 1579 C C . ASP B 1 47 ? 57.428 47.629 -8.602 1.00 42.18 401 ASP B C 1
ATOM 1580 O O . ASP B 1 47 ? 57.903 46.540 -8.951 1.00 43.23 401 ASP B O 1
ATOM 1585 N N . ASP B 1 48 ? 56.396 47.767 -7.811 1.00 44.41 402 ASP B N 1
ATOM 1586 C CA . ASP B 1 48 ? 55.183 47.281 -8.230 1.00 46.99 402 ASP B CA 1
ATOM 1587 C C . ASP B 1 48 ? 54.099 47.158 -7.279 1.00 49.06 402 ASP B C 1
ATOM 1588 O O . ASP B 1 48 ? 54.132 46.327 -6.384 1.00 49.79 402 ASP B O 1
ATOM 1593 N N . ALA B 1 49 ? 53.145 48.033 -7.511 1.00 49.83 403 ALA B N 1
ATOM 1594 C CA . ALA B 1 49 ? 51.801 47.758 -7.226 1.00 52.30 403 ALA B CA 1
ATOM 1595 C C . ALA B 1 49 ? 50.885 48.455 -8.343 1.00 54.04 403 ALA B C 1
ATOM 1596 O O . ALA B 1 49 ? 49.711 48.711 -8.060 1.00 55.09 403 ALA B O 1
ATOM 1598 N N . THR B 1 50 ? 51.366 48.788 -9.562 1.00 53.15 404 THR B N 1
ATOM 1599 C CA . THR B 1 50 ? 50.444 49.505 -10.419 1.00 52.83 404 THR B CA 1
ATOM 1600 C C . THR B 1 50 ? 50.902 50.237 -11.703 1.00 52.53 404 THR B C 1
ATOM 1601 O O . THR B 1 50 ? 51.947 50.849 -11.797 1.00 52.31 404 THR B O 1
ATOM 1613 N N . SER B 1 52 ? 49.465 53.482 -13.896 1.00 50.41 406 SER B N 1
ATOM 1614 C CA . SER B 1 52 ? 49.764 54.704 -13.207 1.00 49.48 406 SER B CA 1
ATOM 1615 C C . SER B 1 52 ? 48.889 55.871 -12.881 1.00 49.17 406 SER B C 1
ATOM 1616 O O . SER B 1 52 ? 48.857 56.293 -11.641 1.00 46.79 406 SER B O 1
ATOM 1619 N N . THR B 1 53 ? 48.243 56.338 -14.004 1.00 46.92 407 THR B N 1
ATOM 1620 C CA . THR B 1 53 ? 48.459 57.675 -14.746 1.00 46.59 407 THR B CA 1
ATOM 1621 C C . THR B 1 53 ? 48.338 59.075 -14.119 1.00 45.63 407 THR B C 1
ATOM 1622 O O . THR B 1 53 ? 47.442 59.414 -13.386 1.00 45.84 407 THR B O 1
ATOM 1626 N N . VAL B 1 54 ? 49.262 59.929 -14.482 1.00 45.40 408 VAL B N 1
ATOM 1627 C CA . VAL B 1 54 ? 49.628 60.973 -13.573 1.00 45.00 408 VAL B CA 1
ATOM 1628 C C . VAL B 1 54 ? 49.761 62.320 -14.326 1.00 46.33 408 VAL B C 1
ATOM 1629 O O . VAL B 1 54 ? 49.963 62.371 -15.530 1.00 45.97 408 VAL B O 1
ATOM 1633 N N . ASN B 1 55 ? 49.617 63.392 -13.580 1.00 47.64 409 ASN B N 1
ATOM 1634 C CA . ASN B 1 55 ? 49.733 64.744 -14.050 1.00 49.95 409 ASN B CA 1
ATOM 1635 C C . ASN B 1 55 ? 51.135 65.176 -14.401 1.00 50.58 409 ASN B C 1
ATOM 1636 O O . ASN B 1 55 ? 52.110 64.698 -13.807 1.00 50.73 409 ASN B O 1
ATOM 1641 N N . SER B 1 56 ? 51.214 66.218 -15.217 1.00 49.88 410 SER B N 1
ATOM 1642 C CA . SER B 1 56 ? 52.433 66.970 -15.434 1.00 49.72 410 SER B CA 1
ATOM 1643 C C . SER B 1 56 ? 53.051 67.503 -14.136 1.00 49.21 410 SER B C 1
ATOM 1644 O O . SER B 1 56 ? 54.257 67.594 -14.018 1.00 49.79 410 SER B O 1
ATOM 1647 N N . ASN B 1 57 ? 52.203 67.867 -13.194 1.00 49.55 411 ASN B N 1
ATOM 1648 C CA . ASN B 1 57 ? 52.557 68.326 -11.838 1.00 49.93 411 ASN B CA 1
ATOM 1649 C C . ASN B 1 57 ? 52.888 67.182 -10.855 1.00 47.90 411 ASN B C 1
ATOM 1650 O O . ASN B 1 57 ? 53.059 67.426 -9.690 1.00 48.36 411 ASN B O 1
ATOM 1655 N N . GLN B 1 58 ? 52.890 65.937 -11.304 1.00 45.94 412 GLN B N 1
ATOM 1656 C CA . GLN B 1 58 ? 52.956 64.808 -10.387 1.00 43.27 412 GLN B CA 1
ATOM 1657 C C . GLN B 1 58 ? 54.094 63.849 -10.730 1.00 42.25 412 GLN B C 1
ATOM 1658 O O . GLN B 1 58 ? 53.993 62.634 -10.514 1.00 41.14 412 GLN B O 1
ATOM 1664 N N . ILE B 1 59 ? 55.174 64.405 -11.263 1.00 40.99 413 ILE B N 1
ATOM 1665 C CA . ILE B 1 59 ? 56.203 63.565 -11.838 1.00 41.44 413 ILE B CA 1
ATOM 1666 C C . ILE B 1 59 ? 57.515 64.314 -11.962 1.00 40.97 413 ILE B C 1
ATOM 1667 O O . ILE B 1 59 ? 57.535 65.504 -12.262 1.00 41.83 413 ILE B O 1
ATOM 1672 N N . LYS B 1 60 ? 58.603 63.621 -11.668 1.00 40.23 414 LYS B N 1
ATOM 1673 C CA . LYS B 1 60 ? 59.942 64.155 -11.814 1.00 39.28 414 LYS B CA 1
ATOM 1674 C C . LYS B 1 60 ? 60.827 63.069 -12.381 1.00 38.35 414 LYS B C 1
ATOM 1675 O O . LYS B 1 60 ? 60.591 61.890 -12.196 1.00 38.02 414 LYS B O 1
ATOM 1681 N N . ARG B 1 61 ? 61.877 63.473 -13.046 1.00 38.43 415 ARG B N 1
ATOM 1682 C CA . ARG B 1 61 ? 62.915 62.544 -13.432 1.00 37.91 415 ARG B CA 1
ATOM 1683 C C . ARG B 1 61 ? 63.588 62.040 -12.186 1.00 36.94 415 ARG B C 1
ATOM 1684 O O . ARG B 1 61 ? 63.876 62.824 -11.263 1.00 36.13 415 ARG B O 1
ATOM 1692 N N . PHE B 1 62 ? 63.788 60.720 -12.143 1.00 36.25 416 PHE B N 1
ATOM 1693 C CA . PHE B 1 62 ? 64.492 60.069 -10.996 1.00 35.68 416 PHE B CA 1
ATOM 1694 C C . PHE B 1 62 ? 66.025 60.289 -10.947 1.00 36.76 416 PHE B C 1
ATOM 1695 O O . PHE B 1 62 ? 66.838 59.415 -11.330 1.00 35.75 416 PHE B O 1
ATOM 1703 N N . PHE B 1 63 ? 66.428 61.459 -10.496 1.00 38.45 417 PHE B N 1
ATOM 1704 C CA . PHE B 1 63 ? 67.820 61.586 -10.128 1.00 41.50 417 PHE B CA 1
ATOM 1705 C C . PHE B 1 63 ? 68.033 62.499 -8.937 1.00 41.86 417 PHE B C 1
ATOM 1706 O O . PHE B 1 63 ? 67.552 63.632 -8.873 1.00 44.53 417 PHE B O 1
ATOM 1714 N N . LEU B 1 64 ? 68.701 61.966 -7.946 1.00 41.21 418 LEU B N 1
ATOM 1715 C CA . LEU B 1 64 ? 68.822 62.679 -6.714 1.00 40.68 418 LEU B CA 1
ATOM 1716 C C . LEU B 1 64 ? 70.096 63.502 -6.788 1.00 41.29 418 LEU B C 1
ATOM 1717 O O . LEU B 1 64 ? 71.046 63.129 -7.491 1.00 40.77 418 LEU B O 1
ATOM 1722 N N . LYS B 1 65 ? 70.080 64.638 -6.096 1.00 42.03 419 LYS B N 1
ATOM 1723 C CA . LYS B 1 65 ? 71.187 65.624 -6.096 1.00 42.93 419 LYS B CA 1
ATOM 1724 C C . LYS B 1 65 ? 71.548 65.944 -4.652 1.00 41.70 419 LYS B C 1
ATOM 1725 O O . LYS B 1 65 ? 70.699 65.846 -3.795 1.00 40.79 419 LYS B O 1
ATOM 1731 N N . LYS B 1 66 ? 72.789 66.341 -4.383 1.00 41.59 420 LYS B N 1
ATOM 1732 C CA . LYS B 1 66 ? 73.208 66.723 -3.010 1.00 42.18 420 LYS B CA 1
ATOM 1733 C C . LYS B 1 66 ? 72.177 67.687 -2.456 1.00 40.46 420 LYS B C 1
ATOM 1734 O O . LYS B 1 66 ? 71.736 68.548 -3.189 1.00 41.57 420 LYS B O 1
ATOM 1740 N N . GLY B 1 67 ? 71.767 67.571 -1.211 1.00 39.78 421 GLY B N 1
ATOM 1741 C CA . GLY B 1 67 ? 70.697 68.490 -0.681 1.00 39.81 421 GLY B CA 1
ATOM 1742 C C . GLY B 1 67 ? 69.192 68.058 -0.683 1.00 39.35 421 GLY B C 1
ATOM 1743 O O . GLY B 1 67 ? 68.443 68.403 0.236 1.00 39.74 421 GLY B O 1
ATOM 1744 N N . ASP B 1 68 ? 68.727 67.352 -1.719 1.00 37.57 422 ASP B N 1
ATOM 1745 C CA . ASP B 1 68 ? 67.397 66.684 -1.682 1.00 36.73 422 ASP B CA 1
ATOM 1746 C C . ASP B 1 68 ? 67.096 66.036 -0.328 1.00 35.30 422 ASP B C 1
ATOM 1747 O O . ASP B 1 68 ? 67.917 65.335 0.210 1.00 36.08 422 ASP B O 1
ATOM 1752 N N . VAL B 1 69 ? 65.915 66.301 0.214 1.00 34.99 423 VAL B N 1
ATOM 1753 C CA . VAL B 1 69 ? 65.361 65.611 1.383 1.00 34.59 423 VAL B CA 1
ATOM 1754 C C . VAL B 1 69 ? 64.424 64.475 0.921 1.00 34.62 423 VAL B C 1
ATOM 1755 O O . VAL B 1 69 ? 63.488 64.721 0.109 1.00 35.35 423 VAL B O 1
ATOM 1759 N N . VAL B 1 70 ? 64.714 63.242 1.396 1.00 33.29 424 VAL B N 1
ATOM 1760 C CA . VAL B 1 70 ? 64.046 62.011 0.994 1.00 31.75 424 VAL B CA 1
ATOM 1761 C C . VAL B 1 70 ? 63.900 61.070 2.193 1.00 32.83 424 VAL B C 1
ATOM 1762 O O . VAL B 1 70 ? 64.370 61.339 3.301 1.00 32.57 424 VAL B O 1
ATOM 1766 N N . GLN B 1 71 ? 63.225 59.949 1.962 1.00 31.69 425 GLN B N 1
ATOM 1767 C CA . GLN B 1 71 ? 63.083 58.971 2.978 1.00 30.94 425 GLN B CA 1
ATOM 1768 C C . GLN B 1 71 ? 63.397 57.650 2.338 1.00 30.43 425 GLN B C 1
ATOM 1769 O O . GLN B 1 71 ? 63.475 57.554 1.132 1.00 31.11 425 GLN B O 1
ATOM 1775 N N . SER B 1 72 ? 63.559 56.617 3.136 1.00 30.61 426 SER B N 1
ATOM 1776 C CA . SER B 1 72 ? 63.902 55.304 2.617 1.00 31.51 426 SER B CA 1
ATOM 1777 C C . SER B 1 72 ? 63.142 54.258 3.400 1.00 32.56 426 SER B C 1
ATOM 1778 O O . SER B 1 72 ? 63.029 54.381 4.596 1.00 31.74 426 SER B O 1
ATOM 1781 N N . THR B 1 73 ? 62.666 53.204 2.742 1.00 34.27 427 THR B N 1
ATOM 1782 C CA . THR B 1 73 ? 61.943 52.164 3.513 1.00 36.38 427 THR B CA 1
ATOM 1783 C C . THR B 1 73 ? 62.881 51.389 4.459 1.00 37.55 427 THR B C 1
ATOM 1784 O O . THR B 1 73 ? 62.437 50.731 5.362 1.00 39.09 427 THR B O 1
ATOM 1788 N N . ARG B 1 74 ? 64.181 51.525 4.275 1.00 39.36 428 ARG B N 1
ATOM 1789 C CA . ARG B 1 74 ? 65.173 50.942 5.173 1.00 40.69 428 ARG B CA 1
ATOM 1790 C C . ARG B 1 74 ? 65.359 51.711 6.455 1.00 41.60 428 ARG B C 1
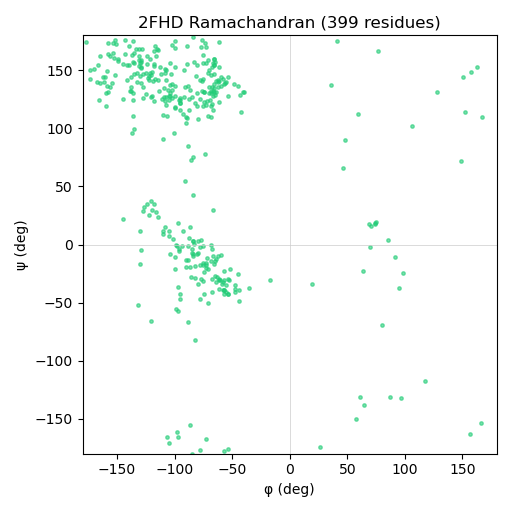ATOM 1791 O O . ARG B 1 74 ? 65.942 51.155 7.369 1.00 42.89 428 ARG B O 1
ATOM 1799 N N . LEU B 1 75 ? 64.926 52.969 6.512 1.00 41.27 429 LEU B N 1
ATOM 1800 C CA . LEU B 1 75 ? 65.404 53.901 7.530 1.00 42.99 429 LEU B CA 1
ATOM 1801 C C . LEU B 1 75 ? 64.301 54.564 8.408 1.00 44.58 429 LEU B C 1
ATOM 1802 O O . LEU B 1 75 ? 64.443 55.700 8.825 1.00 45.49 429 LEU B O 1
ATOM 1807 N N . GLY B 1 76 ? 63.221 53.862 8.719 1.00 46.08 430 GLY B N 1
ATOM 1808 C CA . GLY B 1 76 ? 62.081 54.475 9.354 1.00 46.83 430 GLY B CA 1
ATOM 1809 C C . GLY B 1 76 ? 61.455 55.657 8.583 1.00 48.10 430 GLY B C 1
ATOM 1810 O O . GLY B 1 76 ? 61.490 55.731 7.346 1.00 47.77 430 GLY B O 1
ATOM 1811 N N . LYS B 1 77 ? 60.880 56.586 9.333 1.00 47.70 431 LYS B N 1
ATOM 1812 C CA . LYS B 1 77 ? 60.139 57.672 8.746 1.00 49.02 431 LYS B CA 1
ATOM 1813 C C . LYS B 1 77 ? 60.936 58.975 8.903 1.00 47.93 431 LYS B C 1
ATOM 1814 O O . LYS B 1 77 ? 60.420 60.083 8.722 1.00 46.99 431 LYS B O 1
ATOM 1820 N N . ILE B 1 78 ? 62.223 58.809 9.226 1.00 47.46 432 ILE B N 1
ATOM 1821 C CA . ILE B 1 78 ? 63.122 59.923 9.400 1.00 46.44 432 ILE B CA 1
ATOM 1822 C C . ILE B 1 78 ? 63.630 60.387 8.044 1.00 45.31 432 ILE B C 1
ATOM 1823 O O . ILE B 1 78 ? 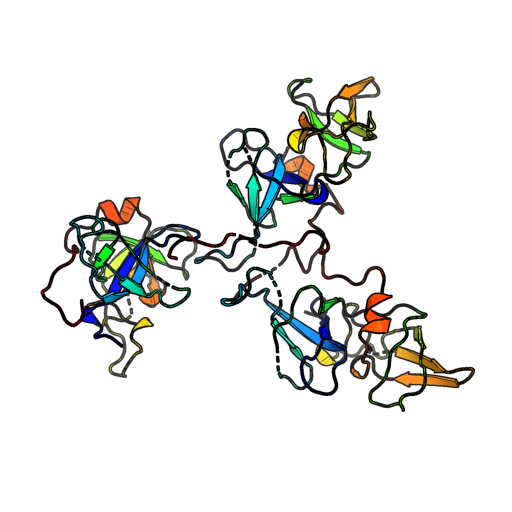64.211 59.623 7.302 1.00 46.20 432 ILE B O 1
ATOM 1828 N N . LYS B 1 79 ? 63.379 61.647 7.729 1.00 43.59 433 LYS B N 1
ATOM 1829 C CA . LYS B 1 79 ? 63.929 62.316 6.578 1.00 42.08 433 LYS B CA 1
ATOM 1830 C C . LYS B 1 79 ? 65.439 62.464 6.712 1.00 40.82 433 LYS B C 1
ATOM 1831 O O . LYS B 1 79 ? 65.945 62.638 7.825 1.00 40.25 433 LYS B O 1
ATOM 1837 N N . HIS B 1 80 ? 66.132 62.404 5.564 1.00 38.16 434 HIS B N 1
ATOM 1838 C CA . HIS B 1 80 ? 67.564 62.279 5.474 1.00 36.39 434 HIS B CA 1
ATOM 1839 C C . HIS B 1 80 ? 67.834 63.094 4.288 1.00 35.66 434 HIS B C 1
ATOM 1840 O O . HIS B 1 80 ? 66.957 63.253 3.493 1.00 35.83 434 HIS B O 1
ATOM 1847 N N . THR B 1 81 ? 69.055 63.618 4.193 1.00 35.83 435 THR B N 1
ATOM 1848 C CA . THR B 1 81 ? 69.496 64.479 3.132 1.00 36.32 435 THR B CA 1
ATOM 1849 C C . THR B 1 81 ? 70.441 63.672 2.271 1.00 36.17 435 THR B C 1
ATOM 1850 O O . THR B 1 81 ? 71.267 62.878 2.792 1.00 35.22 435 THR B O 1
ATOM 1854 N N . VAL B 1 82 ? 70.332 63.907 0.976 1.00 35.48 436 VAL B N 1
ATOM 1855 C CA . VAL B 1 82 ? 71.100 63.198 -0.015 1.00 36.88 436 VAL B CA 1
ATOM 1856 C C . VAL B 1 82 ? 72.510 63.763 -0.043 1.00 38.79 436 VAL B C 1
ATOM 1857 O O . VAL B 1 82 ? 72.681 64.974 -0.177 1.00 39.44 436 VAL B O 1
ATOM 1861 N N . VAL B 1 83 ? 73.499 62.878 0.135 1.00 40.08 437 VAL B N 1
ATOM 1862 C CA . VAL B 1 83 ? 74.913 63.161 -0.112 1.00 40.33 437 VAL B CA 1
ATOM 1863 C C . VAL B 1 83 ? 75.284 62.866 -1.603 1.00 40.59 437 VAL B C 1
ATOM 1864 O O . VAL B 1 83 ? 75.592 63.772 -2.323 1.00 42.06 437 VAL B O 1
ATOM 1868 N N . LYS B 1 84 ? 75.257 61.628 -2.069 1.00 39.94 438 LYS B N 1
ATOM 1869 C CA . LYS B 1 84 ? 75.349 61.374 -3.523 1.00 40.45 438 LYS B CA 1
ATOM 1870 C C . LYS B 1 84 ? 74.781 60.029 -3.907 1.00 37.28 438 LYS B C 1
ATOM 1871 O O . LYS B 1 84 ? 74.420 59.213 -3.056 1.00 35.94 438 LYS B O 1
ATOM 1877 N N . THR B 1 85 ? 74.702 59.797 -5.212 1.00 35.56 439 THR B N 1
ATOM 1878 C CA . THR B 1 85 ? 74.287 58.509 -5.709 1.00 33.78 439 THR B CA 1
ATOM 1879 C C . THR B 1 85 ? 75.505 57.886 -6.395 1.00 33.59 439 THR B C 1
ATOM 1880 O O . THR B 1 85 ? 76.358 58.593 -6.871 1.00 33.84 439 THR B O 1
ATOM 1884 N N . PHE B 1 86 ? 75.609 56.569 -6.467 1.00 32.55 440 PHE B N 1
ATOM 1885 C CA . PHE B 1 86 ? 76.716 55.999 -7.227 1.00 31.25 440 PHE B CA 1
ATOM 1886 C C . PHE B 1 86 ? 76.239 54.631 -7.735 1.00 31.94 440 PHE B C 1
ATOM 1887 O O . PHE B 1 86 ? 75.168 54.177 -7.347 1.00 29.70 440 PHE B O 1
ATOM 1895 N N . ARG B 1 87 ? 77.081 53.966 -8.535 1.00 31.24 441 ARG B N 1
ATOM 1896 C CA . ARG B 1 87 ? 76.793 52.670 -9.081 1.00 32.09 441 ARG B CA 1
ATOM 1897 C C . ARG B 1 87 ? 77.692 51.649 -8.392 1.00 31.99 441 ARG B C 1
ATOM 1898 O O . ARG B 1 87 ? 78.905 51.841 -8.308 1.00 34.14 441 ARG B O 1
ATOM 1906 N N . SER B 1 88 ? 77.119 50.589 -7.840 1.00 30.85 442 SER B N 1
ATOM 1907 C CA . SER B 1 88 ? 77.880 49.673 -7.020 1.00 30.15 442 SER B CA 1
ATOM 1908 C C . SER B 1 88 ? 78.376 48.412 -7.683 1.00 30.34 442 SER B C 1
ATOM 1909 O O . SER B 1 88 ? 79.024 47.581 -7.032 1.00 29.50 442 SER B O 1
ATOM 1912 N N . THR B 1 89 ? 78.050 48.236 -8.956 1.00 30.49 443 THR B N 1
ATOM 1913 C CA . THR B 1 89 ? 78.351 47.008 -9.621 1.00 31.35 443 THR B CA 1
ATOM 1914 C C . THR B 1 89 ? 78.326 47.221 -11.105 1.00 32.26 443 THR B C 1
ATOM 1915 O O . THR B 1 89 ? 77.566 48.064 -11.630 1.00 33.57 443 THR B O 1
ATOM 1919 N N . ASN B 1 90 ? 79.222 46.524 -11.787 1.00 31.82 444 ASN B N 1
ATOM 1920 C CA . ASN B 1 90 ? 79.176 46.521 -13.243 1.00 31.75 444 ASN B CA 1
ATOM 1921 C C . ASN B 1 90 ? 78.280 45.418 -13.821 1.00 30.40 444 ASN B C 1
ATOM 1922 O O . ASN B 1 90 ? 78.151 45.318 -15.023 1.00 28.92 444 ASN B O 1
ATOM 1927 N N . GLU B 1 91 ? 77.686 44.599 -12.953 1.00 30.40 445 GLU B N 1
ATOM 1928 C CA . GLU B 1 91 ? 76.676 43.638 -13.369 1.00 31.34 445 GLU B CA 1
ATOM 1929 C C . GLU B 1 91 ? 75.441 44.342 -13.857 1.00 31.79 445 GLU B C 1
ATOM 1930 O O . GLU B 1 91 ? 75.173 45.466 -13.434 1.00 31.52 445 GLU B O 1
ATOM 1936 N N . GLN B 1 92 ? 74.687 43.668 -14.734 1.00 32.58 446 GLN B N 1
ATOM 1937 C CA . GLN B 1 92 ? 73.415 44.205 -15.220 1.00 34.92 446 GLN B CA 1
ATOM 1938 C C . GLN B 1 92 ? 72.281 44.118 -14.170 1.00 32.11 446 GLN B C 1
ATOM 1939 O O . GLN B 1 92 ? 71.985 43.040 -13.664 1.00 32.12 446 GLN B O 1
ATOM 1945 N N . LEU B 1 93 ? 71.691 45.248 -13.843 1.00 29.84 447 LEU B N 1
ATOM 1946 C CA . LEU B 1 93 ? 70.673 45.340 -12.791 1.00 32.01 447 LEU B CA 1
ATOM 1947 C C . LEU B 1 93 ? 69.259 45.469 -13.407 1.00 33.73 447 LEU B C 1
ATOM 1948 O O . LEU B 1 93 ? 69.094 45.938 -14.562 1.00 34.63 447 LEU B O 1
ATOM 1953 N N . SER B 1 94 ? 68.226 45.082 -12.672 1.00 33.23 448 SER B N 1
ATOM 1954 C CA . SER B 1 94 ? 66.943 45.349 -13.253 1.00 34.21 448 SER B CA 1
ATOM 1955 C C . SER B 1 94 ? 66.659 46.837 -13.180 1.00 32.82 448 SER B C 1
ATOM 1956 O O . SER B 1 94 ? 67.203 47.597 -12.360 1.00 33.12 448 SER B O 1
ATOM 1959 N N . LEU B 1 95 ? 65.807 47.212 -14.087 1.00 31.35 449 LEU B N 1
ATOM 1960 C CA . LEU B 1 95 ? 65.243 48.522 -14.155 1.00 31.95 449 LEU B CA 1
ATOM 1961 C C . LEU B 1 95 ? 64.780 49.089 -12.809 1.00 30.23 449 LEU B C 1
ATOM 1962 O O . LEU B 1 95 ? 64.900 50.257 -12.556 1.00 30.72 449 LEU B O 1
ATOM 1967 N N . ILE B 1 96 ? 64.214 48.254 -11.990 1.00 29.94 450 ILE B N 1
ATOM 1968 C CA . ILE B 1 96 ? 63.643 48.579 -10.720 1.00 32.80 450 ILE B CA 1
ATOM 1969 C C . ILE B 1 96 ? 64.705 48.926 -9.670 1.00 32.40 450 ILE B C 1
ATOM 1970 O O . ILE B 1 96 ? 64.397 49.583 -8.672 1.00 32.77 450 ILE B O 1
ATOM 1975 N N . ALA B 1 97 ? 65.951 48.491 -9.887 1.00 31.87 451 ALA B N 1
ATOM 1976 C CA . ALA B 1 97 ? 67.088 48.758 -8.920 1.00 30.14 451 ALA B CA 1
ATOM 1977 C C . ALA B 1 97 ? 67.771 50.114 -9.133 1.00 29.26 451 ALA B C 1
ATOM 1978 O O . ALA B 1 97 ? 68.560 50.564 -8.299 1.00 27.14 451 ALA B O 1
ATOM 1980 N N . VAL B 1 98 ? 67.377 50.795 -10.213 1.00 28.54 452 VAL B N 1
ATOM 1981 C CA . VAL B 1 98 ? 68.202 51.833 -10.888 1.00 28.09 452 VAL B CA 1
ATOM 1982 C C . VAL B 1 98 ? 67.407 53.187 -10.987 1.00 29.26 452 VAL B C 1
ATOM 1983 O O . VAL B 1 98 ? 66.183 53.188 -10.974 1.00 29.16 452 VAL B O 1
ATOM 1987 N N . ASP B 1 99 ? 68.074 54.336 -10.930 1.00 31.30 453 ASP B N 1
ATOM 1988 C CA . ASP B 1 99 ? 67.479 55.634 -11.270 1.00 31.57 453 ASP B CA 1
ATOM 1989 C C . ASP B 1 99 ? 67.820 56.071 -12.720 1.00 33.24 453 ASP B C 1
ATOM 1990 O O . ASP B 1 99 ? 68.205 55.232 -13.590 1.00 32.55 453 ASP B O 1
ATOM 1995 N N . ALA B 1 100 ? 67.667 57.365 -13.007 1.00 34.48 454 ALA B N 1
ATOM 1996 C CA . ALA B 1 100 ? 67.755 57.836 -14.379 1.00 36.83 454 ALA B CA 1
ATOM 1997 C C . ALA B 1 100 ? 69.060 58.237 -15.086 1.00 38.99 454 ALA B C 1
ATOM 1998 O O . ALA B 1 100 ? 69.054 58.290 -16.316 1.00 41.45 454 ALA B O 1
ATOM 2000 N N . LEU B 1 101 ? 70.180 58.552 -14.468 1.00 39.84 455 LEU B N 1
ATOM 2001 C CA . LEU B 1 101 ? 71.412 57.852 -14.255 1.00 40.45 455 LEU B CA 1
ATOM 2002 C C . LEU B 1 101 ? 71.867 56.416 -14.332 1.00 39.72 455 LEU B C 1
ATOM 2003 O O . LEU B 1 101 ? 73.031 56.187 -14.684 1.00 39.64 455 LEU B O 1
ATOM 2008 N N . ASN B 1 102 ? 71.013 55.453 -14.062 1.00 38.53 456 ASN B N 1
ATOM 2009 C CA . ASN B 1 102 ? 71.476 54.095 -13.968 1.00 36.00 456 ASN B CA 1
ATOM 2010 C C . ASN B 1 102 ? 72.319 53.912 -12.714 1.00 34.77 456 ASN B C 1
ATOM 2011 O O . ASN B 1 102 ? 73.039 52.928 -12.606 1.00 34.39 456 ASN B O 1
ATOM 2016 N N . ASN B 1 103 ? 72.244 54.851 -11.765 1.00 32.78 457 ASN B N 1
ATOM 2017 C CA . ASN B 1 103 ? 72.801 54.596 -10.417 1.00 32.86 457 ASN B CA 1
ATOM 2018 C C . ASN B 1 103 ? 71.869 53.705 -9.579 1.00 31.20 457 ASN B C 1
ATOM 2019 O O . ASN B 1 103 ? 70.663 53.859 -9.669 1.00 29.09 457 ASN B O 1
ATOM 2024 N N . ASP B 1 104 ? 72.430 52.798 -8.798 1.00 31.01 458 ASP B N 1
ATOM 2025 C CA . ASP B 1 104 ? 71.633 51.985 -7.872 1.00 33.93 458 ASP B CA 1
ATOM 2026 C C . ASP B 1 104 ? 72.075 52.567 -6.522 1.00 35.76 458 ASP B C 1
ATOM 2027 O O . ASP B 1 104 ? 72.931 53.458 -6.514 1.00 39.78 458 ASP B O 1
ATOM 2040 N N . VAL B 1 106 ? 72.235 55.063 -2.934 1.00 30.50 460 VAL B N 1
ATOM 2041 C CA . VAL B 1 106 ? 72.310 56.468 -2.551 1.00 29.68 460 VAL B CA 1
ATOM 2042 C C . VAL B 1 106 ? 72.853 56.642 -1.117 1.00 30.17 460 VAL B C 1
ATOM 2043 O O . VAL B 1 106 ? 72.476 55.922 -0.189 1.00 29.00 460 VAL B O 1
ATOM 2047 N N . ILE B 1 107 ? 73.757 57.608 -0.941 1.00 32.55 461 ILE B N 1
ATOM 2048 C CA . ILE B 1 107 ? 74.216 57.992 0.419 1.00 32.90 461 ILE B C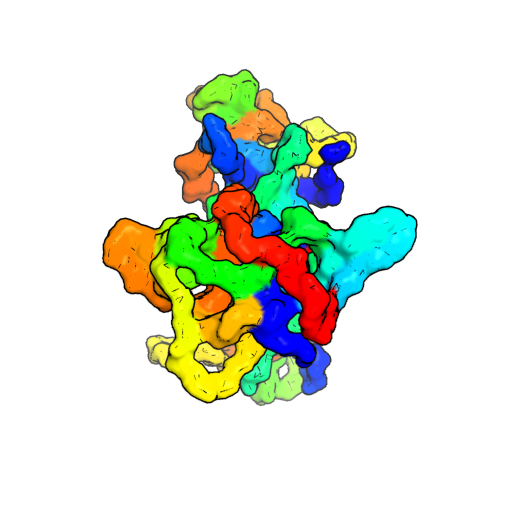A 1
ATOM 2049 C C . ILE B 1 107 ? 73.328 59.058 1.053 1.00 34.24 461 ILE B C 1
ATOM 2050 O O . ILE B 1 107 ? 73.114 60.110 0.474 1.00 35.16 461 ILE B O 1
ATOM 2055 N N . LEU B 1 108 ? 72.826 58.771 2.245 1.00 35.95 462 LEU B N 1
ATOM 2056 C CA . LEU B 1 108 ? 71.887 59.650 2.987 1.00 37.22 462 LEU B CA 1
ATOM 2057 C C . LEU B 1 108 ? 72.422 60.092 4.364 1.00 39.75 462 LEU B C 1
ATOM 2058 O O . LEU B 1 108 ? 72.824 59.256 5.199 1.00 40.23 462 LEU B O 1
ATOM 2063 N N . ALA B 1 109 ? 72.423 61.399 4.598 1.00 42.99 463 ALA B N 1
ATOM 2064 C CA . ALA B 1 109 ? 73.048 61.923 5.807 1.00 46.80 463 ALA B CA 1
ATOM 2065 C C . ALA B 1 109 ? 72.163 61.870 7.081 1.00 50.04 463 ALA B C 1
ATOM 2066 O O . ALA B 1 109 ? 72.285 60.938 7.848 1.00 53.90 463 ALA B O 1
ATOM 2068 N N . HIS B 1 110 ? 71.255 62.757 7.376 1.00 52.63 464 HIS B N 1
ATOM 2069 C CA . HIS B 1 110 ? 70.891 62.812 8.840 1.00 55.41 464 HIS B CA 1
ATOM 2070 C C . HIS B 1 110 ? 72.003 62.871 9.963 1.00 57.59 464 HIS B C 1
ATOM 2071 O O . HIS B 1 110 ? 72.444 61.842 10.521 1.00 57.91 464 HIS B O 1
ATOM 2078 N N . GLY B 1 111 ? 72.392 64.094 10.327 1.00 60.05 465 GLY B N 1
ATOM 2079 C CA . GLY B 1 111 ? 73.242 64.342 11.502 1.00 62.19 465 GLY B CA 1
ATOM 2080 C C . GLY B 1 111 ? 74.453 63.431 11.654 1.00 63.11 465 GLY B C 1
ATOM 2081 O O . GLY B 1 111 ? 74.527 62.613 12.561 1.00 63.45 465 GLY B O 1
ATOM 2082 N N . GLU B 1 112 ? 75.377 63.556 10.719 1.00 64.47 466 GLU B N 1
ATOM 2083 C CA . GLU B 1 112 ? 76.654 62.798 10.697 1.00 65.29 466 GLU B CA 1
ATOM 2084 C C . GLU B 1 112 ? 76.751 61.235 10.546 1.00 63.94 466 GLU B C 1
ATOM 2085 O O . GLU B 1 112 ? 77.809 60.757 10.066 1.00 65.10 466 GLU B O 1
ATOM 2091 N N . ILE B 1 113 ? 75.718 60.442 10.877 1.00 60.73 467 ILE B N 1
ATOM 2092 C CA . ILE B 1 113 ? 75.663 59.078 10.287 1.00 57.73 467 ILE B CA 1
ATOM 2093 C C . ILE B 1 113 ? 75.367 59.219 8.794 1.00 54.43 467 ILE B C 1
ATOM 2094 O O . ILE B 1 113 ? 74.427 59.885 8.444 1.00 55.01 467 ILE B O 1
ATOM 2099 N N . GLU B 1 114 ? 76.209 58.667 7.918 1.00 49.78 468 GLU B N 1
ATOM 2100 C CA . GLU B 1 114 ? 75.871 58.521 6.521 1.00 45.49 468 GLU B CA 1
ATOM 2101 C C . GLU B 1 114 ? 75.666 57.049 6.233 1.00 42.30 468 GLU B C 1
ATOM 2102 O O . GLU B 1 114 ? 76.641 56.282 6.208 1.00 40.21 468 GLU B O 1
ATOM 2108 N N . VAL B 1 115 ? 74.402 56.705 5.949 1.00 39.50 469 VAL B N 1
ATOM 2109 C CA . VAL B 1 115 ? 73.944 55.357 5.561 1.00 37.67 469 VAL B CA 1
ATOM 2110 C C . VAL B 1 115 ? 73.657 55.245 4.060 1.00 36.38 469 VAL B C 1
ATOM 2111 O O . VAL B 1 115 ? 73.067 56.144 3.431 1.00 35.03 469 VAL B O 1
ATOM 2115 N N . THR B 1 116 ? 74.090 54.133 3.478 1.00 35.31 470 THR B N 1
ATOM 2116 C CA . THR B 1 116 ? 73.941 53.931 2.047 1.00 33.46 470 THR B CA 1
ATOM 2117 C C . THR B 1 116 ? 72.826 52.948 1.806 1.00 33.33 470 THR B C 1
ATOM 2118 O O . THR B 1 116 ? 72.812 51.859 2.374 1.00 34.05 470 THR B O 1
ATOM 2122 N N . VAL B 1 117 ? 71.843 53.359 1.006 1.00 32.05 471 VAL B N 1
ATOM 2123 C CA . VAL B 1 117 ? 70.691 52.486 0.731 1.00 30.35 471 VAL B CA 1
ATOM 2124 C C . VAL B 1 117 ? 70.497 52.245 -0.766 1.00 29.04 471 VAL B C 1
ATOM 2125 O O . VAL B 1 117 ? 70.962 53.056 -1.631 1.00 27.49 471 VAL B O 1
ATOM 2129 N N . PRO B 1 118 ? 69.852 51.105 -1.093 1.00 28.91 472 PRO B N 1
ATOM 2130 C CA . PRO B 1 118 ? 69.527 50.860 -2.498 1.00 27.90 472 PRO B CA 1
ATOM 2131 C C . PRO B 1 118 ? 68.558 51.934 -2.896 1.00 28.75 472 PRO B C 1
ATOM 2132 O O . PRO B 1 118 ? 67.620 52.283 -2.097 1.00 28.85 472 PRO B O 1
ATOM 2136 N N . ILE B 1 119 ? 68.863 52.550 -4.034 1.00 28.46 473 ILE B N 1
ATOM 2137 C CA . ILE B 1 119 ? 68.058 53.601 -4.661 1.00 29.22 473 ILE B CA 1
ATOM 2138 C C . ILE B 1 119 ? 66.526 53.255 -4.761 1.00 28.27 473 ILE B C 1
ATOM 2139 O O . ILE B 1 119 ? 65.663 54.105 -4.624 1.00 28.15 473 ILE B O 1
ATOM 2144 N N . SER B 1 120 ? 66.188 51.993 -4.975 1.00 28.89 474 SER B N 1
ATOM 2145 C CA . SER B 1 120 ? 64.749 51.593 -5.023 1.00 28.53 474 SER B CA 1
ATOM 2146 C C . SER B 1 120 ? 63.924 51.684 -3.711 1.00 28.11 474 SER B C 1
ATOM 2147 O O . SER B 1 120 ? 62.695 51.438 -3.716 1.00 29.35 474 SER B O 1
ATOM 2150 N N . THR B 1 121 ? 64.563 52.047 -2.591 1.00 27.11 475 THR B N 1
ATOM 2151 C CA . THR B 1 121 ? 63.881 52.075 -1.298 1.00 24.60 475 THR B CA 1
ATOM 2152 C C . THR B 1 121 ? 63.488 53.500 -1.026 1.00 25.77 475 THR B C 1
ATOM 2153 O O . THR B 1 121 ? 62.868 53.773 -0.014 1.00 27.09 475 THR B O 1
ATOM 2157 N N . ILE B 1 122 ? 63.818 54.403 -1.953 1.00 25.34 476 ILE B N 1
ATOM 2158 C CA . ILE B 1 122 ? 63.603 55.815 -1.806 1.00 26.74 476 ILE B CA 1
ATOM 2159 C C . ILE B 1 122 ? 62.087 56.202 -2.003 1.00 27.06 476 ILE B C 1
ATOM 2160 O O . ILE B 1 122 ? 61.364 55.617 -2.806 1.00 26.12 476 ILE B O 1
ATOM 2165 N N . TYR B 1 123 ? 61.628 57.167 -1.218 1.00 27.41 477 TYR B N 1
ATOM 2166 C CA . TYR B 1 123 ? 60.351 57.857 -1.470 1.00 27.79 477 TYR B CA 1
ATOM 2167 C C . TYR B 1 123 ? 60.484 59.255 -0.963 1.00 27.81 477 TYR B C 1
ATOM 2168 O O . TYR B 1 123 ? 61.345 59.530 -0.167 1.00 29.59 477 TYR B O 1
ATOM 2177 N N . VAL B 1 124 ? 59.668 60.156 -1.461 1.00 28.99 478 VAL B N 1
ATOM 2178 C CA . VAL B 1 124 ? 59.836 61.580 -1.180 1.00 29.12 478 VAL B CA 1
ATOM 2179 C C . VAL B 1 124 ? 58.460 62.150 -0.869 1.00 30.38 478 VAL B C 1
ATOM 2180 O O . VAL B 1 124 ? 57.534 62.040 -1.690 1.00 30.45 478 VAL B O 1
ATOM 2184 N N . ALA B 1 125 ? 58.342 62.777 0.291 1.00 31.04 479 ALA B N 1
ATOM 2185 C CA . ALA B 1 125 ? 57.187 63.590 0.602 1.00 32.42 479 ALA B CA 1
ATOM 2186 C C . ALA B 1 125 ? 56.919 64.669 -0.480 1.00 33.32 479 ALA B C 1
ATOM 2187 O O . ALA B 1 125 ? 57.855 65.142 -1.141 1.00 32.88 479 ALA B O 1
ATOM 2189 N N . PRO B 1 126 ? 55.623 64.957 -0.755 1.00 34.68 480 PRO B N 1
ATOM 2190 C CA . PRO B 1 126 ? 55.278 66.012 -1.711 1.00 36.35 480 PRO B CA 1
ATOM 2191 C C . PRO B 1 126 ? 55.872 67.402 -1.362 1.00 37.50 480 PRO B C 1
ATOM 2192 O O . PRO B 1 126 ? 56.332 68.108 -2.266 1.00 37.56 480 PRO B O 1
ATOM 2196 N N . VAL B 1 127 ? 55.824 67.789 -0.089 1.00 38.92 481 VAL B N 1
ATOM 2197 C CA . VAL B 1 127 ? 56.478 69.007 0.373 1.00 41.68 481 VAL B CA 1
ATOM 2198 C C . VAL B 1 127 ? 57.971 69.049 0.000 1.00 43.08 481 VAL B C 1
ATOM 2199 O O . VAL B 1 127 ? 58.450 70.071 -0.448 1.00 45.56 481 VAL B O 1
ATOM 2203 N N . ASN B 1 128 ? 58.703 67.942 0.146 1.00 43.11 482 ASN B N 1
ATOM 2204 C CA . ASN B 1 128 ? 60.125 67.920 -0.183 1.00 41.47 482 ASN B CA 1
ATOM 2205 C C . ASN B 1 128 ? 60.437 67.884 -1.635 1.00 42.22 482 ASN B C 1
ATOM 2206 O O . ASN B 1 128 ? 61.446 68.409 -2.047 1.00 42.74 482 ASN B O 1
ATOM 2211 N N . ILE B 1 129 ? 59.574 67.265 -2.423 1.00 43.31 483 ILE B N 1
ATOM 2212 C CA . ILE B 1 129 ? 59.761 67.229 -3.857 1.00 43.35 483 ILE B CA 1
ATOM 2213 C C . ILE B 1 129 ? 59.425 68.580 -4.490 1.00 45.57 483 ILE B C 1
ATOM 2214 O O . ILE B 1 129 ? 59.924 68.894 -5.584 1.00 44.97 483 ILE B O 1
ATOM 2219 N N . ARG B 1 130 ? 58.587 69.378 -3.806 1.00 48.00 484 ARG B N 1
ATOM 2220 C CA . ARG B 1 130 ? 58.282 70.751 -4.287 1.00 51.96 484 ARG B CA 1
ATOM 2221 C C . ARG B 1 130 ? 59.546 71.638 -4.346 1.00 52.25 484 ARG B C 1
ATOM 2222 O O . ARG B 1 130 ? 59.643 72.477 -5.221 1.00 52.86 484 ARG B O 1
ATOM 2230 N N . ARG B 1 131 ? 60.510 71.377 -3.455 1.00 52.80 485 ARG B N 1
ATOM 2231 C CA . ARG B 1 131 ? 61.805 72.045 -3.409 1.00 54.11 485 ARG B CA 1
ATOM 2232 C C . ARG B 1 131 ? 62.925 71.424 -4.301 1.00 54.14 485 ARG B C 1
ATOM 2233 O O . ARG B 1 131 ? 64.068 71.902 -4.279 1.00 54.66 485 ARG B O 1
ATOM 2241 N N . PHE B 1 132 ? 62.595 70.414 -5.117 1.00 53.58 486 PHE B N 1
ATOM 2242 C CA . PHE B 1 132 ? 63.524 69.874 -6.139 1.00 52.92 486 PHE B CA 1
ATOM 2243 C C . PHE B 1 132 ? 63.687 70.774 -7.383 1.00 54.52 486 PHE B C 1
ATOM 2244 O O . PHE B 1 132 ? 62.711 70.954 -8.092 1.00 54.62 486 PHE B O 1
ATOM 2252 N N . GLN B 1 133 ? 64.894 71.273 -7.712 1.00 56.27 487 GLN B N 1
ATOM 2253 C CA . GLN B 1 133 ? 65.051 72.100 -8.953 1.00 57.84 487 GLN B CA 1
ATOM 2254 C C . GLN B 1 133 ? 65.562 71.496 -10.307 1.00 57.86 487 GLN B C 1
ATOM 2255 O O . GLN B 1 133 ? 65.106 71.909 -11.380 1.00 57.45 487 GLN B O 1
ATOM 2261 N N . GLY B 1 134 ? 66.492 70.563 -10.321 1.00 57.47 488 GLY B N 1
ATOM 2262 C CA . GLY B 1 134 ? 66.983 70.164 -11.656 1.00 58.68 488 GLY B CA 1
ATOM 2263 C C . GLY B 1 134 ? 66.131 69.237 -12.550 1.00 58.49 488 GLY B C 1
ATOM 2264 O O . GLY B 1 134 ? 66.572 68.865 -13.654 1.00 57.97 488 GLY B O 1
ATOM 2265 N N . ARG B 1 135 ? 64.919 68.887 -12.097 1.00 58.32 489 ARG B N 1
ATOM 2266 C CA . ARG B 1 135 ? 64.365 67.512 -12.335 1.00 57.79 489 ARG B CA 1
ATOM 2267 C C . ARG B 1 135 ? 63.018 67.326 -13.070 1.00 58.83 489 ARG B C 1
ATOM 2268 O O . ARG B 1 135 ? 62.503 66.196 -13.145 1.00 57.83 489 ARG B O 1
ATOM 2276 N N A ASP B 1 136 ? 62.516 68.408 -13.660 0.50 59.59 490 ASP B N 1
ATOM 2277 N N B ASP B 1 136 ? 62.406 68.408 -13.561 0.50 60.03 490 ASP B N 1
ATOM 2278 C CA A ASP B 1 136 ? 61.307 68.384 -14.488 0.50 60.93 490 ASP B CA 1
ATOM 2279 C CA B ASP B 1 136 ? 61.192 68.204 -14.350 0.50 61.74 490 ASP B CA 1
ATOM 2280 C C A ASP B 1 136 ? 61.438 67.599 -15.809 0.50 62.67 490 ASP B C 1
ATOM 2281 C C B ASP B 1 136 ? 61.428 67.464 -15.671 0.50 63.13 490 ASP B C 1
ATOM 2282 O O A ASP B 1 136 ? 62.558 67.483 -16.386 0.50 62.43 490 ASP B O 1
ATOM 2283 O O B ASP B 1 136 ? 62.601 67.258 -16.113 0.50 62.85 490 ASP B O 1
ATOM 2292 N N . LEU B 1 137 ? 60.300 67.042 -16.265 1.00 64.82 491 LEU B N 1
ATOM 2293 C CA . LEU B 1 137 ? 60.262 66.218 -17.492 1.00 69.19 491 LEU B CA 1
ATOM 2294 C C . LEU B 1 137 ? 60.548 66.857 -18.872 1.00 70.95 491 LEU B C 1
ATOM 2295 O O . LEU B 1 137 ? 59.911 67.866 -19.242 1.00 71.36 491 LEU B O 1
ATOM 2300 N N . SER B 1 138 ? 61.468 66.197 -19.613 1.00 73.17 492 SER B N 1
ATOM 2301 C CA . SER B 1 138 ? 61.852 66.389 -21.063 1.00 73.94 492 SER B CA 1
ATOM 2302 C C . SER B 1 138 ? 63.354 65.974 -21.188 1.00 76.17 492 SER B C 1
ATOM 2303 O O . SER B 1 138 ? 64.088 66.186 -20.211 1.00 76.71 492 SER B O 1
ATOM 2306 N N . PHE B 1 139 ? 63.853 65.349 -22.274 1.00 77.38 493 PHE B N 1
ATOM 2307 C CA . PHE B 1 139 ? 63.182 64.840 -23.499 1.00 79.13 493 PHE B CA 1
ATOM 2308 C C . PHE B 1 139 ? 62.750 65.887 -24.604 1.00 79.97 493 PHE B C 1
ATOM 2309 O O . PHE B 1 139 ? 62.774 67.103 -24.337 1.00 80.06 493 PHE B O 1
ATOM 2317 N N . SER B 1 140 ? 62.389 65.491 -25.842 1.00 80.86 494 SER B N 1
ATOM 2318 C CA . SER B 1 140 ? 62.022 64.139 -26.381 1.00 81.20 494 SER B CA 1
ATOM 2319 C C . SER B 1 140 ? 62.772 62.801 -26.041 1.00 81.37 494 SER B C 1
ATOM 2320 O O . SER B 1 140 ? 63.956 62.627 -26.400 1.00 80.65 494 SER B O 1
ATOM 2323 N N . THR B 1 141 ? 62.037 61.900 -25.340 1.00 81.39 495 THR B N 1
ATOM 2324 C CA . THR B 1 141 ? 62.144 60.394 -25.389 1.00 81.01 495 THR B CA 1
ATOM 2325 C C . THR B 1 141 ? 63.523 59.796 -25.795 1.00 80.85 495 THR B C 1
ATOM 2326 O O . THR B 1 141 ? 64.494 60.575 -25.864 1.00 80.77 495 THR B O 1
ATOM 2330 N N . LEU B 1 142 ? 63.712 58.462 -25.989 1.00 80.21 496 LEU B N 1
ATOM 2331 C CA . LEU B 1 142 ? 63.218 57.240 -25.241 1.00 79.20 496 LEU B CA 1
ATOM 2332 C C . LEU B 1 142 ? 61.966 56.426 -25.682 1.00 78.13 496 LEU B C 1
ATOM 2333 O O . LEU B 1 142 ? 61.912 55.977 -26.806 1.00 78.42 496 LEU B O 1
ATOM 2338 N N . LYS B 1 143 ? 61.052 56.111 -24.768 1.00 76.83 497 LYS B N 1
ATOM 2339 C CA . LYS B 1 143 ? 59.623 55.942 -25.121 1.00 75.59 497 LYS B CA 1
ATOM 2340 C C . LYS B 1 143 ? 58.774 56.788 -24.123 1.00 74.90 497 LYS B C 1
ATOM 2341 O O . LYS B 1 143 ? 57.561 56.612 -24.016 1.00 74.80 497 LYS B O 1
ATOM 2347 N N . ASP B 1 144 ? 59.501 57.641 -23.366 1.00 73.62 498 ASP B N 1
ATOM 2348 C CA . ASP B 1 144 ? 59.051 58.804 -22.577 1.00 71.59 498 ASP B CA 1
ATOM 2349 C C . ASP B 1 144 ? 58.009 59.499 -23.430 1.00 72.87 498 ASP B C 1
ATOM 2350 O O . ASP B 1 144 ? 58.233 59.725 -24.629 1.00 73.01 498 ASP B O 1
ATOM 2355 N N . SER C 1 7 ? 57.061 30.092 15.688 1.00 40.97 361 SER C N 1
ATOM 2356 C CA . SER C 1 7 ? 55.778 30.786 15.777 1.00 39.51 361 SER C CA 1
ATOM 2357 C C . SER C 1 7 ? 54.844 30.223 16.804 1.00 40.36 361 SER C C 1
ATOM 2358 O O . SER C 1 7 ? 54.362 31.041 17.712 1.00 41.28 361 SER C O 1
ATOM 2361 N N . PHE C 1 8 ? 54.637 28.852 16.622 1.00 36.36 362 PHE C N 1
ATOM 2362 C CA . PHE C 1 8 ? 53.414 27.918 16.720 1.00 33.07 362 PHE C CA 1
ATOM 2363 C C . PHE C 1 8 ? 52.026 28.480 16.655 1.00 33.44 362 PHE C C 1
ATOM 2364 O O . PHE C 1 8 ? 51.078 27.827 16.114 1.00 32.56 362 PHE C O 1
ATOM 2372 N N . LYS C 1 9 ? 51.880 29.689 17.195 1.00 32.11 363 LYS C N 1
ATOM 2373 C CA . LYS C 1 9 ? 50.582 30.374 17.129 1.00 31.57 363 LYS C CA 1
ATOM 2374 C C . LYS C 1 9 ? 50.143 30.671 15.690 1.00 31.18 363 LYS C C 1
ATOM 2375 O O . LYS C 1 9 ? 48.984 31.029 15.454 1.00 29.72 363 LYS C O 1
ATOM 2381 N N . ASN C 1 10 ? 51.047 30.464 14.719 1.00 31.00 364 ASN C N 1
ATOM 2382 C CA . ASN C 1 10 ? 50.716 30.725 13.320 1.00 32.61 364 ASN C CA 1
ATOM 2383 C C . ASN C 1 10 ? 50.202 29.560 12.495 1.00 31.33 364 ASN C C 1
ATOM 2384 O O . ASN C 1 10 ? 49.855 29.763 11.346 1.00 31.16 364 ASN C O 1
ATOM 2389 N N . ARG C 1 11 ? 50.112 28.370 13.125 1.00 29.72 365 ARG C N 1
ATOM 2390 C CA . ARG C 1 11 ? 49.490 27.159 12.573 1.00 27.54 365 ARG C CA 1
ATOM 2391 C C . ARG C 1 11 ? 47.998 27.260 12.335 1.00 27.32 365 ARG C C 1
ATOM 2392 O O . ARG C 1 11 ? 47.214 27.539 13.254 1.00 26.00 365 ARG C O 1
ATOM 2400 N N . VAL C 1 12 ? 47.617 26.902 11.103 1.00 26.38 366 VAL C N 1
ATOM 2401 C CA . VAL C 1 12 ? 46.259 27.047 10.674 1.00 26.19 366 VAL C CA 1
ATOM 2402 C C . VAL C 1 12 ? 45.904 25.787 9.935 1.00 26.49 366 VAL C C 1
ATOM 2403 O O . VAL C 1 12 ? 46.816 25.008 9.563 1.00 29.47 366 VAL C O 1
ATOM 2407 N N . LEU C 1 13 ? 44.623 25.566 9.758 1.00 24.54 367 LEU C N 1
ATOM 2408 C CA . LEU C 1 13 ? 44.070 24.623 8.797 1.00 26.67 367 LEU C CA 1
ATOM 2409 C C . LEU C 1 13 ? 43.623 25.453 7.571 1.00 26.81 367 LEU C C 1
ATOM 2410 O O . LEU C 1 13 ? 42.753 26.332 7.728 1.00 26.26 367 LEU C O 1
ATOM 2415 N N . ALA C 1 14 ? 44.223 25.205 6.395 1.00 27.07 368 ALA C N 1
ATOM 2416 C CA . ALA C 1 14 ? 43.949 26.005 5.198 1.00 27.48 368 ALA C CA 1
ATOM 2417 C C . ALA C 1 14 ? 43.377 25.158 4.090 1.00 28.79 368 ALA C C 1
ATOM 2418 O O . ALA C 1 14 ? 43.792 24.041 3.909 1.00 30.16 368 ALA C O 1
ATOM 2420 N N . PHE C 1 15 ? 42.404 25.664 3.337 1.00 30.94 369 PHE C N 1
ATOM 2421 C CA . PHE C 1 15 ? 41.834 24.891 2.210 1.00 31.91 369 PHE C CA 1
ATOM 2422 C C . PHE C 1 15 ? 42.819 24.703 1.055 1.00 31.88 369 PHE C C 1
ATOM 2423 O O . PHE C 1 15 ? 43.440 25.655 0.661 1.00 30.49 369 PHE C O 1
ATOM 2431 N N . PHE C 1 16 ? 42.958 23.480 0.545 1.00 33.29 370 PHE C N 1
ATOM 2432 C CA . PHE C 1 16 ? 43.826 23.214 -0.627 1.00 34.89 370 PHE C CA 1
ATOM 2433 C C . PHE C 1 16 ? 42.964 23.240 -1.899 1.00 36.64 370 PHE C C 1
ATOM 2434 O O . PHE C 1 16 ? 41.975 22.544 -1.990 1.00 36.75 370 PHE C O 1
ATOM 2442 N N . LYS C 1 17 ? 43.297 24.118 -2.838 1.00 38.89 371 LYS C N 1
ATOM 2443 C CA . LYS C 1 17 ? 42.473 24.330 -4.020 1.00 41.17 371 LYS C CA 1
ATOM 2444 C C . LYS C 1 17 ? 42.647 23.153 -4.978 1.00 41.02 371 LYS C C 1
ATOM 2445 O O . LYS C 1 17 ? 41.673 22.692 -5.560 1.00 42.14 371 LYS C O 1
ATOM 2451 N N . GLY C 1 18 ? 43.883 22.695 -5.153 1.00 40.45 372 GLY C N 1
ATOM 2452 C CA . GLY C 1 18 ? 44.153 21.437 -5.838 1.00 39.87 372 GLY C CA 1
ATOM 2453 C C . GLY C 1 18 ? 43.420 20.193 -5.314 1.00 38.47 372 GLY C C 1
ATOM 2454 O O . GLY C 1 18 ? 42.600 20.263 -4.417 1.00 39.38 372 GLY C O 1
ATOM 2455 N N . TYR C 1 19 ? 43.744 19.065 -5.905 1.00 37.11 373 TYR C N 1
ATOM 2456 C CA . TYR C 1 19 ? 43.104 17.797 -5.689 1.00 35.94 373 TYR C CA 1
ATOM 2457 C C . TYR C 1 19 ? 43.972 16.973 -4.714 1.00 34.26 373 TYR C C 1
ATOM 2458 O O . TYR C 1 19 ? 45.144 16.979 -4.876 1.00 35.13 373 TYR C O 1
ATOM 2467 N N . PRO C 1 20 ? 43.394 16.292 -3.705 1.00 33.14 374 PRO C N 1
ATOM 2468 C CA . PRO C 1 20 ? 41.967 16.419 -3.305 1.00 33.37 374 PRO C CA 1
ATOM 2469 C C . PRO C 1 20 ? 41.818 17.628 -2.400 1.00 32.14 374 PRO C C 1
ATOM 2470 O O . PRO C 1 20 ? 42.788 18.030 -1.766 1.00 34.20 374 PRO C O 1
ATOM 2474 N N . SER C 1 21 ? 40.627 18.174 -2.322 1.00 32.42 375 SER C N 1
ATOM 2475 C CA . SER C 1 21 ? 40.405 19.484 -1.753 1.00 33.48 375 SER C CA 1
ATOM 2476 C C . SER C 1 21 ? 39.887 19.391 -0.344 1.00 33.40 375 SER C C 1
ATOM 2477 O O . SER C 1 21 ? 38.676 19.223 -0.147 1.00 36.51 375 SER C O 1
ATOM 2480 N N . PHE C 1 22 ? 40.792 19.495 0.632 1.00 31.02 376 PHE C N 1
ATOM 2481 C CA . PHE C 1 22 ? 40.463 19.377 2.033 1.00 28.19 376 PHE C CA 1
ATOM 2482 C C . PHE C 1 22 ? 41.242 20.518 2.629 1.00 28.03 376 PHE C C 1
ATOM 2483 O O . PHE C 1 22 ? 42.049 21.194 1.927 1.00 25.88 376 PHE C O 1
ATOM 2491 N N . TYR C 1 23 ? 41.035 20.696 3.942 1.00 27.97 377 TYR C N 1
ATOM 2492 C CA . TYR C 1 23 ? 41.870 21.537 4.748 1.00 27.35 377 TYR C CA 1
ATOM 2493 C C . TYR C 1 23 ? 42.991 20.723 5.322 1.00 27.68 377 TYR C C 1
ATOM 2494 O O . TYR C 1 23 ? 42.777 19.645 5.894 1.00 25.75 377 TYR C O 1
ATOM 2503 N N . TYR C 1 24 ? 44.179 21.323 5.245 1.00 27.33 378 TYR C N 1
ATOM 2504 C CA . TYR C 1 24 ? 45.364 20.756 5.733 1.00 28.65 378 TYR C CA 1
ATOM 2505 C C . TYR C 1 24 ? 46.067 21.777 6.629 1.00 28.87 378 TYR C C 1
ATOM 2506 O O . TYR C 1 24 ? 45.827 22.993 6.514 1.00 29.46 378 TYR C O 1
ATOM 2515 N N . PRO C 1 25 ? 46.937 21.265 7.545 1.00 28.48 379 PRO C N 1
ATOM 2516 C CA . PRO C 1 25 ? 47.834 22.004 8.401 1.00 27.45 379 PRO C CA 1
ATOM 2517 C C . PRO C 1 25 ? 48.713 22.889 7.559 1.00 27.82 379 PRO C C 1
ATOM 2518 O O . PRO C 1 25 ? 49.180 22.466 6.511 1.00 30.86 379 PRO C O 1
ATOM 2522 N N . ALA C 1 26 ? 48.971 24.102 8.003 1.00 27.44 380 ALA C N 1
ATOM 2523 C CA . ALA C 1 26 ? 49.771 25.018 7.225 1.00 27.71 380 ALA C CA 1
ATOM 2524 C C . ALA C 1 26 ? 50.288 25.986 8.232 1.00 27.89 380 ALA C C 1
ATOM 2525 O O . ALA C 1 26 ? 49.804 26.002 9.383 1.00 26.98 380 ALA C O 1
ATOM 2527 N N . THR C 1 27 ? 51.304 26.740 7.845 1.00 28.47 381 THR C N 1
ATOM 2528 C CA . THR C 1 27 ? 51.731 27.893 8.686 1.00 30.16 381 THR C CA 1
ATOM 2529 C C . THR C 1 27 ? 51.285 29.201 8.061 1.00 30.49 381 THR C C 1
ATOM 2530 O O . THR C 1 27 ? 51.517 29.406 6.868 1.00 31.65 381 THR C O 1
ATOM 2534 N N . LEU C 1 28 ? 50.609 30.065 8.797 1.00 31.70 382 LEU C N 1
ATOM 2535 C CA . LEU C 1 28 ? 50.210 31.365 8.206 1.00 32.43 382 LEU C CA 1
ATOM 2536 C C . LEU C 1 28 ? 51.443 32.212 7.951 1.00 33.06 382 LEU C C 1
ATOM 2537 O O . LEU C 1 28 ? 52.202 32.481 8.885 1.00 33.27 382 LEU C O 1
ATOM 2542 N N . VAL C 1 29 ? 51.671 32.605 6.702 1.00 34.07 383 VAL C N 1
ATOM 2543 C CA . VAL C 1 29 ? 52.876 33.370 6.368 1.00 37.00 383 VAL C CA 1
ATOM 2544 C C . VAL C 1 29 ? 52.607 34.911 6.363 1.00 38.03 383 VAL C C 1
ATOM 2545 O O . VAL C 1 29 ? 53.326 35.645 6.996 1.00 40.03 383 VAL C O 1
ATOM 2549 N N . ALA C 1 30 ? 51.540 35.409 5.738 1.00 39.21 384 ALA C N 1
ATOM 2550 C CA . ALA C 1 30 ? 51.331 36.877 5.641 1.00 39.86 384 ALA C CA 1
ATOM 2551 C C . ALA C 1 30 ? 49.941 37.126 5.101 1.00 40.81 384 ALA C C 1
ATOM 2552 O O . ALA C 1 30 ? 49.467 36.286 4.376 1.00 41.89 384 ALA C O 1
ATOM 2554 N N . PRO C 1 31 ? 49.284 38.272 5.444 1.00 42.05 385 PRO C N 1
ATOM 2555 C CA . PRO C 1 31 ? 48.009 38.724 4.823 1.00 42.52 385 PRO C CA 1
ATOM 2556 C C . PRO C 1 31 ? 47.831 39.000 3.278 1.00 43.94 385 PRO C C 1
ATOM 2557 O O . PRO C 1 31 ? 46.748 38.791 2.750 1.00 46.75 385 PRO C O 1
ATOM 2561 N N . VAL C 1 32 ? 48.760 39.475 2.495 1.00 44.89 386 VAL C N 1
ATOM 2562 C CA . VAL C 1 32 ? 48.386 39.645 1.034 1.00 45.51 386 VAL C CA 1
ATOM 2563 C C . VAL C 1 32 ? 47.185 40.562 0.612 1.00 47.44 386 VAL C C 1
ATOM 2564 O O . VAL C 1 32 ? 45.977 40.260 0.837 1.00 46.77 386 VAL C O 1
ATOM 2568 N N . HIS C 1 33 ? 47.561 41.656 -0.058 1.00 49.59 387 HIS C N 1
ATOM 2569 C CA . HIS C 1 33 ? 46.656 42.470 -0.855 1.00 51.97 387 HIS C CA 1
ATOM 2570 C C . HIS C 1 33 ? 46.712 41.958 -2.334 1.00 53.39 387 HIS C C 1
ATOM 2571 O O . HIS C 1 33 ? 47.752 42.043 -3.014 1.00 53.04 387 HIS C O 1
ATOM 2578 N N . SER C 1 34 ? 45.610 41.372 -2.798 1.00 55.09 388 SER C N 1
ATOM 2579 C CA . SER C 1 34 ? 45.574 40.682 -4.062 1.00 57.88 388 SER C CA 1
ATOM 2580 C C . SER C 1 34 ? 45.224 41.631 -5.199 1.00 59.85 388 SER C C 1
ATOM 2581 O O . SER C 1 34 ? 44.290 42.434 -5.057 1.00 60.16 388 SER C O 1
ATOM 2584 N N . ALA C 1 35 ? 45.947 41.511 -6.323 1.00 61.54 389 ALA C N 1
ATOM 2585 C CA . ALA C 1 35 ? 45.661 42.278 -7.567 1.00 62.83 389 ALA C CA 1
ATOM 2586 C C . ALA C 1 35 ? 44.302 41.951 -8.218 1.00 63.57 389 ALA C C 1
ATOM 2587 O O . ALA C 1 35 ? 43.673 42.834 -8.806 1.00 63.94 389 ALA C O 1
ATOM 2589 N N . VAL C 1 36 ? 43.820 40.721 -8.111 1.00 63.71 390 VAL C N 1
ATOM 2590 C CA . VAL C 1 36 ? 42.567 40.460 -8.803 1.00 64.77 390 VAL C CA 1
ATOM 2591 C C . VAL C 1 36 ? 41.298 40.492 -7.911 1.00 64.41 390 VAL C C 1
ATOM 2592 O O . VAL C 1 36 ? 40.188 40.704 -8.422 1.00 65.74 390 VAL C O 1
ATOM 2596 N N . THR C 1 37 ? 41.460 40.318 -6.592 1.00 62.82 391 THR C N 1
ATOM 2597 C CA . THR C 1 37 ? 40.352 40.537 -5.624 1.00 60.13 391 THR C CA 1
ATOM 2598 C C . THR C 1 37 ? 40.622 41.647 -4.564 1.00 58.57 391 THR C C 1
ATOM 2599 O O . THR C 1 37 ? 41.772 42.045 -4.341 1.00 58.67 391 THR C O 1
ATOM 2603 N N A SER C 1 38 ? 39.543 42.121 -3.944 0.50 57.41 392 SER C N 1
ATOM 2604 N N B SER C 1 38 ? 39.552 42.170 -3.963 0.50 57.53 392 SER C N 1
ATOM 2605 C CA A SER C 1 38 ? 39.583 43.253 -3.022 0.50 56.10 392 SER C CA 1
ATOM 2606 C CA B SER C 1 38 ? 39.667 43.266 -2.992 0.50 56.32 392 SER C CA 1
ATOM 2607 C C A SER C 1 38 ? 39.469 42.741 -1.583 0.50 55.23 392 SER C C 1
ATOM 2608 C C B SER C 1 38 ? 39.432 42.755 -1.564 0.50 55.34 392 SER C C 1
ATOM 2609 O O A SER C 1 38 ? 39.692 43.478 -0.616 0.50 54.89 392 SER C O 1
ATOM 2610 O O B SER C 1 38 ? 39.544 43.502 -0.587 0.50 55.00 392 SER C O 1
ATOM 2615 N N . SER C 1 39 ? 39.094 41.475 -1.462 1.00 54.21 393 SER C N 1
ATOM 2616 C CA . SER C 1 39 ? 39.104 40.768 -0.183 1.00 52.90 393 SER C CA 1
ATOM 2617 C C . SER C 1 39 ? 40.562 40.604 0.335 1.00 50.73 393 SER C C 1
ATOM 2618 O O . SER C 1 39 ? 41.525 40.522 -0.440 1.00 49.11 393 SER C O 1
ATOM 2621 N N . ILE C 1 40 ? 40.716 40.595 1.651 1.00 48.88 394 ILE C N 1
ATOM 2622 C CA . ILE C 1 40 ? 41.987 40.257 2.219 1.00 48.02 394 ILE C CA 1
ATOM 2623 C C . ILE C 1 40 ? 42.246 38.749 2.061 1.00 46.61 394 ILE C C 1
ATOM 2624 O O . ILE C 1 40 ? 41.327 37.955 2.227 1.00 46.00 394 ILE C O 1
ATOM 2637 N N . TYR C 1 42 ? 45.271 35.244 2.388 1.00 40.22 396 TYR C N 1
ATOM 2638 C CA . TYR C 1 42 ? 46.234 34.756 3.359 1.00 39.26 396 TYR C CA 1
ATOM 2639 C C . TYR C 1 42 ? 47.219 33.883 2.677 1.00 38.73 396 TYR C C 1
ATOM 2640 O O . TYR C 1 42 ? 46.828 32.915 2.072 1.00 39.56 396 TYR C O 1
ATOM 2649 N N . LYS C 1 43 ? 48.488 34.257 2.718 1.00 38.42 397 LYS C N 1
ATOM 2650 C CA . LYS C 1 43 ? 49.562 33.387 2.251 1.00 38.23 397 LYS C CA 1
ATOM 2651 C C . LYS C 1 43 ? 49.870 32.360 3.376 1.00 37.25 397 LYS C C 1
ATOM 2652 O O . LYS C 1 43 ? 50.199 32.734 4.500 1.00 36.97 397 LYS C O 1
ATOM 2658 N N . VAL C 1 44 ? 49.692 31.082 3.060 1.00 35.45 398 VAL C N 1
ATOM 2659 C CA . VAL C 1 44 ? 50.039 29.969 3.928 1.00 33.59 398 VAL C CA 1
ATOM 2660 C C . VAL C 1 44 ? 51.066 29.062 3.226 1.00 33.70 398 VAL C C 1
ATOM 2661 O O . VAL C 1 44 ? 51.090 28.904 1.997 1.00 32.22 398 VAL C O 1
ATOM 2665 N N . GLN C 1 45 ? 51.945 28.494 4.028 1.00 33.00 399 GLN C N 1
ATOM 2666 C CA . GLN C 1 45 ? 52.799 27.457 3.543 1.00 33.23 399 GLN C CA 1
ATOM 2667 C C . GLN C 1 45 ? 52.360 26.084 4.087 1.00 32.18 399 GLN C C 1
ATOM 2668 O O . GLN C 1 45 ? 52.519 25.819 5.267 1.00 31.30 399 GLN C O 1
ATOM 2674 N N . PHE C 1 46 ? 51.835 25.229 3.215 1.00 32.27 400 PHE C N 1
ATOM 2675 C CA . PHE C 1 46 ? 51.518 23.835 3.524 1.00 32.66 400 PHE C CA 1
ATOM 2676 C C . PHE C 1 46 ? 52.758 23.023 3.930 1.00 34.11 400 PHE C C 1
ATOM 2677 O O . PHE C 1 46 ? 53.898 23.338 3.574 1.00 33.95 400 PHE C O 1
ATOM 2685 N N . ASP C 1 47 ? 52.534 21.997 4.723 1.00 36.79 401 ASP C N 1
ATOM 2686 C CA . ASP C 1 47 ? 53.629 21.153 5.240 1.00 39.97 401 ASP C CA 1
ATOM 2687 C C . ASP C 1 47 ? 54.464 20.414 4.149 1.00 42.36 401 ASP C C 1
ATOM 2688 O O . ASP C 1 47 ? 55.656 20.256 4.327 1.00 42.53 401 ASP C O 1
ATOM 2693 N N . ASP C 1 48 ? 53.884 20.062 2.996 1.00 45.48 402 ASP C N 1
ATOM 2694 C CA . ASP C 1 48 ? 54.772 19.711 1.829 1.00 48.22 402 ASP C CA 1
ATOM 2695 C C . ASP C 1 48 ? 55.545 20.903 1.269 1.00 49.42 402 ASP C C 1
ATOM 2696 O O . ASP C 1 48 ? 56.283 20.745 0.316 1.00 50.68 402 ASP C O 1
ATOM 2701 N N . ALA C 1 49 ? 55.354 22.088 1.851 1.00 49.95 403 ALA C N 1
ATOM 2702 C CA . ALA C 1 49 ? 56.215 23.275 1.661 1.00 50.51 403 ALA C CA 1
ATOM 2703 C C . ALA C 1 49 ? 55.805 24.053 0.430 1.00 50.39 403 ALA C C 1
ATOM 2704 O O . ALA C 1 49 ? 56.422 25.059 0.079 1.00 49.96 403 ALA C O 1
ATOM 2706 N N . THR C 1 50 ? 54.721 23.599 -0.196 1.00 50.43 404 THR C N 1
ATOM 2707 C CA . THR C 1 50 ? 54.086 24.422 -1.200 1.00 51.18 404 THR C CA 1
ATOM 2708 C C . THR C 1 50 ? 53.223 25.556 -0.617 1.00 50.34 404 THR C C 1
ATOM 2709 O O . THR C 1 50 ? 52.495 25.414 0.391 1.00 49.37 404 THR C O 1
ATOM 2721 N N . SER C 1 52 ? 50.538 28.892 -0.855 1.00 45.11 406 SER C N 1
ATOM 2722 C CA . SER C 1 52 ? 49.224 29.067 -1.430 1.00 44.81 406 SER C CA 1
ATOM 2723 C C . SER C 1 52 ? 48.542 30.251 -0.728 1.00 43.30 406 SER C C 1
ATOM 2724 O O . SER C 1 52 ? 48.817 30.500 0.404 1.00 42.03 406 SER C O 1
ATOM 2727 N N . THR C 1 53 ? 47.691 31.010 -1.401 1.00 43.35 407 THR C N 1
ATOM 2728 C CA . THR C 1 53 ? 46.884 32.043 -0.720 1.00 43.37 407 THR C CA 1
ATOM 2729 C C . THR C 1 53 ? 45.582 31.792 -1.365 1.00 43.19 407 THR C C 1
ATOM 2730 O O . THR C 1 53 ? 45.661 31.730 -2.547 1.00 45.63 407 THR C O 1
ATOM 2734 N N . VAL C 1 54 ? 44.363 31.625 -0.849 1.00 42.42 408 VAL C N 1
ATOM 2735 C CA . VAL C 1 54 ? 43.620 31.537 0.409 1.00 40.12 408 VAL C CA 1
ATOM 2736 C C . VAL C 1 54 ? 42.758 32.704 0.814 1.00 39.72 408 VAL C C 1
ATOM 2737 O O . VAL C 1 54 ? 43.235 33.699 1.246 1.00 39.34 408 VAL C O 1
ATOM 2741 N N . ASN C 1 55 ? 41.459 32.603 0.624 1.00 39.83 409 ASN C N 1
ATOM 2742 C CA . ASN C 1 55 ? 40.549 33.599 1.172 1.00 39.93 409 ASN C CA 1
ATOM 2743 C C . ASN C 1 55 ? 40.145 33.379 2.630 1.00 41.27 409 ASN C C 1
ATOM 2744 O O . ASN C 1 55 ? 40.569 32.416 3.280 1.00 42.08 409 ASN C O 1
ATOM 2749 N N . SER C 1 56 ? 39.338 34.271 3.179 1.00 41.87 410 SER C N 1
ATOM 2750 C CA . SER C 1 56 ? 39.123 34.274 4.620 1.00 42.58 410 SER C CA 1
ATOM 2751 C C . SER C 1 56 ? 38.079 33.307 4.976 1.00 41.57 410 SER C C 1
ATOM 2752 O O . SER C 1 56 ? 37.831 33.041 6.153 1.00 42.21 410 SER C O 1
ATOM 2755 N N . ASN C 1 57 ? 37.438 32.811 3.945 1.00 40.96 411 ASN C N 1
ATOM 2756 C CA . ASN C 1 57 ? 36.576 31.654 4.079 1.00 40.93 411 ASN C CA 1
ATOM 2757 C C . ASN C 1 57 ? 37.291 30.296 4.013 1.00 38.06 411 ASN C C 1
ATOM 2758 O O . ASN C 1 57 ? 36.650 29.289 4.118 1.00 39.19 411 ASN C O 1
ATOM 2763 N N . GLN C 1 58 ? 38.612 30.303 3.903 1.00 33.68 412 GLN C N 1
ATOM 2764 C CA . GLN C 1 58 ? 39.393 29.124 3.611 1.00 32.56 412 GLN C CA 1
ATOM 2765 C C . GLN C 1 58 ? 40.515 28.893 4.605 1.00 31.91 412 GLN C C 1
ATOM 2766 O O . GLN C 1 58 ? 41.486 28.329 4.234 1.00 32.11 412 GLN C O 1
ATOM 2772 N N . ILE C 1 59 ? 40.353 29.333 5.854 1.00 31.27 413 ILE C N 1
ATOM 2773 C CA . ILE C 1 59 ? 41.384 29.357 6.836 1.00 30.76 413 ILE C CA 1
ATOM 2774 C C . ILE C 1 59 ? 40.851 29.436 8.276 1.00 30.96 413 ILE C C 1
ATOM 2775 O O . ILE C 1 59 ? 40.007 30.226 8.581 1.00 31.11 413 ILE C O 1
ATOM 2780 N N . LYS C 1 60 ? 41.353 28.547 9.134 1.00 31.20 414 LYS C N 1
ATOM 2781 C CA . LYS C 1 60 ? 41.024 28.444 10.526 1.00 30.49 414 LYS C CA 1
ATOM 2782 C C . LYS C 1 60 ? 42.308 28.379 11.369 1.00 31.41 414 LYS C C 1
ATOM 2783 O O . LYS C 1 60 ? 43.367 27.938 10.892 1.00 31.57 414 LYS C O 1
ATOM 2789 N N . ARG C 1 61 ? 42.227 28.755 12.638 1.00 31.33 415 ARG C N 1
ATOM 2790 C CA . ARG C 1 61 ? 43.265 28.406 13.582 1.00 30.58 415 ARG C CA 1
ATOM 2791 C C . ARG C 1 61 ? 43.321 26.868 13.751 1.00 29.81 415 ARG C C 1
ATOM 2792 O O . ARG C 1 61 ? 42.280 26.199 13.762 1.00 30.43 415 ARG C O 1
ATOM 2800 N N . PHE C 1 62 ? 44.515 26.315 13.858 1.00 27.82 416 PHE C N 1
ATOM 2801 C CA . PHE C 1 62 ? 44.705 24.888 13.885 1.00 27.60 416 PHE C CA 1
ATOM 2802 C C . PHE C 1 62 ? 44.603 24.444 15.355 1.00 29.03 416 PHE C C 1
ATOM 2803 O O . PHE C 1 62 ? 45.654 24.375 16.104 1.00 27.53 416 PHE C O 1
ATOM 2811 N N . PHE C 1 63 ? 43.347 24.235 15.789 1.00 29.78 417 PHE C N 1
ATOM 2812 C CA . PHE C 1 63 ? 43.145 23.490 16.972 1.00 32.81 417 PHE C CA 1
ATOM 2813 C C . PHE C 1 63 ? 41.811 22.769 16.968 1.00 33.01 417 PHE C C 1
ATOM 2814 O O . PHE C 1 63 ? 40.822 23.225 16.395 1.00 33.97 417 PHE C O 1
ATOM 2822 N N . LEU C 1 64 ? 41.840 21.590 17.586 1.00 32.50 418 LEU C N 1
ATOM 2823 C CA . LEU C 1 64 ? 40.762 20.628 17.546 1.00 30.73 418 LEU C CA 1
ATOM 2824 C C . LEU C 1 64 ? 40.047 20.550 18.870 1.00 30.39 418 LEU C C 1
ATOM 2825 O O . LEU C 1 64 ? 40.649 20.745 19.879 1.00 28.55 418 LEU C O 1
ATOM 2830 N N . LYS C 1 65 ? 38.741 20.277 18.833 1.00 32.65 419 LYS C N 1
ATOM 2831 C CA . LYS C 1 65 ? 37.933 20.076 20.037 1.00 34.01 419 LYS C CA 1
ATOM 2832 C C . LYS C 1 65 ? 37.286 18.687 19.926 1.00 33.44 419 LYS C C 1
ATOM 2833 O O . LYS C 1 65 ? 36.945 18.238 18.823 1.00 32.16 419 LYS C O 1
ATOM 2839 N N . LYS C 1 66 ? 37.174 18.021 21.055 1.00 32.52 420 LYS C N 1
ATOM 2840 C CA . LYS C 1 66 ? 36.469 16.762 21.167 1.00 34.56 420 LYS C CA 1
ATOM 2841 C C . LYS C 1 66 ? 35.174 16.795 20.333 1.00 32.83 420 LYS C C 1
ATOM 2842 O O . LYS C 1 66 ? 34.421 17.735 20.442 1.00 32.13 420 LYS C O 1
ATOM 2848 N N . GLY C 1 67 ? 34.912 15.781 19.509 1.00 31.46 421 GLY C N 1
ATOM 2849 C CA . GLY C 1 67 ? 33.704 15.819 18.681 1.00 30.20 421 GLY C CA 1
ATOM 2850 C C . GLY C 1 67 ? 33.924 16.278 17.245 1.00 30.42 421 GLY C C 1
ATOM 2851 O O . GLY C 1 67 ? 33.116 15.967 16.387 1.00 31.78 421 GLY C O 1
ATOM 2852 N N . ASP C 1 68 ? 34.976 17.046 16.963 1.00 30.19 422 ASP C N 1
ATOM 2853 C CA . ASP C 1 68 ? 35.253 17.474 15.585 1.00 30.33 422 ASP C CA 1
ATOM 2854 C C . ASP C 1 68 ? 35.354 16.224 14.726 1.00 29.93 422 ASP C C 1
ATOM 2855 O O . ASP C 1 68 ? 35.962 15.237 15.169 1.00 29.55 422 ASP C O 1
ATOM 2860 N N . VAL C 1 69 ? 34.778 16.290 13.523 1.00 29.67 423 VAL C N 1
ATOM 2861 C CA . VAL C 1 69 ? 34.873 15.249 12.484 1.00 29.52 423 VAL C CA 1
ATOM 2862 C C . VAL C 1 69 ? 36.068 15.478 11.547 1.00 29.77 423 VAL C C 1
ATOM 2863 O O . VAL C 1 69 ? 36.053 16.363 10.733 1.00 30.12 423 VAL C O 1
ATOM 2867 N N . VAL C 1 70 ? 37.130 14.701 11.708 1.00 30.30 424 VAL C N 1
ATOM 2868 C CA . VAL C 1 70 ? 38.387 14.924 10.977 1.00 31.33 424 VAL C CA 1
ATOM 2869 C C . VAL C 1 70 ? 38.958 13.619 10.424 1.00 31.81 424 VAL C C 1
ATOM 2870 O O . VAL C 1 70 ? 38.558 12.545 10.823 1.00 32.77 424 VAL C O 1
ATOM 2874 N N . GLN C 1 71 ? 39.899 13.725 9.501 1.00 30.78 425 GLN C N 1
ATOM 2875 C CA . GLN C 1 71 ? 40.526 12.564 9.007 1.00 28.80 425 GLN C CA 1
ATOM 2876 C C . GLN C 1 71 ? 42.030 12.581 9.328 1.00 27.88 425 GLN C C 1
ATOM 2877 O O . GLN C 1 71 ? 42.614 13.654 9.723 1.00 26.58 425 GLN C O 1
ATOM 2883 N N . SER C 1 72 ? 42.641 11.394 9.153 1.00 24.50 426 SER C N 1
ATOM 2884 C CA . SER C 1 72 ? 44.052 11.250 9.200 1.00 24.40 426 SER C CA 1
ATOM 2885 C C . SER C 1 72 ? 44.557 10.549 7.948 1.00 24.53 426 SER C C 1
ATOM 2886 O O . SER C 1 72 ? 43.969 9.617 7.444 1.00 26.68 426 SER C O 1
ATOM 2889 N N . THR C 1 73 ? 45.613 11.079 7.413 1.00 24.57 427 THR C N 1
ATOM 2890 C CA . THR C 1 73 ? 46.410 10.519 6.291 1.00 26.43 427 THR C CA 1
ATOM 2891 C C . THR C 1 73 ? 46.874 9.041 6.590 1.00 27.51 427 THR C C 1
ATOM 2892 O O . THR C 1 73 ? 46.982 8.210 5.693 1.00 27.88 427 THR C O 1
ATOM 2896 N N . ARG C 1 74 ? 47.057 8.743 7.877 1.00 27.81 428 ARG C N 1
ATOM 2897 C CA . ARG C 1 74 ? 47.357 7.409 8.393 1.00 29.80 428 ARG C CA 1
ATOM 2898 C C . ARG C 1 74 ? 46.175 6.477 8.422 1.00 28.51 428 ARG C C 1
ATOM 2899 O O . ARG C 1 74 ? 46.367 5.286 8.492 1.00 28.36 428 ARG C O 1
ATOM 2907 N N . LEU C 1 75 ? 44.939 6.989 8.341 1.00 29.43 429 LEU C N 1
ATOM 2908 C CA . LEU C 1 75 ? 43.773 6.091 8.499 1.00 30.26 429 LEU C CA 1
ATOM 2909 C C . LEU C 1 75 ? 42.996 6.041 7.230 1.00 31.38 429 LEU C C 1
ATOM 2910 O O . LEU C 1 75 ? 43.285 6.793 6.332 1.00 31.09 429 LEU C O 1
ATOM 2915 N N . GLY C 1 76 ? 42.056 5.107 7.129 1.00 33.30 430 GLY C N 1
ATOM 2916 C CA . GLY C 1 76 ? 41.171 5.032 5.967 1.00 36.17 430 GLY C CA 1
ATOM 2917 C C . GLY C 1 76 ? 40.105 6.099 6.007 1.00 38.52 430 GLY C C 1
ATOM 2918 O O . GLY C 1 76 ? 39.981 6.755 6.989 1.00 40.13 430 GLY C O 1
ATOM 2919 N N . LYS C 1 77 ? 39.272 6.225 4.983 1.00 41.68 431 LYS C N 1
ATOM 2920 C CA . LYS C 1 77 ? 38.238 7.254 4.980 1.00 44.95 431 LYS C CA 1
ATOM 2921 C C . LYS C 1 77 ? 36.886 6.802 5.563 1.00 44.89 431 LYS C C 1
ATOM 2922 O O . LYS C 1 77 ? 35.874 6.920 4.923 1.00 48.40 431 LYS C O 1
ATOM 2928 N N . ILE C 1 78 ? 36.865 6.286 6.774 1.00 43.64 432 ILE C N 1
ATOM 2929 C CA . ILE C 1 78 ? 35.622 6.038 7.489 1.00 40.89 432 ILE C CA 1
ATOM 2930 C C . ILE C 1 78 ? 35.551 7.185 8.472 1.00 39.20 432 ILE C C 1
ATOM 2931 O O . ILE C 1 78 ? 36.492 7.936 8.585 1.00 38.41 432 ILE C O 1
ATOM 2936 N N . LYS C 1 79 ? 34.433 7.318 9.162 1.00 37.58 433 LYS C N 1
ATOM 2937 C CA . LYS C 1 79 ? 34.224 8.461 10.049 1.00 37.12 433 LYS C CA 1
ATOM 2938 C C . LYS C 1 79 ? 35.188 8.431 11.241 1.00 35.16 433 LYS C C 1
ATOM 2939 O O . LYS C 1 79 ? 35.293 7.383 11.926 1.00 33.85 433 LYS C O 1
ATOM 2945 N N . HIS C 1 80 ? 35.850 9.567 11.529 1.00 32.94 434 HIS C N 1
ATOM 2946 C CA . HIS C 1 80 ? 36.576 9.693 12.813 1.00 31.00 434 HIS C CA 1
ATOM 2947 C C . HIS C 1 80 ? 36.254 10.956 13.583 1.00 30.93 434 HIS C C 1
ATOM 2948 O O . HIS C 1 80 ? 36.032 12.003 13.014 1.00 29.33 434 HIS C O 1
ATOM 2955 N N . THR C 1 81 ? 36.240 10.868 14.909 1.00 31.85 435 THR C N 1
ATOM 2956 C CA . THR C 1 81 ? 36.024 12.066 15.700 1.00 31.46 435 THR C CA 1
ATOM 2957 C C . THR C 1 81 ? 37.107 12.261 16.756 1.00 29.76 435 THR C C 1
ATOM 2958 O O . THR C 1 81 ? 37.684 11.281 17.285 1.00 28.98 435 THR C O 1
ATOM 2962 N N . VAL C 1 82 ? 37.408 13.522 17.010 1.00 28.42 436 VAL C N 1
ATOM 2963 C CA . VAL C 1 82 ? 38.479 13.885 17.932 1.00 28.12 436 VAL C CA 1
ATOM 2964 C C . VAL C 1 82 ? 38.025 13.531 19.357 1.00 28.82 436 VAL C C 1
ATOM 2965 O O . VAL C 1 82 ? 36.869 13.796 19.724 1.00 29.15 436 VAL C O 1
ATOM 2969 N N . VAL C 1 83 ? 38.892 12.821 20.085 1.00 29.73 437 VAL C N 1
ATOM 2970 C CA . VAL C 1 83 ? 38.746 12.503 21.524 1.00 30.49 437 VAL C CA 1
ATOM 2971 C C . VAL C 1 83 ? 39.588 13.496 22.330 1.00 32.29 437 VAL C C 1
ATOM 2972 O O . VAL C 1 83 ? 39.071 14.214 23.167 1.00 34.19 437 VAL C O 1
ATOM 2976 N N . LYS C 1 84 ? 40.879 13.596 22.035 1.00 32.74 438 LYS C N 1
ATOM 2977 C CA . LYS C 1 84 ? 41.677 14.627 22.671 1.00 32.77 438 LYS C CA 1
ATOM 2978 C C . LYS C 1 84 ? 42.988 14.831 21.965 1.00 31.42 438 LYS C C 1
ATOM 2979 O O . LYS C 1 84 ? 43.439 13.965 21.206 1.00 30.58 438 LYS C O 1
ATOM 2985 N N . THR C 1 85 ? 43.595 15.980 22.243 1.00 29.58 439 THR C N 1
ATOM 2986 C CA . THR C 1 85 ? 44.859 16.351 21.687 1.00 30.42 439 THR C CA 1
ATOM 2987 C C . THR C 1 85 ? 45.807 16.575 22.842 1.00 30.66 439 THR C C 1
ATOM 2988 O O . THR C 1 85 ? 45.390 16.862 23.975 1.00 29.32 439 THR C O 1
ATOM 2992 N N . PHE C 1 86 ? 47.103 16.506 22.555 1.00 30.11 440 PHE C N 1
ATOM 2993 C CA . PHE C 1 86 ? 48.027 16.533 23.648 1.00 29.66 440 PHE C CA 1
ATOM 2994 C C . PHE C 1 86 ? 49.411 16.524 23.098 1.00 28.46 440 PHE C C 1
ATOM 2995 O O . PHE C 1 86 ? 49.614 16.348 21.912 1.00 27.48 440 PHE C O 1
ATOM 3003 N N . ARG C 1 87 ? 50.338 16.669 24.015 1.00 27.49 441 ARG C N 1
ATOM 3004 C CA . ARG C 1 87 ? 51.701 16.659 23.728 1.00 29.73 441 ARG C CA 1
ATOM 3005 C C . ARG C 1 87 ? 52.295 15.290 24.173 1.00 29.42 441 ARG C C 1
ATOM 3006 O O . ARG C 1 87 ? 52.055 14.861 25.283 1.00 28.03 441 ARG C O 1
ATOM 3014 N N . SER C 1 88 ? 53.011 14.604 23.265 1.00 27.07 442 SER C N 1
ATOM 3015 C CA . SER C 1 88 ? 53.478 13.264 23.488 1.00 27.17 442 SER C CA 1
ATOM 3016 C C . SER C 1 88 ? 54.910 13.214 23.988 1.00 28.12 442 SER C C 1
ATOM 3017 O O . SER C 1 88 ? 55.430 12.129 24.209 1.00 26.16 442 SER C O 1
ATOM 3020 N N . THR C 1 89 ? 55.565 14.383 24.078 1.00 28.77 443 THR C N 1
ATOM 3021 C CA . THR C 1 89 ? 56.959 14.464 24.456 1.00 29.74 443 THR C CA 1
ATOM 3022 C C . THR C 1 89 ? 57.196 15.893 24.958 1.00 31.51 443 THR C C 1
ATOM 3023 O O . THR C 1 89 ? 56.590 16.831 24.489 1.00 29.97 443 THR C O 1
ATOM 3027 N N . ASN C 1 90 ? 58.121 16.037 25.888 1.00 33.04 444 ASN C N 1
ATOM 3028 C CA . ASN C 1 90 ? 58.675 17.342 26.226 1.00 34.60 444 ASN C CA 1
ATOM 3029 C C . ASN C 1 90 ? 59.806 17.791 25.363 1.00 34.23 444 ASN C C 1
ATOM 3030 O O . ASN C 1 90 ? 60.288 18.878 25.536 1.00 35.20 444 ASN C O 1
ATOM 3035 N N . GLU C 1 91 ? 60.246 16.950 24.448 1.00 34.52 445 GLU C N 1
ATOM 3036 C CA . GLU C 1 91 ? 61.313 17.294 23.550 1.00 34.84 445 GLU C CA 1
ATOM 3037 C C . GLU C 1 91 ? 60.869 18.421 22.634 1.00 34.81 445 GLU C C 1
ATOM 3038 O O . GLU C 1 91 ? 59.692 18.696 22.484 1.00 35.10 445 GLU C O 1
ATOM 3044 N N . GLN C 1 92 ? 61.821 19.116 22.059 1.00 35.76 446 GLN C N 1
ATOM 3045 C CA . GLN C 1 92 ? 61.504 20.316 21.333 1.00 36.43 446 GLN C CA 1
ATOM 3046 C C . GLN C 1 92 ? 61.212 19.959 19.875 1.00 35.60 446 GLN C C 1
ATOM 3047 O O . GLN C 1 92 ? 62.134 19.617 19.102 1.00 35.58 446 GLN C O 1
ATOM 3053 N N . LEU C 1 93 ? 59.937 20.068 19.498 1.00 34.73 447 LEU C N 1
ATOM 3054 C CA . LEU C 1 93 ? 59.446 19.655 18.169 1.00 33.49 447 LEU C CA 1
ATOM 3055 C C . LEU C 1 93 ? 59.481 20.714 17.079 1.00 33.06 447 LEU C C 1
ATOM 3056 O O . LEU C 1 93 ? 59.418 21.876 17.359 1.00 34.64 447 LEU C O 1
ATOM 3061 N N . SER C 1 94 ? 59.540 20.288 15.826 1.00 32.85 448 SER C N 1
ATOM 3062 C CA . SER C 1 94 ? 59.480 21.174 14.694 1.00 32.49 448 SER C CA 1
ATOM 3063 C C . SER C 1 94 ? 58.127 21.811 14.613 1.00 32.75 448 SER C C 1
ATOM 3064 O O . SER C 1 94 ? 57.115 21.203 15.058 1.00 32.82 448 SER C O 1
ATOM 3067 N N . LEU C 1 95 ? 58.102 22.973 13.953 1.00 30.24 449 LEU C N 1
ATOM 3068 C CA . LEU C 1 95 ? 56.906 23.688 13.777 1.00 31.14 449 LEU C CA 1
ATOM 3069 C C . LEU C 1 95 ? 55.834 22.828 13.108 1.00 30.71 449 LEU C C 1
ATOM 3070 O O . LEU C 1 95 ? 54.672 22.935 13.459 1.00 29.97 449 LEU C O 1
ATOM 3075 N N . ILE C 1 96 ? 56.221 22.030 12.115 1.00 29.97 450 ILE C N 1
ATOM 3076 C CA . ILE C 1 96 ? 55.245 21.324 11.319 1.00 30.14 450 ILE C CA 1
ATOM 3077 C C . ILE C 1 96 ? 54.675 20.073 12.036 1.00 29.24 450 ILE C C 1
ATOM 3078 O O . ILE C 1 96 ? 53.803 19.388 11.510 1.00 29.71 450 ILE C O 1
ATOM 3083 N N . ALA C 1 97 ? 55.183 19.796 13.229 1.00 28.22 451 ALA C N 1
ATOM 3084 C CA . ALA C 1 97 ? 54.690 18.700 14.060 1.00 27.49 451 ALA C CA 1
ATOM 3085 C C . ALA C 1 97 ? 53.575 19.162 14.965 1.00 27.05 451 ALA C C 1
ATOM 3086 O O . ALA C 1 97 ? 52.871 18.320 15.441 1.00 27.05 451 ALA C O 1
ATOM 3088 N N . VAL C 1 98 ? 53.333 20.493 15.131 1.00 27.39 452 VAL C N 1
ATOM 3089 C CA . VAL C 1 98 ? 52.435 20.986 16.205 1.00 26.07 452 VAL C CA 1
ATOM 3090 C C . VAL C 1 98 ? 51.149 21.701 15.715 1.00 28.46 452 VAL C C 1
ATOM 3091 O O . VAL C 1 98 ? 51.073 22.119 14.558 1.00 28.99 452 VAL C O 1
ATOM 3095 N N . ASP C 1 99 ? 50.132 21.852 16.576 1.00 28.99 453 ASP C N 1
ATOM 3096 C CA . ASP C 1 99 ? 48.996 22.675 16.226 1.00 29.23 453 ASP C CA 1
ATOM 3097 C C . ASP C 1 99 ? 49.188 24.080 16.854 1.00 29.63 453 ASP C C 1
ATOM 3098 O O . ASP C 1 99 ? 50.265 24.439 17.263 1.00 28.45 453 ASP C O 1
ATOM 3103 N N . ALA C 1 100 ? 48.144 24.883 16.900 1.00 30.10 454 ALA C N 1
ATOM 3104 C CA . ALA C 1 100 ? 48.332 26.256 17.290 1.00 30.73 454 ALA C CA 1
ATOM 3105 C C . ALA C 1 100 ? 48.436 26.317 18.788 1.00 32.37 454 ALA C C 1
ATOM 3106 O O . ALA C 1 100 ? 48.794 27.388 19.301 1.00 34.38 454 ALA C O 1
ATOM 3108 N N . LEU C 1 101 ? 48.192 25.184 19.482 1.00 31.03 455 LEU C N 1
ATOM 3109 C CA . LEU C 1 101 ? 48.350 25.117 20.922 1.00 30.49 455 LEU C CA 1
ATOM 3110 C C . LEU C 1 101 ? 49.618 24.352 21.292 1.00 29.74 455 LEU C C 1
ATOM 3111 O O . LEU C 1 101 ? 49.854 24.052 22.461 1.00 29.99 455 LEU C O 1
ATOM 3116 N N . ASN C 1 102 ? 50.432 24.015 20.301 1.00 27.62 456 ASN C N 1
ATOM 3117 C CA . ASN C 1 102 ? 51.712 23.304 20.564 1.00 27.15 456 ASN C CA 1
ATOM 3118 C C . ASN C 1 102 ? 51.490 21.809 20.943 1.00 26.41 456 ASN C C 1
ATOM 3119 O O . ASN C 1 102 ? 52.371 21.188 21.509 1.00 27.70 456 ASN C O 1
ATOM 3124 N N . ASN C 1 103 ? 50.326 21.269 20.650 1.00 25.04 457 ASN C N 1
ATOM 3125 C CA . ASN C 1 103 ? 50.079 19.850 20.759 1.00 27.35 457 ASN C CA 1
ATOM 3126 C C . ASN C 1 103 ? 50.622 19.121 19.509 1.00 27.32 457 ASN C C 1
ATOM 3127 O O . ASN C 1 103 ? 50.489 19.647 18.393 1.00 25.73 457 ASN C O 1
ATOM 3132 N N . ASP C 1 104 ? 51.137 17.892 19.665 1.00 27.11 458 ASP C N 1
ATOM 3133 C CA . ASP C 1 104 ? 51.573 17.150 18.494 1.00 27.13 458 ASP C CA 1
ATOM 3134 C C . ASP C 1 104 ? 50.772 15.848 18.218 1.00 28.15 458 ASP C C 1
ATOM 3135 O O . ASP C 1 104 ? 50.973 15.213 17.179 1.00 27.55 458 ASP C O 1
ATOM 3148 N N . VAL C 1 106 ? 46.981 13.427 18.505 1.00 28.96 460 VAL C N 1
ATOM 3149 C CA . VAL C 1 106 ? 45.553 13.400 18.696 1.00 29.12 460 VAL C CA 1
ATOM 3150 C C . VAL C 1 106 ? 45.076 11.961 18.792 1.00 29.51 460 VAL C C 1
ATOM 3151 O O . VAL C 1 106 ? 45.597 11.077 18.121 1.00 30.86 460 VAL C O 1
ATOM 3155 N N . ILE C 1 107 ? 44.102 11.716 19.664 1.00 29.71 461 ILE C N 1
ATOM 3156 C CA . ILE C 1 107 ? 43.332 10.466 19.660 1.00 28.15 461 ILE C CA 1
ATOM 3157 C C . ILE C 1 107 ? 42.037 10.598 18.886 1.00 28.16 461 ILE C C 1
ATOM 3158 O O . ILE C 1 107 ? 41.241 11.449 19.158 1.00 28.05 461 ILE C O 1
ATOM 3163 N N . LEU C 1 108 ? 41.827 9.737 17.903 1.00 29.82 462 LEU C N 1
ATOM 3164 C CA . LEU C 1 108 ? 40.600 9.707 17.079 1.00 29.42 462 LEU C CA 1
ATOM 3165 C C . LEU C 1 108 ? 39.797 8.441 17.368 1.00 30.87 462 LEU C C 1
ATOM 3166 O O . LEU C 1 108 ? 40.361 7.390 17.670 1.00 31.99 462 LEU C O 1
ATOM 3171 N N . ALA C 1 109 ? 38.482 8.535 17.298 1.00 31.16 463 ALA C N 1
ATOM 3172 C CA . ALA C 1 109 ? 37.646 7.400 17.531 1.00 31.96 463 ALA C CA 1
ATOM 3173 C C . ALA C 1 109 ? 36.802 7.147 16.330 1.00 33.08 463 ALA C C 1
ATOM 3174 O O . ALA C 1 109 ? 36.396 8.095 15.649 1.00 33.94 463 ALA C O 1
ATOM 3176 N N . HIS C 1 110 ? 36.522 5.861 16.110 1.00 33.60 464 HIS C N 1
ATOM 3177 C CA . HIS C 1 110 ? 35.471 5.381 15.251 1.00 34.54 464 HIS C CA 1
ATOM 3178 C C . HIS C 1 110 ? 34.755 4.245 15.978 1.00 35.06 464 HIS C C 1
ATOM 3179 O O . HIS C 1 110 ? 35.318 3.195 16.169 1.00 35.34 464 HIS C O 1
ATOM 3186 N N . GLY C 1 111 ? 33.523 4.444 16.402 1.00 36.68 465 GLY C N 1
ATOM 3187 C CA . GLY C 1 111 ? 32.833 3.463 17.237 1.00 39.06 465 GLY C CA 1
ATOM 3188 C C . GLY C 1 111 ? 33.623 3.292 18.522 1.00 42.01 465 GLY C C 1
ATOM 3189 O O . GLY C 1 111 ? 34.052 4.270 19.152 1.00 42.00 465 GLY C O 1
ATOM 3190 N N . GLU C 1 112 ? 33.862 2.034 18.877 1.00 44.96 466 GLU C N 1
ATOM 3191 C CA . GLU C 1 112 ? 34.634 1.691 20.080 1.00 47.13 466 GLU C CA 1
ATOM 3192 C C . GLU C 1 112 ? 36.132 1.485 19.806 1.00 45.55 466 GLU C C 1
ATOM 3193 O O . GLU C 1 112 ? 36.863 1.051 20.661 1.00 46.83 466 GLU C O 1
ATOM 3199 N N . ILE C 1 113 ? 36.594 1.855 18.624 1.00 43.83 467 ILE C N 1
ATOM 3200 C CA . ILE C 1 113 ? 38.023 1.847 18.313 1.00 41.16 467 ILE C CA 1
ATOM 3201 C C . ILE C 1 113 ? 38.657 3.265 18.415 1.00 39.69 467 ILE C C 1
ATOM 3202 O O . ILE C 1 113 ? 38.121 4.209 17.872 1.00 40.18 467 ILE C O 1
ATOM 3207 N N . GLU C 1 114 ? 39.744 3.398 19.172 1.00 36.37 468 GLU C N 1
ATOM 3208 C CA . GLU C 1 114 ? 40.482 4.628 19.295 1.00 34.98 468 GLU C CA 1
ATOM 3209 C C . GLU C 1 114 ? 41.907 4.388 18.769 1.00 32.83 468 GLU C C 1
ATOM 3210 O O . GLU C 1 114 ? 42.408 3.264 18.805 1.00 31.87 468 GLU C O 1
ATOM 3216 N N . VAL C 1 115 ? 42.554 5.442 18.288 1.00 30.75 469 VAL C N 1
ATOM 3217 C CA . VAL C 1 115 ? 43.883 5.333 17.724 1.00 29.16 469 VAL C CA 1
ATOM 3218 C C . VAL C 1 115 ? 44.571 6.683 17.873 1.00 28.69 469 VAL C C 1
ATOM 3219 O O . VAL C 1 115 ? 43.928 7.731 17.735 1.00 30.10 469 VAL C O 1
ATOM 3223 N N . THR C 1 116 ? 45.846 6.669 18.226 1.00 26.99 470 THR C N 1
ATOM 3224 C CA . THR C 1 116 ? 46.670 7.867 18.261 1.00 27.47 470 THR C CA 1
ATOM 3225 C C . THR C 1 116 ? 47.277 8.213 16.872 1.00 27.18 470 THR C C 1
ATOM 3226 O O . THR C 1 116 ? 47.936 7.357 16.237 1.00 27.87 470 THR C O 1
ATOM 3230 N N . VAL C 1 117 ? 47.099 9.441 16.385 1.00 24.03 471 VAL C N 1
ATOM 3231 C CA . VAL C 1 117 ? 47.843 9.814 15.177 1.00 22.98 471 VAL C CA 1
ATOM 3232 C C . VAL C 1 117 ? 48.558 11.145 15.422 1.00 23.32 471 VAL C C 1
ATOM 3233 O O . VAL C 1 117 ? 48.125 11.949 16.242 1.00 23.93 471 VAL C O 1
ATOM 3237 N N . PRO C 1 118 ? 49.687 11.377 14.744 1.00 23.61 472 PRO C N 1
ATOM 3238 C CA . PRO C 1 118 ? 50.297 12.705 14.871 1.00 23.36 472 PRO C CA 1
ATOM 3239 C C . PRO C 1 118 ? 49.339 13.788 14.348 1.00 23.79 472 PRO C C 1
ATOM 3240 O O . PRO C 1 118 ? 48.665 13.606 13.366 1.00 25.65 472 PRO C O 1
ATOM 3244 N N . ILE C 1 119 ? 49.271 14.906 15.003 1.00 25.24 473 ILE C N 1
ATOM 3245 C CA . ILE C 1 119 ? 48.258 15.922 14.712 1.00 26.28 473 ILE C CA 1
ATOM 3246 C C . ILE C 1 119 ? 48.569 16.510 13.271 1.00 26.77 473 ILE C C 1
ATOM 3247 O O . ILE C 1 119 ? 47.656 16.887 12.507 1.00 26.52 473 ILE C O 1
ATOM 3252 N N . SER C 1 120 ? 49.838 16.515 12.878 1.00 26.76 474 SER C N 1
ATOM 3253 C CA . SER C 1 120 ? 50.198 16.965 11.507 1.00 29.08 474 SER C CA 1
ATOM 3254 C C . SER C 1 120 ? 49.571 16.166 10.311 1.00 28.97 474 SER C C 1
ATOM 3255 O O . SER C 1 120 ? 49.586 16.579 9.132 1.00 29.81 474 SER C O 1
ATOM 3258 N N . THR C 1 121 ? 48.942 15.057 10.665 1.00 27.56 475 THR C N 1
ATOM 3259 C CA . THR C 1 121 ? 48.531 14.033 9.761 1.00 26.01 475 THR C CA 1
ATOM 3260 C C . THR C 1 121 ? 47.049 14.193 9.452 1.00 25.98 475 THR C C 1
ATOM 3261 O O . THR C 1 121 ? 46.496 13.574 8.536 1.00 24.52 475 THR C O 1
ATOM 3265 N N . ILE C 1 122 ? 46.429 15.075 10.237 1.00 25.70 476 ILE C N 1
ATOM 3266 C CA . ILE C 1 122 ? 45.023 15.436 10.168 1.00 26.69 476 ILE C CA 1
ATOM 3267 C C . ILE C 1 122 ? 44.614 16.213 8.918 1.00 27.38 476 ILE C C 1
ATOM 3268 O O . ILE C 1 122 ? 45.384 17.036 8.377 1.00 26.41 476 ILE C O 1
ATOM 3273 N N . TYR C 1 123 ? 43.391 15.970 8.457 1.00 26.64 477 TYR C N 1
ATOM 3274 C CA . TYR C 1 123 ? 42.850 16.816 7.427 1.00 27.88 477 TYR C CA 1
ATOM 3275 C C . TYR C 1 123 ? 41.348 16.813 7.562 1.00 28.49 477 TYR C C 1
ATOM 3276 O O . TYR C 1 123 ? 40.757 15.903 8.228 1.00 30.67 477 TYR C O 1
ATOM 3285 N N . VAL C 1 124 ? 40.705 17.814 6.984 1.00 27.45 478 VAL C N 1
ATOM 3286 C CA . VAL C 1 124 ? 39.295 18.060 7.322 1.00 27.66 478 VAL C CA 1
ATOM 3287 C C . VAL C 1 124 ? 38.525 18.399 6.059 1.00 29.06 478 VAL C C 1
ATOM 3288 O O . VAL C 1 124 ? 38.968 19.242 5.267 1.00 27.29 478 VAL C O 1
ATOM 3292 N N . ALA C 1 125 ? 37.379 17.729 5.893 1.00 31.08 479 ALA C N 1
ATOM 3293 C CA . ALA C 1 125 ? 36.411 18.058 4.840 1.00 33.26 479 ALA C CA 1
ATOM 3294 C C . ALA C 1 125 ? 35.782 19.438 5.117 1.00 34.86 479 ALA C C 1
ATOM 3295 O O . ALA C 1 125 ? 35.392 19.728 6.243 1.00 34.93 479 ALA C O 1
ATOM 3297 N N . PRO C 1 126 ? 35.669 20.286 4.070 1.00 36.82 480 PRO C N 1
ATOM 3298 C CA . PRO C 1 126 ? 35.022 21.597 4.231 1.00 37.26 480 PRO C CA 1
ATOM 3299 C C . PRO C 1 126 ? 33.704 21.501 4.967 1.00 38.83 480 PRO C C 1
ATOM 3300 O O . PRO C 1 126 ? 33.434 22.348 5.834 1.00 40.37 480 PRO C O 1
ATOM 3304 N N . VAL C 1 127 ? 32.876 20.481 4.679 1.00 40.59 481 VAL C N 1
ATOM 3305 C CA . VAL C 1 127 ? 31.561 20.390 5.384 1.00 41.21 481 VAL C CA 1
ATOM 3306 C C . VAL C 1 127 ? 31.712 20.338 6.902 1.00 41.05 481 VAL C C 1
ATOM 3307 O O . VAL C 1 127 ? 30.918 20.927 7.625 1.00 41.48 481 VAL C O 1
ATOM 3311 N N . ASN C 1 128 ? 32.730 19.623 7.384 1.00 40.55 482 ASN C N 1
ATOM 3312 C CA . ASN C 1 128 ? 32.951 19.494 8.823 1.00 40.18 482 ASN C CA 1
ATOM 3313 C C . ASN C 1 128 ? 33.696 20.722 9.365 1.00 41.16 482 ASN C C 1
ATOM 3314 O O . ASN C 1 128 ? 33.524 21.127 10.527 1.00 40.37 482 ASN C O 1
ATOM 3319 N N . ILE C 1 129 ? 34.499 21.346 8.511 1.00 41.60 483 ILE C N 1
ATOM 3320 C CA . ILE C 1 129 ? 35.118 22.609 8.896 1.00 43.42 483 ILE C CA 1
ATOM 3321 C C . ILE C 1 129 ? 34.076 23.708 9.186 1.00 44.58 483 ILE C C 1
ATOM 3322 O O . ILE C 1 129 ? 34.252 24.504 10.107 1.00 44.95 483 ILE C O 1
ATOM 3327 N N . ARG C 1 130 ? 33.011 23.740 8.405 1.00 46.37 484 ARG C N 1
ATOM 3328 C CA . ARG C 1 130 ? 31.881 24.649 8.641 1.00 48.35 484 ARG C CA 1
ATOM 3329 C C . ARG C 1 130 ? 31.224 24.507 10.010 1.00 48.51 484 ARG C C 1
ATOM 3330 O O . ARG C 1 130 ? 30.722 25.477 10.513 1.00 48.41 484 ARG C O 1
ATOM 3338 N N . ARG C 1 131 ? 31.227 23.305 10.601 1.00 49.68 485 ARG C N 1
ATOM 3339 C CA . ARG C 1 131 ? 30.772 23.067 11.992 1.00 50.06 485 ARG C CA 1
ATOM 3340 C C . ARG C 1 131 ? 31.705 23.575 13.112 1.00 48.92 485 ARG C C 1
ATOM 3341 O O . ARG C 1 131 ? 31.286 23.700 14.265 1.00 48.82 485 ARG C O 1
ATOM 3349 N N . PHE C 1 132 ? 32.978 23.794 12.814 1.00 47.08 486 PHE C N 1
ATOM 3350 C CA . PHE C 1 132 ? 33.916 24.229 13.846 1.00 45.63 486 PHE C CA 1
ATOM 3351 C C . PHE C 1 132 ? 33.471 25.595 14.409 1.00 46.55 486 PHE C C 1
ATOM 3352 O O . PHE C 1 132 ? 33.387 26.581 13.668 1.00 46.67 486 PHE C O 1
ATOM 3360 N N . GLN C 1 133 ? 33.245 25.653 15.723 1.00 46.93 487 GLN C N 1
ATOM 3361 C CA . GLN C 1 133 ? 32.969 26.922 16.442 1.00 46.15 487 GLN C CA 1
ATOM 3362 C C . GLN C 1 133 ? 34.200 27.344 17.156 1.00 43.75 487 GLN C C 1
ATOM 3363 O O . GLN C 1 133 ? 34.860 26.504 17.775 1.00 42.36 487 GLN C O 1
ATOM 3369 N N . GLY C 1 134 ? 34.490 28.646 17.103 1.00 42.49 488 GLY C N 1
ATOM 3370 C CA . GLY C 1 134 ? 35.644 29.192 17.816 1.00 40.99 488 GLY C CA 1
ATOM 3371 C C . GLY C 1 134 ? 37.021 28.910 17.209 1.00 40.14 488 GLY C C 1
ATOM 3372 O O . GLY C 1 134 ? 38.006 29.044 17.905 1.00 40.93 488 GLY C O 1
ATOM 3373 N N . ARG C 1 135 ? 37.151 28.545 15.929 1.00 38.32 489 ARG C N 1
ATOM 3374 C CA . ARG C 1 135 ? 38.545 28.437 15.418 1.00 38.47 489 ARG C CA 1
ATOM 3375 C C . ARG C 1 135 ? 38.964 29.373 14.258 1.00 37.35 489 ARG C C 1
ATOM 3376 O O . ARG C 1 135 ? 39.777 29.035 13.402 1.00 37.31 489 ARG C O 1
ATOM 3384 N N . ASP C 1 136 ? 38.424 30.575 14.283 1.00 37.70 490 ASP C N 1
ATOM 3385 C CA . ASP C 1 136 ? 38.925 31.703 13.497 1.00 37.02 490 ASP C CA 1
ATOM 3386 C C . ASP C 1 136 ? 40.259 32.108 13.999 1.00 36.66 490 ASP C C 1
ATOM 3387 O O . ASP C 1 136 ? 40.578 31.943 15.174 1.00 35.76 490 ASP C O 1
ATOM 3392 N N . LEU C 1 137 ? 41.019 32.673 13.089 1.00 37.63 491 LEU C N 1
ATOM 3393 C CA . LEU C 1 137 ? 42.221 33.377 13.414 1.00 39.32 491 LEU C CA 1
ATOM 3394 C C . LEU C 1 137 ? 42.071 34.325 14.599 1.00 40.57 491 LEU C C 1
ATOM 3395 O O . LEU C 1 137 ? 41.035 34.984 14.805 1.00 39.79 491 LEU C O 1
ATOM 3400 N N . SER C 1 138 ? 43.089 34.266 15.436 1.00 43.02 492 SER C N 1
ATOM 3401 C CA . SER C 1 138 ? 43.770 35.447 16.067 1.00 44.70 492 SER C CA 1
ATOM 3402 C C . SER C 1 138 ? 43.635 35.423 17.538 1.00 45.65 492 SER C C 1
ATOM 3403 O O . SER C 1 138 ? 44.357 34.467 18.045 1.00 44.90 492 SER C O 1
ATOM 3406 N N . PHE C 1 139 ? 42.962 36.410 18.268 1.00 44.56 493 PHE C N 1
ATOM 3407 C CA . PHE C 1 139 ? 43.052 37.965 18.191 1.00 42.95 493 PHE C CA 1
ATOM 3408 C C . PHE C 1 139 ? 44.453 38.549 17.890 1.00 43.30 493 PHE C C 1
ATOM 3409 O O . PHE C 1 139 ? 44.597 39.588 17.199 1.00 41.62 493 PHE C O 1
ATOM 3417 N N . SER C 1 140 ? 45.444 37.863 18.480 1.00 42.66 494 SER C N 1
ATOM 3418 C CA . SER C 1 140 ? 46.837 38.174 18.414 1.00 43.57 494 SER C CA 1
ATOM 3419 C C . SER C 1 140 ? 47.413 37.992 17.030 1.00 42.64 494 SER C C 1
ATOM 3420 O O . SER C 1 140 ? 48.264 38.731 16.613 1.00 41.81 494 SER C O 1
ATOM 3423 N N . THR C 1 141 ? 46.997 36.929 16.368 1.00 42.34 495 THR C N 1
ATOM 3424 C CA . THR C 1 141 ? 47.415 36.660 15.030 1.00 43.22 495 THR C CA 1
ATOM 3425 C C . THR C 1 141 ? 47.024 37.857 14.138 1.00 45.08 495 THR C C 1
ATOM 3426 O O . THR C 1 141 ? 47.796 38.289 13.255 1.00 43.74 495 THR C O 1
ATOM 3430 N N . LEU C 1 142 ? 45.830 38.394 14.410 1.00 47.16 496 LEU C N 1
ATOM 3431 C CA . LEU C 1 142 ? 45.313 39.514 13.618 1.00 49.57 496 LEU C CA 1
ATOM 3432 C C . LEU C 1 142 ? 46.080 40.803 13.889 1.00 49.92 496 LEU C C 1
ATOM 3433 O O . LEU C 1 142 ? 46.533 41.477 12.939 1.00 48.85 496 LEU C O 1
ATOM 3438 N N . LYS C 1 143 ? 46.223 41.106 15.188 1.00 50.21 497 LYS C N 1
ATOM 3439 C CA . LYS C 1 143 ? 46.822 42.342 15.656 1.00 51.77 497 LYS C CA 1
ATOM 3440 C C . LYS C 1 143 ? 48.204 42.403 15.057 1.00 52.28 497 LYS C C 1
ATOM 3441 O O . LYS C 1 143 ? 48.607 43.450 14.587 1.00 51.33 497 LYS C O 1
ATOM 3447 N N . ASP C 1 144 ? 48.891 41.250 15.004 1.00 54.55 498 ASP C N 1
ATOM 3448 C CA . ASP C 1 144 ? 50.347 41.184 14.741 1.00 56.25 498 ASP C CA 1
ATOM 3449 C C . ASP C 1 144 ? 50.718 41.208 13.258 1.00 58.21 498 ASP C C 1
ATOM 3450 O O . ASP C 1 144 ? 51.881 41.462 12.905 1.00 58.27 498 ASP C O 1
ATOM 3463 N N . LYS C 1 146 ? 50.760 42.317 8.922 1.00 59.69 500 LYS C N 1
ATOM 3464 C CA . LYS C 1 146 ? 52.085 41.940 8.420 1.00 56.63 500 LYS C CA 1
ATOM 3465 C C . LYS C 1 146 ? 52.326 41.473 6.950 1.00 55.62 500 LYS C C 1
ATOM 3466 O O . LYS C 1 146 ? 52.643 40.312 6.699 1.00 55.62 500 LYS C O 1
ATOM 3472 N N . PHE C 1 147 ? 52.242 42.393 5.988 1.00 53.11 501 PHE C N 1
ATOM 3473 C CA . PHE C 1 147 ? 52.453 42.047 4.565 1.00 51.79 501 PHE C CA 1
ATOM 3474 C C . PHE C 1 147 ? 53.918 41.787 4.211 1.00 53.85 501 PHE C C 1
ATOM 3475 O O . PHE C 1 147 ? 54.811 42.014 5.026 1.00 54.19 501 PHE C O 1
ATOM 3483 N N . GLU C 1 148 ? 54.108 41.344 2.964 1.00 56.29 502 GLU C N 1
ATOM 3484 C CA . GLU C 1 148 ? 55.376 41.218 2.198 1.00 57.91 502 GLU C CA 1
ATOM 3485 C C . GLU C 1 148 ? 55.549 39.768 1.668 1.00 58.31 502 GLU C C 1
ATOM 3486 O O . GLU C 1 148 ? 55.184 38.751 2.313 1.00 58.82 502 GLU C O 1
#